Protein AF-A0A2G9TJV5-F1 (afdb_monomer_lite)

InterPro domains:
  IPR003151 PIK-related kinase, FAT [PF02259] (12-321)

Radius of gyration: 30.34 Å; chains: 1; bounding box: 84×63×87 Å

Sequence (437 aa):
GDPEEVPVTHPKKMVEEVTQALVVGWRVLPPILTPAHTKLLQQMTMIREVGDVLDLKRALDAGNQNCGAVMQEMKTVIKIWRSRAYSLSDDMSFISLMYDWRSQIHTMMVQQFHEWERSGIVMPPGMNPQSILPIHSAATGQLFLARAARERGMDQVAIRTLNKLHTLITLPMMDCHQKIIDHLKTLRRMAKKHTTTAQQKMDLLHEALLMTEAARIEDFSRDQCCRLFYQKGSILSQLDKNDDAMHAFSAAATMVDPNSSPQLNTACSMFKNWAHHLDNLFFSEKHEASALSRGLPAINCYFEAARVENETRARKYIARLPQLMTELQERPTSEFTSIVQRIAEAYPLQIVSALRPLLDPVLIDDVIEAVATNIPLPLLPDDHKCAALCKVLERACRSRLTDVRMWNRLLSGFSTMREFWAERHIRYASQLKDEIL

Foldseek 3Di:
DPDPPPPPDDQVVVLVVVLVVLVVVVVPDDPDDDVVVVVSVLVNLVSVLSVLVVVLVVVLVVDPPCVPSSLVSVVVSLVVCVVVDDDLPDDLVSLVVVLVVLLVVLVVLLVSVVVCVVVVPDDPPPCVCSSCSSLASNLVSLLSSLVSCLVVVVLVVSVVSLVCNVVRPDDDVVSVLSSLLSLLVSLCSVLPDPPADPVRNVVSLVVNLVSLVPDDLVSDDLLSLLSSLLSNLLSCLSVVVLVSSVVSLVSSQVSQDPPDPVSLQSLLVSLQSLLVSLVVVLVVDPDQVSNLVRNLSSLVSLVSNLPPPDNVRNVVSLVVLLVLLVVCLVDVDVRSLVSLLVVLLVCVLSLLVSCVVVDDLVLLVQLLVCLVVVHDGDDDDSPHSCPSVSSSNNSNCVNPSPVSVVSSVVVVVVVPPDDDPVRVVVVVVVVVVVVVD

Secondary structure (DSSP, 8-state):
----------HHHHHHHHHHHHHHHHHHS-SS--HHHHHHHHHHHHHHHHHHHHHHHHHHHT-SS-HHHHHHHHHHHHHHHHHSPPPTTS-HHHHHHHHHHHHHHHHHHHHHHHHHHHTT--PPTT-GGGTHHHHHHHHHHHHHHHHHHHHTT-HHHHHHHHHGGGGSSS--HHHHHHHHHHHHHHHHHHHT-TTS-HHHHHHHHHHHHHHHHSS-GGGS-HHHHHHHHHHHHHHHTTTT-HHHHHHHHHHHHHT--TT-HHHHHHHHHHHHHHHHHHHHHHHH---HHHHHHHHHHHHHHHHHHHT-S-HHHHHHHHTHHHHHHHHHHH---HHHHHHHHHHHHH-HHHHHHHHTTTS-HHHHHHHHHHHHHTPPPP---TTSTTHHHHHHHHHHHHH-HHHHHHHHHHHHHHHH-PPPHHHHHHHHHHHHHHHH-

Organism: Teladorsagia circumcincta (NCBI:txid45464)

Structure (mmCIF, N/CA/C/O backbone):
data_AF-A0A2G9TJV5-F1
#
_entry.id   AF-A0A2G9TJV5-F1
#
loop_
_atom_site.group_PDB
_atom_site.id
_atom_site.type_symbol
_atom_site.label_atom_id
_atom_site.label_alt_id
_atom_site.label_comp_id
_atom_site.label_asym_id
_atom_site.label_entity_id
_atom_site.label_seq_id
_atom_site.pdbx_PDB_ins_code
_atom_site.Cartn_x
_atom_site.Cartn_y
_atom_site.Cartn_z
_atom_site.occupancy
_atom_site.B_iso_or_equiv
_atom_site.auth_seq_id
_atom_site.auth_comp_id
_atom_site.auth_asym_id
_atom_site.auth_atom_id
_atom_site.pdbx_PDB_model_num
ATOM 1 N N . GLY A 1 1 ? -48.821 1.910 30.332 1.00 33.28 1 GLY A N 1
ATOM 2 C CA . GLY A 1 1 ? -48.286 0.587 30.669 1.00 33.28 1 GLY A CA 1
ATOM 3 C C . GLY A 1 1 ? -46.798 0.739 30.669 1.00 33.28 1 GLY A C 1
ATOM 4 O O . GLY A 1 1 ? -46.273 1.149 29.640 1.00 33.28 1 GLY A O 1
ATOM 5 N N . ASP A 1 2 ? -46.175 0.546 31.827 1.00 30.94 2 ASP A N 1
ATOM 6 C CA . ASP A 1 2 ? -44.720 0.465 31.925 1.00 30.94 2 ASP A CA 1
ATOM 7 C C . ASP A 1 2 ? -44.197 -0.576 30.928 1.00 30.94 2 ASP A C 1
ATOM 9 O O . ASP A 1 2 ? -44.863 -1.600 30.728 1.00 30.94 2 ASP A O 1
ATOM 13 N N . PRO A 1 3 ? -43.054 -0.328 30.268 1.00 41.53 3 PRO A N 1
ATOM 14 C CA . PRO A 1 3 ? -42.403 -1.363 29.490 1.00 41.53 3 PRO A CA 1
ATOM 15 C C . PRO A 1 3 ? -42.037 -2.486 30.459 1.00 41.53 3 PRO A C 1
ATOM 17 O O . PRO A 1 3 ? -41.296 -2.258 31.413 1.00 41.53 3 PRO A O 1
ATOM 20 N N . GLU A 1 4 ? -42.607 -3.672 30.238 1.00 40.84 4 GLU A N 1
ATOM 21 C CA . GLU A 1 4 ? -42.260 -4.888 30.966 1.00 40.84 4 GLU A CA 1
ATOM 22 C C . GLU A 1 4 ? -40.734 -4.985 31.071 1.00 40.84 4 GLU A C 1
ATOM 24 O O . GLU A 1 4 ? -40.031 -5.025 30.056 1.00 40.84 4 GLU A O 1
ATOM 29 N N . GLU A 1 5 ? -40.225 -4.985 32.305 1.00 40.97 5 GLU A N 1
ATOM 30 C CA . GLU A 1 5 ? -38.844 -5.330 32.614 1.00 40.97 5 GLU A CA 1
ATOM 31 C C . GLU A 1 5 ? -38.614 -6.772 32.157 1.00 40.97 5 GLU A C 1
ATOM 33 O O . GLU A 1 5 ? -38.815 -7.736 32.896 1.00 40.97 5 GLU A O 1
ATOM 38 N N . VAL A 1 6 ? -38.212 -6.926 30.895 1.00 44.09 6 VAL A N 1
ATOM 39 C CA . VAL A 1 6 ? -37.638 -8.168 30.394 1.00 44.09 6 VAL A CA 1
ATOM 40 C C . VAL A 1 6 ? -36.474 -8.489 31.333 1.00 44.09 6 VAL A C 1
ATOM 42 O O . VAL A 1 6 ? -35.576 -7.650 31.468 1.00 44.09 6 VAL A O 1
ATOM 45 N N . PRO A 1 7 ? -36.467 -9.651 32.013 1.00 45.09 7 PRO A N 1
ATOM 46 C CA . PRO A 1 7 ? -35.389 -9.990 32.926 1.00 45.09 7 PRO A CA 1
ATOM 47 C C . PRO A 1 7 ? -34.087 -9.917 32.140 1.00 45.09 7 PRO A C 1
ATOM 49 O O . PRO A 1 7 ? -33.946 -10.601 31.126 1.00 45.09 7 PRO A O 1
ATOM 52 N N . VAL A 1 8 ? -33.177 -9.039 32.571 1.00 51.84 8 VAL A N 1
ATOM 53 C CA . VAL A 1 8 ? -31.924 -8.746 31.871 1.00 51.84 8 VAL A CA 1
ATOM 54 C C . VAL A 1 8 ? -31.158 -10.055 31.716 1.00 51.84 8 VAL A C 1
ATOM 56 O O . VAL A 1 8 ? -30.496 -10.530 32.640 1.00 51.84 8 VAL A O 1
ATOM 59 N N . THR A 1 9 ? -31.281 -10.681 30.546 1.00 59.06 9 THR A N 1
ATOM 60 C CA . THR A 1 9 ? -30.531 -11.879 30.198 1.00 59.06 9 THR A CA 1
ATOM 61 C C . THR A 1 9 ? -29.062 -11.548 30.358 1.00 59.06 9 THR A C 1
ATOM 63 O O . THR A 1 9 ? -28.572 -10.582 29.773 1.00 59.06 9 THR A O 1
ATOM 66 N N . HIS A 1 10 ? -28.363 -12.331 31.183 1.00 81.75 10 HIS A N 1
ATOM 67 C CA . HIS A 1 10 ? -26.954 -12.097 31.467 1.00 81.75 10 HIS A CA 1
ATOM 68 C C . HIS A 1 10 ? -26.191 -11.924 30.135 1.00 81.75 10 HIS A C 1
ATOM 70 O O . HIS A 1 10 ? -26.286 -12.814 29.287 1.00 81.75 10 HIS A O 1
ATOM 76 N N . PRO A 1 11 ? -25.428 -10.834 29.921 1.00 85.00 11 PRO A N 1
ATOM 77 C CA . PRO A 1 11 ? -24.898 -10.470 28.601 1.00 85.00 11 PRO A CA 1
ATOM 78 C C . PRO A 1 11 ? -24.106 -11.582 27.895 1.00 85.00 11 PRO A C 1
ATOM 80 O O . PRO A 1 11 ? -24.166 -11.710 26.676 1.00 85.00 11 PRO A O 1
ATOM 83 N N . LYS A 1 12 ? -23.408 -12.445 28.652 1.00 86.44 12 LYS A N 1
ATOM 84 C CA . LYS A 1 12 ? -22.733 -13.632 28.086 1.00 86.44 12 LYS A CA 1
ATOM 85 C C . LYS A 1 12 ? -23.691 -14.654 27.486 1.00 86.44 12 LYS A C 1
ATOM 87 O O . LYS A 1 12 ? -23.386 -15.213 26.442 1.00 86.44 12 LYS A O 1
ATOM 92 N N . LYS A 1 13 ? -24.842 -14.870 28.121 1.00 89.94 13 LYS A N 1
ATOM 93 C CA . LYS A 1 13 ? -25.850 -15.808 27.632 1.00 89.94 13 LYS A CA 1
ATOM 94 C C . LYS A 1 13 ? -26.409 -15.335 26.288 1.00 89.94 13 LYS A C 1
ATOM 96 O O . LYS A 1 13 ? -26.530 -16.134 25.372 1.00 89.94 13 LYS A O 1
ATOM 101 N N . MET A 1 14 ? -26.630 -14.026 26.128 1.00 91.38 14 MET A N 1
ATOM 102 C CA . MET A 1 14 ? -27.037 -13.457 24.836 1.00 91.38 14 MET A CA 1
ATOM 103 C C . MET A 1 14 ? -25.966 -13.658 23.754 1.00 91.38 14 MET A C 1
ATOM 105 O O . MET A 1 14 ? -26.295 -14.005 22.625 1.00 91.38 14 MET A O 1
ATOM 109 N N . VAL A 1 15 ? -24.679 -13.482 24.084 1.00 93.62 15 VAL A N 1
ATOM 110 C CA . VAL A 1 15 ? -23.574 -13.752 23.143 1.00 93.62 15 VAL A CA 1
ATOM 111 C C . VAL A 1 15 ? -23.580 -15.216 22.689 1.00 93.62 15 VAL A C 1
ATOM 113 O O . VAL A 1 15 ? -23.420 -15.481 21.497 1.00 93.62 15 VAL A O 1
ATOM 116 N N . GLU A 1 16 ? -23.797 -16.163 23.603 1.00 93.31 16 GLU A N 1
ATOM 117 C CA . GLU A 1 16 ? -23.894 -17.596 23.291 1.00 93.31 16 GLU A CA 1
ATOM 118 C C . GLU A 1 16 ? -25.123 -17.923 22.430 1.00 93.31 16 GLU A C 1
ATOM 120 O O . GLU A 1 16 ? -24.995 -18.606 21.413 1.00 93.31 16 GLU A O 1
ATOM 125 N N . GLU A 1 17 ? -26.294 -17.386 22.780 1.00 94.75 17 GLU A N 1
ATOM 126 C CA . GLU A 1 17 ? -27.543 -17.573 22.032 1.00 94.75 17 GLU A CA 1
ATOM 127 C C . GLU A 1 17 ? -27.430 -17.033 20.599 1.00 94.75 17 GLU A C 1
ATOM 129 O O . GLU A 1 17 ? -27.763 -17.735 19.640 1.00 94.75 17 GLU A O 1
ATOM 134 N N . VAL A 1 18 ? -26.882 -15.825 20.423 1.00 95.06 18 VAL A N 1
ATOM 135 C CA . VAL A 1 18 ? -26.662 -15.244 19.089 1.00 95.06 18 VAL A CA 1
ATOM 136 C C . VAL A 1 18 ? -25.602 -16.029 18.317 1.00 95.06 18 VAL A C 1
ATOM 138 O O . VAL A 1 18 ? -25.773 -16.276 17.125 1.00 95.06 18 VAL A O 1
ATOM 141 N N . THR A 1 19 ? -24.533 -16.479 18.978 1.00 95.12 19 THR A N 1
ATOM 142 C CA . THR A 1 19 ? -23.517 -17.333 18.344 1.00 95.12 19 THR A CA 1
ATOM 143 C C . THR A 1 19 ? -24.147 -18.613 17.794 1.00 95.12 19 THR A C 1
ATOM 145 O O . THR A 1 19 ? -23.909 -18.978 16.642 1.00 95.12 19 THR A O 1
ATOM 148 N N . GLN A 1 20 ? -25.003 -19.268 18.580 1.00 95.81 20 GLN A N 1
ATOM 149 C CA . GLN A 1 20 ? -25.713 -20.465 18.144 1.00 95.81 20 GLN A CA 1
ATOM 150 C C . GLN A 1 20 ? -26.670 -20.165 16.983 1.00 95.81 20 GLN A C 1
ATOM 152 O O . GLN A 1 20 ? -26.717 -20.931 16.019 1.00 95.81 20 GLN A O 1
ATOM 157 N N . ALA A 1 21 ? -27.386 -19.038 17.025 1.00 95.88 21 ALA A N 1
ATOM 158 C CA . ALA A 1 21 ? -28.257 -18.607 15.934 1.00 95.88 21 ALA A CA 1
ATOM 159 C C . ALA A 1 21 ? -27.479 -18.375 14.624 1.00 95.88 21 ALA A C 1
ATOM 161 O O . ALA A 1 21 ? -27.931 -18.803 13.563 1.00 95.88 21 ALA A O 1
ATOM 162 N N . LEU A 1 22 ? -26.281 -17.780 14.688 1.00 96.12 22 LEU A N 1
ATOM 163 C CA . LEU A 1 22 ? -25.406 -17.600 13.523 1.00 96.12 22 LEU A CA 1
ATOM 164 C C . LEU A 1 22 ? -24.909 -18.940 12.959 1.00 96.12 22 LEU A C 1
ATOM 166 O O . LEU A 1 22 ? -24.865 -19.109 11.740 1.00 96.12 22 LEU A O 1
ATOM 170 N N . VAL A 1 23 ? -24.591 -19.916 13.818 1.00 96.12 23 VAL A N 1
ATOM 171 C CA . VAL A 1 23 ? -24.212 -21.278 13.393 1.00 96.12 23 VAL A CA 1
ATOM 172 C C . VAL A 1 23 ? -25.378 -21.992 12.711 1.00 96.12 23 VAL A C 1
ATOM 174 O O . VAL A 1 23 ? -25.182 -22.658 11.694 1.00 96.12 23 VAL A O 1
ATOM 177 N N . VAL A 1 24 ? -26.596 -21.853 13.238 1.00 96.62 24 VAL A N 1
ATOM 178 C CA . VAL A 1 24 ? -27.802 -22.385 12.588 1.00 96.62 24 VAL A CA 1
ATOM 179 C C . VAL A 1 24 ? -28.012 -21.705 11.236 1.00 96.62 24 VAL A C 1
ATOM 181 O O . VAL A 1 24 ? -28.184 -22.401 10.239 1.00 96.62 24 VAL A O 1
ATOM 184 N N . GLY A 1 25 ? -27.903 -20.375 11.174 1.00 95.00 25 GLY A N 1
ATOM 185 C CA . GLY A 1 25 ? -27.994 -19.610 9.929 1.00 95.00 25 GLY A CA 1
ATOM 186 C C . GLY A 1 25 ? -26.979 -20.063 8.878 1.00 95.00 25 GLY A C 1
ATOM 187 O O . GLY A 1 25 ? -27.334 -20.219 7.714 1.00 95.00 25 GLY A O 1
ATOM 188 N N . TRP A 1 26 ? -25.746 -20.370 9.290 1.00 96.19 26 TRP A N 1
ATOM 189 C CA . TRP A 1 26 ? -24.719 -20.918 8.401 1.00 96.19 26 TRP A CA 1
ATOM 190 C C . TRP A 1 26 ? -25.121 -22.274 7.814 1.00 96.19 26 TRP A C 1
ATOM 192 O O . TRP A 1 26 ? -24.948 -22.502 6.623 1.00 96.19 26 TRP A O 1
ATOM 202 N N . ARG A 1 27 ? -25.685 -23.175 8.629 1.00 95.62 27 ARG A N 1
ATOM 203 C CA . ARG A 1 27 ? -26.106 -24.519 8.184 1.00 95.62 27 ARG A CA 1
ATOM 204 C C . ARG A 1 27 ? -27.316 -24.504 7.249 1.00 95.62 27 ARG A C 1
ATOM 206 O O . ARG A 1 27 ? -27.517 -25.476 6.530 1.00 95.62 27 ARG A O 1
ATOM 213 N N . VAL A 1 28 ? -28.126 -23.445 7.287 1.00 96.06 28 VAL A N 1
ATOM 214 C CA . VAL A 1 28 ? -29.278 -23.264 6.387 1.00 96.06 28 VAL A CA 1
ATOM 215 C C . VAL A 1 28 ? -28.831 -22.842 4.983 1.00 96.06 28 VAL A C 1
ATOM 217 O O . VAL A 1 28 ? -29.537 -23.106 4.010 1.00 96.06 28 VAL A O 1
ATOM 220 N N . LEU A 1 29 ? -27.672 -22.191 4.857 1.00 95.00 29 LEU A N 1
ATOM 221 C CA . LEU A 1 29 ? -27.157 -21.768 3.560 1.00 95.00 29 LEU A CA 1
ATOM 222 C C . LEU A 1 29 ? -26.639 -22.960 2.729 1.00 95.00 29 LEU A C 1
ATOM 224 O O . LEU A 1 29 ? -26.243 -23.986 3.285 1.00 95.00 29 LEU A O 1
ATOM 228 N N . PRO A 1 30 ? -26.615 -22.836 1.384 1.00 94.94 30 PRO A N 1
ATOM 229 C CA . PRO A 1 30 ? -26.021 -23.849 0.518 1.00 94.94 30 PRO A CA 1
ATOM 230 C C . PRO A 1 30 ? -24.554 -24.121 0.884 1.00 94.94 30 PRO A C 1
ATOM 232 O O . PRO A 1 30 ? -23.856 -23.196 1.290 1.00 94.94 30 PRO A O 1
ATOM 235 N N . PRO A 1 31 ? -24.026 -25.334 0.639 1.00 92.75 31 PRO A N 1
ATOM 236 C CA . PRO A 1 31 ? -22.627 -25.664 0.939 1.00 92.75 31 PRO A CA 1
ATOM 237 C C . PRO A 1 31 ? -21.611 -24.873 0.093 1.00 92.75 31 PRO A C 1
ATOM 239 O O . PRO A 1 31 ? -20.410 -24.921 0.351 1.00 92.75 31 PRO A O 1
ATOM 242 N N . ILE A 1 32 ? -22.079 -24.156 -0.931 1.00 92.94 32 ILE A N 1
ATOM 243 C CA . ILE A 1 32 ? -21.271 -23.292 -1.788 1.00 92.94 32 ILE A CA 1
ATOM 244 C C . ILE A 1 32 ? -21.186 -21.905 -1.145 1.00 92.94 32 ILE A C 1
ATOM 246 O O . ILE A 1 32 ? -22.203 -21.327 -0.761 1.00 92.94 32 ILE A O 1
ATOM 250 N N . LEU A 1 33 ? -19.978 -21.342 -1.074 1.00 93.25 33 LEU A N 1
ATOM 251 C CA . LEU A 1 33 ? -19.754 -20.007 -0.522 1.00 93.25 33 LEU A CA 1
ATOM 252 C C . LEU A 1 33 ? -20.485 -18.935 -1.344 1.00 93.25 33 LEU A C 1
ATOM 254 O O . LEU A 1 33 ? -20.311 -18.816 -2.555 1.00 93.25 33 LEU A O 1
ATOM 258 N N . THR A 1 34 ? -21.273 -18.118 -0.652 1.00 93.44 34 THR A N 1
ATOM 259 C CA . THR A 1 34 ? -22.054 -17.003 -1.212 1.00 93.44 34 THR A CA 1
ATOM 260 C C . THR A 1 34 ? -21.831 -15.734 -0.383 1.00 93.44 34 THR A C 1
ATOM 262 O O . THR A 1 34 ? -21.413 -15.834 0.771 1.00 93.44 34 THR A O 1
ATOM 265 N N . PRO A 1 35 ? -22.168 -14.531 -0.888 1.00 91.12 35 PRO A N 1
ATOM 266 C CA . PRO A 1 35 ? -22.060 -13.289 -0.110 1.00 91.12 35 PRO A CA 1
ATOM 267 C C . PRO A 1 35 ? -22.845 -13.294 1.216 1.00 91.12 35 PRO A C 1
ATOM 269 O O . PRO A 1 35 ? -22.483 -12.584 2.154 1.00 91.12 35 PRO A O 1
ATOM 272 N N . ALA A 1 36 ? -23.890 -14.123 1.332 1.00 92.56 36 ALA A N 1
ATOM 273 C CA . ALA A 1 36 ? -24.623 -14.320 2.584 1.00 92.56 36 ALA A CA 1
ATOM 274 C C . ALA A 1 36 ? -23.735 -14.929 3.685 1.00 92.56 36 ALA A C 1
ATOM 276 O O . ALA A 1 36 ? -23.804 -14.507 4.839 1.00 92.56 36 ALA A O 1
ATOM 277 N N . HIS A 1 37 ? -22.833 -15.846 3.322 1.00 94.44 37 HIS A N 1
ATOM 278 C CA . HIS A 1 37 ? -21.844 -16.401 4.246 1.00 94.44 37 HIS A CA 1
ATOM 279 C C . HIS A 1 37 ? -20.894 -15.315 4.763 1.00 94.44 37 HIS A C 1
ATOM 281 O O . HIS A 1 37 ? -20.602 -15.270 5.955 1.00 94.44 37 HIS A O 1
ATOM 287 N N . THR A 1 38 ? -20.462 -14.385 3.903 1.00 92.69 38 THR A N 1
ATOM 288 C CA . THR A 1 38 ? -19.622 -13.248 4.313 1.00 92.69 38 THR A CA 1
ATOM 289 C C . THR A 1 38 ? -20.312 -12.394 5.377 1.00 92.69 38 THR A C 1
ATOM 291 O O . THR A 1 38 ? -19.677 -12.020 6.361 1.00 92.69 38 THR A O 1
ATOM 294 N N . LYS A 1 39 ? -21.619 -12.135 5.235 1.00 92.25 39 LYS A N 1
ATOM 295 C CA . LYS A 1 39 ? -22.397 -11.383 6.234 1.00 92.25 39 LYS A CA 1
ATOM 296 C C . LYS A 1 39 ? -22.480 -12.104 7.577 1.00 92.25 39 LYS A C 1
ATOM 298 O O . LYS A 1 39 ? -22.283 -11.464 8.608 1.00 92.25 39 LYS A O 1
ATOM 303 N N . LEU A 1 40 ? -22.686 -13.421 7.572 1.00 94.62 40 LEU A N 1
ATOM 304 C CA . LEU A 1 40 ? -22.672 -14.219 8.801 1.00 94.62 40 LEU A CA 1
ATOM 305 C C . LEU A 1 40 ? -21.295 -14.205 9.479 1.00 94.62 40 LEU A C 1
ATOM 307 O O . LEU A 1 40 ? -21.221 -14.062 10.695 1.00 94.62 40 LEU A O 1
ATOM 311 N N . LEU A 1 41 ? -20.198 -14.283 8.717 1.00 93.06 41 LEU A N 1
ATOM 312 C CA . LEU A 1 41 ? -18.838 -14.193 9.271 1.00 93.06 41 LEU A CA 1
ATOM 313 C C . LEU A 1 41 ? -18.545 -12.813 9.871 1.00 93.06 41 LEU A C 1
ATOM 315 O O . LEU A 1 41 ? -17.931 -12.717 10.937 1.00 93.06 41 LEU A O 1
ATOM 319 N N . GLN A 1 42 ? -19.012 -11.746 9.219 1.00 93.38 42 GLN A N 1
ATOM 320 C CA . GLN A 1 42 ? -18.924 -10.377 9.735 1.00 93.38 42 GLN A CA 1
ATOM 321 C C . GLN A 1 42 ? -19.676 -10.246 11.072 1.00 93.38 42 GLN A C 1
ATOM 323 O O . GLN A 1 42 ? -19.117 -9.750 12.051 1.00 93.38 42 GLN A O 1
ATOM 328 N N . GLN A 1 43 ? -20.901 -10.771 11.156 1.00 93.19 43 GLN A N 1
ATOM 329 C CA . GLN A 1 43 ? -21.690 -10.793 12.394 1.00 93.19 43 GLN A CA 1
ATOM 330 C C . GLN A 1 43 ? -21.042 -11.651 13.489 1.00 93.19 43 GLN A C 1
ATOM 332 O O . GLN A 1 43 ? -20.976 -11.234 14.642 1.00 93.19 43 GLN A O 1
ATOM 337 N N . MET A 1 44 ? -20.500 -12.816 13.134 1.00 93.50 44 MET A N 1
ATOM 338 C CA . MET A 1 44 ? -19.786 -13.693 14.065 1.00 93.50 44 MET A CA 1
ATOM 339 C C . MET A 1 44 ? -18.551 -13.000 14.655 1.00 93.50 44 MET A C 1
ATOM 341 O O . MET A 1 44 ? -18.285 -13.107 15.852 1.00 93.50 44 MET A O 1
ATOM 345 N N . THR A 1 45 ? -17.822 -12.241 13.831 1.00 92.12 45 THR A N 1
ATOM 346 C CA . THR A 1 45 ? -16.678 -11.430 14.276 1.00 92.12 45 THR A CA 1
ATOM 347 C C . THR A 1 45 ? -17.119 -10.375 15.288 1.00 92.12 45 THR A C 1
ATOM 349 O O . THR A 1 45 ? -16.509 -10.245 16.347 1.00 92.12 45 THR A O 1
ATOM 352 N N . MET A 1 46 ? -18.217 -9.673 15.001 1.00 92.00 46 MET A N 1
ATOM 353 C CA . MET A 1 46 ? -18.781 -8.654 15.887 1.00 92.00 46 MET A CA 1
ATOM 354 C C . MET A 1 46 ? -19.208 -9.242 17.238 1.00 92.00 46 MET A C 1
ATOM 356 O O . MET A 1 46 ? -18.806 -8.736 18.281 1.00 92.00 46 MET A O 1
ATOM 360 N N . ILE A 1 47 ? -19.959 -10.348 17.237 1.00 93.69 47 ILE A N 1
ATOM 361 C CA . ILE A 1 47 ? -20.418 -11.022 18.464 1.00 93.69 47 ILE A CA 1
ATOM 362 C C . ILE A 1 47 ? -19.249 -11.539 19.297 1.00 93.69 47 ILE A C 1
ATOM 364 O O . ILE A 1 47 ? -19.262 -11.435 20.526 1.00 93.69 47 ILE A O 1
ATOM 368 N N . ARG A 1 48 ? -18.196 -12.031 18.640 1.00 91.44 48 ARG A N 1
ATOM 369 C CA . ARG A 1 48 ? -16.973 -12.428 19.331 1.00 91.44 48 ARG A CA 1
ATOM 370 C C . ARG A 1 48 ? -16.299 -11.239 20.020 1.00 91.44 48 ARG A C 1
ATOM 372 O O . ARG A 1 48 ? -15.890 -11.382 21.169 1.00 91.44 48 ARG A O 1
ATOM 379 N N . GLU A 1 49 ? -16.219 -10.082 19.363 1.00 90.94 49 GLU A N 1
ATOM 380 C CA . GLU A 1 49 ? -15.682 -8.865 19.987 1.00 90.94 49 GLU A CA 1
ATOM 381 C C . GLU A 1 49 ? -16.543 -8.382 21.156 1.00 90.94 49 GLU A C 1
ATOM 383 O O . GLU A 1 49 ? -15.986 -7.967 22.169 1.00 90.94 49 GLU A O 1
ATOM 388 N N . VAL A 1 50 ? -17.874 -8.503 21.082 1.00 91.69 50 VAL A N 1
ATOM 389 C CA . VAL A 1 50 ? -18.752 -8.210 22.230 1.00 91.69 50 VAL A CA 1
ATOM 390 C C . VAL A 1 50 ? -18.384 -9.082 23.431 1.00 91.69 50 VAL A C 1
ATOM 392 O O . VAL A 1 50 ? -18.236 -8.567 24.537 1.00 91.69 50 VAL A O 1
ATOM 395 N N . GLY A 1 51 ? -18.187 -10.386 23.218 1.00 90.56 51 GLY A N 1
ATOM 396 C CA . GLY A 1 51 ? -17.751 -11.310 24.268 1.00 90.56 51 GLY A CA 1
ATOM 397 C C . GLY A 1 51 ? -16.424 -10.895 24.909 1.00 90.56 51 GLY A C 1
ATOM 398 O O . GLY A 1 51 ? -16.352 -10.771 26.133 1.00 90.56 51 GLY A O 1
ATOM 399 N N . ASP A 1 52 ? -15.416 -10.602 24.081 1.00 89.25 52 ASP A N 1
ATOM 400 C CA . ASP A 1 52 ? -14.086 -10.178 24.539 1.00 89.25 52 ASP A CA 1
ATOM 401 C C . ASP A 1 52 ? -14.167 -8.843 25.341 1.00 89.25 52 ASP A C 1
ATOM 403 O O . ASP A 1 52 ? -13.458 -8.645 26.329 1.00 89.25 52 ASP A O 1
ATOM 407 N N . VAL A 1 53 ? -15.087 -7.937 24.983 1.00 89.56 53 VAL A N 1
ATOM 408 C CA . VAL A 1 53 ? -15.308 -6.648 25.676 1.00 89.56 53 VAL A CA 1
ATOM 409 C C . VAL A 1 53 ? -16.072 -6.802 26.986 1.00 89.56 53 VAL A C 1
ATOM 411 O O . VAL A 1 53 ? -15.795 -6.078 27.940 1.00 89.56 53 VAL A O 1
ATOM 414 N N . LEU A 1 54 ? -17.012 -7.744 27.073 1.00 89.25 54 LEU A N 1
ATOM 415 C CA . LEU A 1 54 ? -17.698 -8.052 28.329 1.00 89.25 54 LEU A CA 1
ATOM 416 C C . LEU A 1 54 ? -16.721 -8.581 29.385 1.00 89.25 54 LEU A C 1
ATOM 418 O O . LEU A 1 54 ? -16.886 -8.291 30.570 1.00 89.25 54 LEU A O 1
ATOM 422 N N . ASP A 1 55 ? -15.714 -9.349 28.972 1.00 86.75 55 ASP A N 1
ATOM 423 C CA . ASP A 1 55 ? -14.653 -9.814 29.866 1.00 86.75 55 ASP A CA 1
ATOM 424 C C . ASP A 1 55 ? -13.772 -8.648 30.339 1.00 86.75 55 ASP A C 1
ATOM 426 O O . ASP A 1 55 ? -13.561 -8.495 31.545 1.00 86.75 55 ASP A O 1
ATOM 430 N N . LEU A 1 56 ? -13.390 -7.742 29.430 1.00 88.31 56 LEU A N 1
ATOM 431 C CA . LEU A 1 56 ? -12.694 -6.503 29.789 1.00 88.31 56 LEU A CA 1
ATOM 432 C C . LEU A 1 56 ? -13.511 -5.622 30.746 1.00 88.31 56 LEU A C 1
ATOM 434 O O . LEU A 1 56 ? -12.967 -5.097 31.715 1.00 88.31 56 LEU A O 1
ATOM 438 N N . LYS A 1 57 ? -14.814 -5.450 30.497 1.00 86.25 57 LYS A N 1
ATOM 439 C CA . LYS A 1 57 ? -15.692 -4.633 31.342 1.00 86.25 57 LYS A CA 1
ATOM 440 C C . LYS A 1 57 ? -15.788 -5.201 32.756 1.00 86.25 57 LYS A C 1
ATOM 442 O O . LYS A 1 57 ? -15.667 -4.440 33.707 1.00 86.25 57 LYS A O 1
ATOM 447 N N . ARG A 1 58 ? -15.888 -6.528 32.911 1.00 85.69 58 ARG A N 1
ATOM 448 C CA . ARG A 1 58 ? -15.822 -7.152 34.243 1.00 85.69 58 ARG A CA 1
ATOM 449 C C . ARG A 1 58 ? -14.490 -6.898 34.938 1.00 85.69 58 ARG A C 1
ATOM 451 O O . ARG A 1 58 ? -14.495 -6.634 36.133 1.00 85.69 58 ARG A O 1
ATOM 458 N N . ALA A 1 59 ? -13.372 -6.959 34.215 1.00 83.62 59 ALA A N 1
ATOM 459 C CA . ALA A 1 59 ? -12.068 -6.636 34.789 1.00 83.62 59 ALA A CA 1
ATOM 460 C C . ALA A 1 59 ? -11.993 -5.167 35.244 1.00 83.62 59 ALA A C 1
ATOM 462 O O . ALA A 1 59 ? -11.479 -4.893 36.325 1.00 83.62 59 ALA A O 1
ATOM 463 N N . LEU A 1 60 ? -12.547 -4.240 34.453 1.00 81.75 60 LEU A N 1
ATOM 464 C CA . LEU A 1 60 ? -12.637 -2.815 34.790 1.00 81.75 60 LEU A CA 1
ATOM 465 C C . LEU A 1 60 ? -13.503 -2.561 36.030 1.00 81.75 60 LEU A C 1
ATOM 467 O O . LEU A 1 60 ? -13.084 -1.829 36.923 1.00 81.75 60 LEU A O 1
ATOM 471 N N . ASP A 1 61 ? -14.673 -3.196 36.107 1.00 81.94 61 ASP A N 1
ATOM 472 C CA . ASP A 1 61 ? -15.586 -3.072 37.250 1.00 81.94 61 ASP A CA 1
ATOM 473 C C . ASP A 1 61 ? -14.987 -3.675 38.530 1.00 81.94 61 ASP A C 1
ATOM 475 O O . ASP A 1 61 ? -15.241 -3.194 39.633 1.00 81.94 61 ASP A O 1
ATOM 479 N N . ALA A 1 62 ? -14.156 -4.712 38.388 1.00 74.00 62 ALA A N 1
ATOM 480 C CA . ALA A 1 62 ? -13.562 -5.441 39.499 1.00 74.00 62 ALA A CA 1
ATOM 481 C C . ALA A 1 62 ? -12.357 -4.754 40.164 1.00 74.00 62 ALA A C 1
ATOM 483 O O . ALA A 1 62 ? -11.871 -5.284 41.167 1.00 74.00 62 ALA A O 1
ATOM 484 N N . GLY A 1 63 ? -11.833 -3.613 39.688 1.00 57.88 63 GLY A N 1
ATOM 485 C CA . GLY A 1 63 ? -10.669 -3.071 40.394 1.00 57.88 63 GLY A CA 1
ATOM 486 C C . GLY A 1 63 ? -10.123 -1.695 40.042 1.00 57.88 63 GLY A C 1
ATOM 487 O O . GLY A 1 63 ? -9.223 -1.573 39.215 1.00 57.88 63 GLY A O 1
ATOM 488 N N . ASN A 1 64 ? -10.438 -0.736 40.919 1.00 56.12 64 ASN A N 1
ATOM 489 C CA . ASN A 1 64 ? -9.509 0.324 41.344 1.00 56.12 64 ASN A CA 1
ATOM 490 C C . ASN A 1 64 ? -8.325 -0.207 42.194 1.00 56.12 64 ASN A C 1
ATOM 492 O O . ASN A 1 64 ? -7.406 0.549 42.481 1.00 56.12 64 ASN A O 1
ATOM 496 N N . GLN A 1 65 ? -8.317 -1.489 42.597 1.00 61.16 65 GLN A N 1
ATOM 497 C CA . GLN A 1 65 ? -7.283 -2.076 43.473 1.00 61.16 65 GLN A CA 1
ATOM 498 C C . GLN A 1 65 ? -6.240 -2.946 42.738 1.00 61.16 65 GLN A C 1
ATOM 500 O O . GLN A 1 65 ? -5.218 -3.289 43.325 1.00 61.16 65 GLN A O 1
ATOM 505 N N . ASN A 1 66 ? -6.460 -3.309 41.463 1.00 72.19 66 ASN A N 1
ATOM 506 C CA . ASN A 1 66 ? -5.562 -4.199 40.709 1.00 72.19 66 ASN A CA 1
ATOM 507 C C . ASN A 1 66 ? -5.341 -3.731 39.256 1.00 72.19 66 ASN A C 1
ATOM 509 O O . ASN A 1 66 ? -5.645 -4.436 38.291 1.00 72.19 66 ASN A O 1
ATOM 513 N N . CYS A 1 67 ? -4.782 -2.527 39.094 1.00 76.19 67 CYS A N 1
ATOM 514 C CA . CYS A 1 67 ? -4.482 -1.915 37.791 1.00 76.19 67 CYS A CA 1
ATOM 515 C C . CYS A 1 67 ? -3.630 -2.812 36.873 1.00 76.19 67 CYS A C 1
ATOM 517 O O . CYS A 1 67 ? -3.744 -2.743 35.649 1.00 76.19 67 CYS A O 1
ATOM 519 N N . GLY A 1 68 ? -2.793 -3.683 37.451 1.00 79.50 68 GLY A N 1
ATOM 520 C CA . GLY A 1 68 ? -1.990 -4.654 36.707 1.00 79.50 68 GLY A CA 1
ATOM 521 C C . GLY A 1 68 ? -2.836 -5.675 35.942 1.00 79.50 68 GLY A C 1
ATOM 522 O O . GLY A 1 68 ? -2.573 -5.912 34.764 1.00 79.50 68 GLY A O 1
ATOM 523 N N . ALA A 1 69 ? -3.873 -6.236 36.571 1.00 81.50 69 ALA A N 1
ATOM 524 C CA . ALA A 1 69 ? -4.769 -7.198 35.927 1.00 81.50 69 ALA A CA 1
ATOM 525 C C . ALA A 1 69 ? -5.585 -6.549 34.798 1.00 81.50 69 ALA A C 1
ATOM 527 O O . ALA A 1 69 ? -5.598 -7.052 33.676 1.00 81.50 69 ALA A O 1
ATOM 528 N N . VAL A 1 70 ? -6.172 -5.376 35.058 1.00 83.25 70 VAL A N 1
ATOM 529 C CA . VAL A 1 70 ? -6.940 -4.614 34.057 1.00 83.25 70 VAL A CA 1
ATOM 530 C C . VAL A 1 70 ? -6.084 -4.284 32.830 1.00 83.25 70 VAL A C 1
ATOM 532 O O . VAL A 1 70 ? -6.519 -4.443 31.690 1.00 83.25 70 VAL A O 1
ATOM 535 N N . MET A 1 71 ? -4.832 -3.878 33.046 1.00 83.56 71 MET A N 1
ATOM 536 C CA . MET A 1 71 ? -3.882 -3.604 31.970 1.00 83.56 71 MET A CA 1
ATOM 537 C C . MET A 1 71 ? -3.594 -4.842 31.105 1.00 83.56 71 MET A C 1
ATOM 539 O O . MET A 1 71 ? -3.476 -4.728 29.883 1.00 83.56 71 MET A O 1
ATOM 543 N N . GLN A 1 72 ? -3.445 -6.023 31.712 1.00 85.69 72 GLN A N 1
ATOM 544 C CA . GLN A 1 72 ? -3.210 -7.261 30.959 1.00 85.69 72 GLN A CA 1
ATOM 545 C C . GLN A 1 72 ? -4.419 -7.643 30.105 1.00 85.69 72 GLN A C 1
ATOM 547 O O . GLN A 1 72 ? -4.244 -8.045 28.953 1.00 85.69 72 GLN A O 1
ATOM 552 N N . GLU A 1 73 ? -5.632 -7.436 30.611 1.00 87.94 73 GLU A N 1
ATOM 553 C CA . GLU A 1 73 ? -6.854 -7.644 29.830 1.00 87.94 73 GLU A CA 1
ATOM 554 C C . GLU A 1 73 ? -6.941 -6.673 28.647 1.00 87.94 73 GLU A C 1
ATOM 556 O O . GLU A 1 73 ? -7.134 -7.103 27.508 1.00 87.94 73 GLU A O 1
ATOM 561 N N . MET A 1 74 ? -6.675 -5.377 28.860 1.00 89.12 74 MET A N 1
ATOM 562 C CA . MET A 1 74 ? -6.623 -4.394 27.765 1.00 89.12 74 MET A CA 1
ATOM 563 C C . MET A 1 74 ? -5.623 -4.801 26.674 1.00 89.12 74 MET A C 1
ATOM 565 O O . MET A 1 74 ? -5.943 -4.775 25.483 1.00 89.12 74 MET A O 1
ATOM 569 N N . LYS A 1 75 ? -4.412 -5.223 27.066 1.00 88.81 75 LYS A N 1
ATOM 570 C CA . LYS A 1 75 ? -3.389 -5.722 26.131 1.00 88.81 75 LYS A CA 1
ATOM 571 C C . LYS A 1 75 ? -3.865 -6.940 25.358 1.00 88.81 75 LYS A C 1
ATOM 573 O O . LYS A 1 75 ? -3.613 -7.035 24.157 1.00 88.81 75 LYS A O 1
ATOM 578 N N . THR A 1 76 ? -4.524 -7.866 26.043 1.00 90.25 76 THR A N 1
ATOM 579 C CA . THR A 1 76 ? -5.025 -9.107 25.455 1.00 90.25 76 THR A CA 1
ATOM 580 C C . THR A 1 76 ? -6.086 -8.805 24.405 1.00 90.25 76 THR A C 1
ATOM 582 O O . THR A 1 76 ? -5.946 -9.258 23.269 1.00 90.25 76 THR A O 1
ATOM 585 N N . VAL A 1 77 ? -7.059 -7.946 24.719 1.00 91.56 77 VAL A N 1
ATOM 586 C CA . VAL A 1 77 ? -8.089 -7.499 23.767 1.00 91.56 77 VAL A CA 1
ATOM 587 C C . VAL A 1 77 ? -7.464 -6.820 22.545 1.00 91.56 77 VAL A C 1
ATOM 589 O O . VAL A 1 77 ? -7.737 -7.218 21.413 1.00 91.56 77 VAL A O 1
ATOM 592 N N . ILE A 1 78 ? -6.548 -5.865 22.740 1.00 91.44 78 ILE A N 1
ATOM 593 C CA . ILE A 1 78 ? -5.875 -5.169 21.626 1.00 91.44 78 ILE A CA 1
ATOM 594 C C . ILE A 1 78 ? -5.056 -6.150 20.769 1.00 91.44 78 ILE A C 1
ATOM 596 O O . ILE A 1 78 ? -5.047 -6.061 19.538 1.00 91.44 78 ILE A O 1
ATOM 600 N N . LYS A 1 79 ? -4.383 -7.125 21.391 1.00 91.00 79 LYS A N 1
ATOM 601 C CA . LYS A 1 79 ? -3.641 -8.173 20.677 1.00 91.00 79 LYS A CA 1
ATOM 602 C C . LYS A 1 79 ? -4.574 -9.061 19.851 1.00 91.00 79 LYS A C 1
ATOM 604 O O . LYS A 1 79 ? -4.239 -9.370 18.707 1.00 91.00 79 LYS A O 1
ATOM 609 N N . ILE A 1 80 ? -5.732 -9.436 20.396 1.00 90.56 80 ILE A N 1
ATOM 610 C CA . ILE A 1 80 ? -6.764 -10.204 19.686 1.00 90.56 80 ILE A CA 1
ATOM 611 C C . ILE A 1 80 ? -7.295 -9.411 18.488 1.00 90.56 80 ILE A C 1
ATOM 613 O O . ILE A 1 80 ? -7.398 -9.949 17.389 1.00 90.56 80 ILE A O 1
ATOM 617 N N . TRP A 1 81 ? -7.576 -8.119 18.649 1.00 90.12 81 TRP A N 1
ATOM 618 C CA . TRP A 1 81 ? -8.037 -7.277 17.542 1.00 90.12 81 TRP A CA 1
ATOM 619 C C . TRP A 1 81 ? -7.009 -7.130 16.423 1.00 90.12 81 TRP A C 1
ATOM 621 O O . TRP A 1 81 ? -7.386 -7.054 15.253 1.00 90.12 81 TRP A O 1
ATOM 631 N N . ARG A 1 82 ? -5.713 -7.124 16.762 1.00 88.12 82 ARG A N 1
ATOM 632 C CA . ARG A 1 82 ? -4.624 -7.130 15.775 1.00 88.12 82 ARG A CA 1
ATOM 633 C C . ARG A 1 82 ? -4.516 -8.459 15.028 1.00 88.12 82 ARG A C 1
ATOM 635 O O . ARG A 1 82 ? -4.156 -8.439 13.855 1.00 88.12 82 ARG A O 1
ATOM 642 N N . SER A 1 83 ? -4.803 -9.590 15.675 1.00 87.00 83 SER A N 1
ATOM 643 C CA . SER A 1 83 ? -4.779 -10.905 15.017 1.00 87.00 83 SER A CA 1
ATOM 644 C C . SER A 1 83 ? -6.053 -11.200 14.220 1.00 87.00 83 SER A C 1
ATOM 646 O O . SER A 1 83 ? -5.987 -11.902 13.216 1.00 87.00 83 SER A O 1
ATOM 648 N N . ARG A 1 84 ? -7.195 -10.624 14.614 1.00 86.88 84 ARG A N 1
ATOM 649 C CA . ARG A 1 84 ? -8.488 -10.696 13.913 1.00 86.88 84 ARG A CA 1
ATOM 650 C C . ARG A 1 84 ? -8.784 -9.406 13.140 1.00 86.88 84 ARG A C 1
ATOM 652 O O . ARG A 1 84 ? -9.843 -8.798 13.290 1.00 86.88 84 ARG A O 1
ATOM 659 N N . ALA A 1 85 ? -7.820 -8.940 12.353 1.00 81.00 85 ALA A N 1
ATOM 660 C CA . ALA A 1 85 ? -8.008 -7.746 11.538 1.00 81.00 85 ALA A CA 1
ATOM 661 C C . ALA A 1 85 ? -8.949 -8.039 10.357 1.00 81.00 85 ALA A C 1
ATOM 663 O O . ALA A 1 85 ? -8.733 -8.989 9.606 1.00 81.00 85 ALA A O 1
ATOM 664 N N . TYR A 1 86 ? -9.970 -7.202 10.178 1.00 87.94 86 TYR A N 1
ATOM 665 C CA . TYR A 1 86 ? -10.817 -7.218 8.985 1.00 87.94 86 TYR A CA 1
ATOM 666 C C . TYR A 1 86 ? -10.059 -6.689 7.755 1.00 87.94 86 TYR A C 1
ATOM 668 O O . TYR A 1 86 ? -9.063 -5.966 7.868 1.00 87.94 86 TYR A O 1
ATOM 676 N N . SER A 1 87 ? -10.506 -7.080 6.560 1.00 89.50 87 SER A N 1
ATOM 677 C CA . SER A 1 87 ? -9.806 -6.815 5.302 1.00 89.50 87 SER A CA 1
ATOM 678 C C . SER A 1 87 ? -10.205 -5.467 4.707 1.00 89.50 87 SER A C 1
ATOM 680 O O . SER A 1 87 ? -11.329 -5.001 4.857 1.00 89.50 87 SER A O 1
ATOM 682 N N . LEU A 1 88 ? -9.312 -4.851 3.923 1.00 90.38 88 LEU A N 1
ATOM 683 C CA . LEU A 1 88 ? -9.675 -3.683 3.104 1.00 90.38 88 LEU A CA 1
ATOM 684 C C . LEU A 1 88 ? -10.744 -4.013 2.048 1.00 90.38 88 LEU A C 1
ATOM 686 O O . LEU A 1 88 ? -11.358 -3.089 1.510 1.00 90.38 88 LEU A O 1
ATOM 690 N N . SER A 1 89 ? -10.955 -5.304 1.771 1.00 88.56 89 SER A N 1
ATOM 691 C CA . SER A 1 89 ? -11.957 -5.810 0.826 1.00 88.56 89 SER A CA 1
ATOM 692 C C . SER A 1 89 ? -13.363 -5.920 1.428 1.00 88.56 89 SER A C 1
ATOM 694 O O . SER A 1 89 ? -14.314 -6.043 0.667 1.00 88.56 89 SER A O 1
ATOM 696 N N . ASP A 1 90 ? -13.512 -5.861 2.758 1.00 91.94 90 ASP A N 1
ATOM 697 C CA . ASP A 1 90 ? -14.823 -5.900 3.423 1.00 91.94 90 ASP A CA 1
ATOM 698 C C . ASP A 1 90 ? -15.665 -4.659 3.114 1.00 91.94 90 ASP A C 1
ATOM 700 O O . ASP A 1 90 ? -15.139 -3.602 2.781 1.00 91.94 90 ASP A O 1
ATOM 704 N N . ASP A 1 91 ? -16.984 -4.732 3.261 1.00 91.31 91 ASP A N 1
ATOM 705 C CA . ASP A 1 91 ? -17.849 -3.578 3.006 1.00 91.31 91 ASP A CA 1
ATOM 706 C C . ASP A 1 91 ? -17.530 -2.387 3.919 1.00 91.31 91 ASP A C 1
ATOM 708 O O . ASP A 1 91 ? -17.248 -2.536 5.109 1.00 91.31 91 ASP A O 1
ATOM 712 N N . MET A 1 92 ? -17.642 -1.170 3.374 1.00 93.31 92 MET A N 1
ATOM 713 C CA . MET A 1 92 ? -17.345 0.056 4.127 1.00 93.31 92 MET A CA 1
ATOM 714 C C . MET A 1 92 ? -18.246 0.214 5.358 1.00 93.31 92 MET A C 1
ATOM 716 O O . MET A 1 92 ? -17.797 0.719 6.382 1.00 93.31 92 MET A O 1
ATOM 720 N N . SER A 1 93 ? -19.501 -0.238 5.274 1.00 93.19 93 SER A N 1
ATOM 721 C CA . SER A 1 93 ? -20.436 -0.223 6.401 1.00 93.19 93 SER A CA 1
ATOM 722 C C . SER A 1 93 ? -19.953 -1.100 7.554 1.00 93.19 93 SER A C 1
ATOM 724 O O . SER A 1 93 ? -19.988 -0.663 8.699 1.00 93.19 93 SER A O 1
ATOM 726 N N . PHE A 1 94 ? -19.432 -2.294 7.256 1.00 93.88 94 PHE A N 1
ATOM 727 C CA . PHE A 1 94 ? -18.853 -3.182 8.261 1.00 93.88 94 PHE A CA 1
ATOM 728 C C . PHE A 1 94 ? -17.574 -2.589 8.860 1.00 93.88 94 PHE A C 1
ATOM 730 O O . PHE A 1 94 ? -17.444 -2.517 10.078 1.00 93.88 94 PHE A O 1
ATOM 737 N N . ILE A 1 95 ? -16.665 -2.081 8.021 1.00 94.44 95 ILE A N 1
ATOM 738 C CA . ILE A 1 95 ? -15.425 -1.434 8.480 1.00 94.44 95 ILE A CA 1
ATOM 739 C C . ILE A 1 95 ? -15.728 -0.235 9.393 1.00 94.44 95 ILE A C 1
ATOM 741 O O . ILE A 1 95 ? -15.082 -0.081 10.429 1.00 94.44 95 ILE A O 1
ATOM 745 N N . SER A 1 96 ? -16.702 0.605 9.023 1.00 94.31 96 SER A N 1
ATOM 746 C CA . SER A 1 96 ? -17.128 1.754 9.832 1.00 94.31 96 SER A CA 1
ATOM 747 C C . SER A 1 96 ? -17.733 1.307 11.157 1.00 94.31 96 SER A C 1
ATOM 749 O O . SER A 1 96 ? -17.328 1.814 12.194 1.00 94.31 96 SER A O 1
ATOM 751 N N . LEU A 1 97 ? -18.634 0.319 11.137 1.00 94.31 97 LEU A N 1
ATOM 752 C CA . LEU A 1 97 ? -19.263 -0.219 12.344 1.00 94.31 97 LEU A CA 1
ATOM 753 C C . LEU A 1 97 ? -18.223 -0.762 13.330 1.00 94.31 97 LEU A C 1
ATOM 755 O O . LEU A 1 97 ? -18.245 -0.412 14.509 1.00 94.31 97 LEU A O 1
ATOM 759 N N . MET A 1 98 ? -17.286 -1.581 12.844 1.00 93.94 98 MET A N 1
ATOM 760 C CA . MET A 1 98 ? -16.215 -2.134 13.674 1.00 93.94 98 MET A CA 1
ATOM 761 C C . MET A 1 98 ? -15.295 -1.036 14.216 1.00 93.94 98 MET A C 1
ATOM 763 O O . MET A 1 98 ? -14.873 -1.097 15.370 1.00 93.94 98 MET A O 1
ATOM 767 N N . TYR A 1 99 ? -14.998 -0.014 13.408 1.00 93.25 99 TYR A N 1
ATOM 768 C CA . TYR A 1 99 ? -14.226 1.140 13.859 1.00 93.25 99 TYR A CA 1
ATOM 769 C C . TYR A 1 99 ? -14.948 1.917 14.963 1.00 93.25 99 TYR A C 1
ATOM 771 O O . TYR A 1 99 ? -14.341 2.175 15.999 1.00 93.25 99 TYR A O 1
ATOM 779 N N . ASP A 1 100 ? -16.221 2.266 14.771 1.00 93.06 100 ASP A N 1
ATOM 780 C CA . ASP A 1 100 ? -16.998 3.050 15.735 1.00 93.06 100 ASP A CA 1
ATOM 781 C C . ASP A 1 100 ? -17.118 2.298 17.066 1.00 93.06 100 ASP A C 1
ATOM 783 O O . ASP A 1 100 ? -16.910 2.879 18.134 1.00 93.06 100 ASP A O 1
ATOM 787 N N . TRP A 1 101 ? -17.347 0.983 17.000 1.00 91.31 101 TRP A N 1
ATOM 788 C CA . TRP A 1 101 ? -17.379 0.104 18.166 1.00 91.31 101 TRP A CA 1
ATOM 789 C C . TRP A 1 101 ? -16.036 0.093 18.908 1.00 91.31 101 TRP A C 1
ATOM 791 O O . TRP A 1 101 ? -15.970 0.365 20.109 1.00 91.31 101 TRP A O 1
ATOM 801 N N . ARG A 1 102 ? -14.932 -0.171 18.197 1.00 92.88 102 ARG A N 1
ATOM 802 C CA . ARG A 1 102 ? -13.588 -0.172 18.794 1.00 92.88 102 ARG A CA 1
ATOM 803 C C . ARG A 1 102 ? -13.207 1.205 19.333 1.00 92.88 102 ARG A C 1
ATOM 805 O O . ARG A 1 102 ? -12.569 1.287 20.376 1.00 92.88 102 ARG A O 1
ATOM 812 N N . SER A 1 103 ? -13.615 2.286 18.668 1.00 91.00 103 SER A N 1
ATOM 813 C CA . SER A 1 103 ? -13.361 3.660 19.107 1.00 91.00 103 SER A CA 1
ATOM 814 C C . SER A 1 103 ? -13.990 3.938 20.470 1.00 91.00 103 SER A C 1
ATOM 816 O O . SER A 1 103 ? -13.310 4.485 21.333 1.00 91.00 103 SER A O 1
ATOM 818 N N . GLN A 1 104 ? -15.241 3.523 20.698 1.00 91.25 104 GLN A N 1
ATOM 819 C CA . GLN A 1 104 ? -15.906 3.686 21.998 1.00 91.25 104 GLN A CA 1
ATOM 820 C C . GLN A 1 104 ? -15.149 2.961 23.118 1.00 91.25 104 GLN A C 1
ATOM 822 O O . GLN A 1 104 ? -14.944 3.512 24.200 1.00 91.25 104 GLN A O 1
ATOM 827 N N . ILE A 1 105 ? -14.665 1.750 22.842 1.00 91.69 105 ILE A N 1
ATOM 828 C CA . ILE A 1 105 ? -13.903 0.966 23.818 1.00 91.69 105 ILE A CA 1
ATOM 829 C C . ILE A 1 105 ? -12.531 1.586 24.078 1.00 91.69 105 ILE A C 1
ATOM 831 O O . ILE A 1 105 ? -12.114 1.662 25.230 1.00 91.69 105 ILE A O 1
ATOM 835 N N . HIS A 1 106 ? -11.833 2.067 23.046 1.00 90.62 106 HIS A N 1
ATOM 836 C CA . HIS A 1 106 ? -10.577 2.790 23.239 1.00 90.62 106 HIS A CA 1
ATOM 837 C C . HIS A 1 106 ? -10.784 4.043 24.099 1.00 90.62 106 HIS A C 1
ATOM 839 O O . HIS A 1 106 ? -9.987 4.292 24.999 1.00 90.62 106 HIS A O 1
ATOM 845 N N . THR A 1 107 ? -11.866 4.799 23.880 1.00 89.69 107 THR A N 1
ATOM 846 C CA . THR A 1 107 ? -12.219 5.948 24.726 1.00 89.69 107 THR A CA 1
ATOM 847 C C . THR A 1 107 ? -12.444 5.524 26.177 1.00 89.69 107 THR A C 1
ATOM 849 O O . THR A 1 107 ? -11.876 6.148 27.069 1.00 89.69 107 THR A O 1
ATOM 852 N N . MET A 1 108 ? -13.184 4.437 26.419 1.00 89.00 108 MET A N 1
ATOM 853 C CA . MET A 1 108 ? -13.372 3.880 27.765 1.00 89.00 108 MET A CA 1
ATOM 854 C C . MET A 1 108 ? -12.033 3.479 28.410 1.00 89.00 108 MET A C 1
ATOM 856 O O . MET A 1 108 ? -11.788 3.805 29.569 1.00 89.00 108 MET A O 1
ATOM 860 N N . MET A 1 109 ? -11.140 2.814 27.665 1.00 88.44 109 MET A N 1
ATOM 861 C CA . MET A 1 109 ? -9.806 2.446 28.157 1.00 88.44 109 MET A CA 1
ATOM 862 C C . MET A 1 109 ? -8.998 3.687 28.559 1.00 88.44 109 MET A C 1
ATOM 864 O O . MET A 1 109 ? -8.428 3.716 29.645 1.00 88.44 109 MET A O 1
ATOM 868 N N . VAL A 1 110 ? -8.964 4.723 27.712 1.00 85.69 110 VAL A N 1
ATOM 869 C CA . VAL A 1 110 ? -8.227 5.975 27.970 1.00 85.69 110 VAL A CA 1
ATOM 870 C C . VAL A 1 110 ? -8.808 6.743 29.161 1.00 85.69 110 VAL A C 1
ATOM 872 O O . VAL A 1 110 ? -8.052 7.253 29.985 1.00 85.69 110 VAL A O 1
ATOM 875 N N . GLN A 1 111 ? -10.134 6.789 29.308 1.00 86.44 111 GLN A N 1
ATOM 876 C CA . GLN A 1 111 ? -10.785 7.403 30.471 1.00 86.44 111 GLN A CA 1
ATOM 877 C C . GLN A 1 111 ? -10.371 6.726 31.781 1.00 86.44 111 GLN A C 1
ATOM 879 O O . GLN A 1 111 ? -10.076 7.421 32.751 1.00 86.44 111 GLN A O 1
ATOM 884 N N . GLN A 1 112 ? -10.266 5.393 31.794 1.00 85.50 112 GLN A N 1
ATOM 885 C CA . GLN A 1 112 ? -9.797 4.661 32.970 1.00 85.50 112 GLN A CA 1
ATOM 886 C C . GLN A 1 112 ? -8.363 5.050 33.364 1.00 85.50 112 GLN A C 1
ATOM 888 O O . GLN A 1 112 ? -8.064 5.174 34.550 1.00 85.50 112 GLN A O 1
ATOM 893 N N . PHE A 1 113 ? -7.480 5.282 32.386 1.00 81.50 113 PHE A N 1
ATOM 894 C CA . PHE A 1 113 ? -6.119 5.756 32.659 1.00 81.50 113 PHE A CA 1
ATOM 895 C C . PHE A 1 113 ? -6.104 7.124 33.333 1.00 81.50 113 PHE A C 1
ATOM 897 O O . PHE A 1 113 ? -5.386 7.307 34.315 1.00 81.50 113 PHE A O 1
ATOM 904 N N . HIS A 1 114 ? -6.914 8.061 32.840 1.00 82.12 114 HIS A N 1
ATOM 905 C CA . HIS A 1 114 ? -7.036 9.380 33.456 1.00 82.12 114 HIS A CA 1
ATOM 906 C C . HIS A 1 114 ? -7.620 9.310 34.871 1.00 82.12 114 HIS A C 1
ATOM 908 O O . HIS A 1 114 ? -7.219 10.086 35.737 1.00 82.12 114 HIS A O 1
ATOM 914 N N . GLU A 1 115 ? -8.533 8.373 35.132 1.00 84.06 115 GLU A N 1
ATOM 915 C CA . GLU A 1 115 ? -9.093 8.174 36.470 1.00 84.06 115 GLU A CA 1
ATOM 916 C C . GLU A 1 115 ? -8.049 7.624 37.455 1.00 84.06 115 GLU A C 1
ATOM 918 O O . GLU A 1 115 ? -7.959 8.100 38.589 1.00 84.06 115 GLU A O 1
ATOM 923 N N . TRP A 1 116 ? -7.207 6.678 37.025 1.00 80.75 116 TRP A N 1
ATOM 924 C CA . TRP A 1 116 ? -6.090 6.179 37.837 1.00 80.75 116 TRP A CA 1
ATOM 925 C C . TRP A 1 116 ? -5.057 7.265 38.141 1.00 80.75 116 TRP A C 1
ATOM 927 O O . TRP A 1 116 ? -4.603 7.370 39.281 1.00 80.75 116 TRP A O 1
ATOM 937 N N . GLU A 1 117 ? -4.730 8.093 37.147 1.00 79.00 117 GLU A N 1
ATOM 938 C CA . GLU A 1 117 ? -3.827 9.236 37.303 1.00 79.00 117 GLU A CA 1
ATOM 939 C C . GLU A 1 117 ? -4.387 10.252 38.310 1.00 79.00 117 GLU A C 1
ATOM 941 O O . GLU A 1 117 ? -3.688 10.646 39.244 1.00 79.00 117 GLU A O 1
ATOM 946 N N . ARG A 1 118 ? -5.676 10.607 38.192 1.00 81.81 118 ARG A N 1
ATOM 947 C CA . ARG A 1 118 ? -6.362 11.503 39.139 1.00 81.81 118 ARG A CA 1
ATOM 948 C C . ARG A 1 118 ? -6.425 10.922 40.553 1.00 81.81 118 ARG A C 1
ATOM 950 O O . ARG A 1 118 ? -6.296 11.665 41.521 1.00 81.81 118 ARG A O 1
ATOM 957 N N . SER A 1 119 ? -6.605 9.609 40.672 1.00 82.00 119 SER A N 1
ATOM 958 C CA . SER A 1 119 ? -6.679 8.901 41.956 1.00 82.00 119 SER A CA 1
ATOM 959 C C . SER A 1 119 ? -5.313 8.720 42.633 1.00 82.00 119 SER A C 1
ATOM 961 O O . SER A 1 119 ? -5.242 8.134 43.712 1.00 82.00 119 SER A O 1
ATOM 963 N N . GLY A 1 120 ? -4.220 9.189 42.017 1.00 71.94 120 GLY A N 1
ATOM 964 C CA . GLY A 1 120 ? -2.868 9.065 42.561 1.00 71.94 120 GLY A CA 1
ATOM 965 C C . GLY A 1 120 ? -2.329 7.632 42.557 1.00 71.94 120 GLY A C 1
ATOM 966 O O . GLY A 1 120 ? -1.355 7.343 43.254 1.00 71.94 120 GLY A O 1
ATOM 967 N N . ILE A 1 121 ? -2.939 6.724 41.785 1.00 70.69 121 ILE A N 1
ATOM 968 C CA . ILE A 1 121 ? -2.453 5.352 41.650 1.00 70.69 121 ILE A CA 1
ATOM 969 C C . ILE A 1 121 ? -1.208 5.384 40.761 1.00 70.69 121 ILE A C 1
ATOM 971 O O . ILE A 1 121 ? -1.286 5.439 39.533 1.00 70.69 121 ILE A O 1
ATOM 975 N N . VAL A 1 122 ? -0.036 5.368 41.397 1.00 60.72 122 VAL A N 1
ATOM 976 C CA . VAL A 1 122 ? 1.246 5.322 40.692 1.00 60.72 122 VAL A CA 1
ATOM 977 C C . VAL A 1 122 ? 1.404 3.942 40.064 1.00 60.72 122 VAL A C 1
ATOM 979 O O . VAL A 1 122 ? 1.575 2.934 40.750 1.00 60.72 122 VAL A O 1
ATOM 982 N N . MET A 1 123 ? 1.347 3.901 38.735 1.00 62.16 123 MET A N 1
ATOM 983 C CA . MET A 1 123 ? 1.627 2.689 37.977 1.00 62.16 123 MET A CA 1
ATOM 984 C C . MET A 1 123 ? 3.067 2.223 38.263 1.00 62.16 123 MET A C 1
ATOM 986 O O . MET A 1 123 ? 3.974 3.058 38.316 1.00 62.16 123 MET A O 1
ATOM 990 N N . PRO A 1 124 ? 3.314 0.910 38.430 1.00 57.66 124 PRO A N 1
ATOM 991 C CA . PRO A 1 124 ? 4.650 0.380 38.681 1.00 57.66 124 PRO A CA 1
ATOM 992 C C . PRO A 1 124 ? 5.691 0.888 37.664 1.00 57.66 124 PRO A C 1
ATOM 994 O O . PRO A 1 124 ? 5.375 1.021 36.473 1.00 57.66 124 PRO A O 1
ATOM 997 N N . PRO A 1 125 ? 6.945 1.142 38.081 1.00 46.84 125 PRO A N 1
ATOM 998 C CA . PRO A 1 125 ? 8.004 1.557 37.164 1.00 46.84 125 PRO A CA 1
ATOM 999 C C . PRO A 1 125 ? 8.176 0.515 36.040 1.00 46.84 125 PRO A C 1
ATOM 1001 O O . PRO A 1 125 ? 8.322 -0.676 36.298 1.00 46.84 125 PRO A O 1
ATOM 1004 N N . GLY A 1 126 ? 8.088 0.965 34.780 1.00 54.81 126 GLY A N 1
ATOM 1005 C CA . GLY A 1 126 ? 8.034 0.116 33.575 1.00 54.81 126 GLY A CA 1
ATOM 1006 C C . GLY A 1 126 ? 6.649 0.006 32.907 1.00 54.81 126 GLY A C 1
ATOM 1007 O O . GLY A 1 126 ? 6.558 -0.429 31.757 1.00 54.81 126 GLY A O 1
ATOM 1008 N N . MET A 1 127 ? 5.571 0.452 33.569 1.00 53.97 127 MET A N 1
ATOM 1009 C CA . MET A 1 127 ? 4.202 0.468 33.016 1.00 53.97 127 MET A CA 1
ATOM 1010 C C . MET A 1 127 ? 3.760 1.815 32.412 1.00 53.97 127 MET A C 1
ATOM 1012 O O . MET A 1 127 ? 2.764 1.836 31.694 1.00 53.97 127 MET A O 1
ATOM 1016 N N . ASN A 1 128 ? 4.510 2.908 32.589 1.00 50.03 128 ASN A N 1
ATOM 1017 C CA . ASN A 1 128 ? 4.193 4.220 31.991 1.00 50.03 128 ASN A CA 1
ATOM 1018 C C . ASN A 1 128 ? 4.097 4.245 30.445 1.00 50.03 128 ASN A C 1
ATOM 1020 O O . ASN A 1 128 ? 3.236 4.954 29.935 1.00 50.03 128 ASN A O 1
ATOM 1024 N N . PRO A 1 129 ? 4.858 3.448 29.663 1.00 56.34 129 PRO A N 1
ATOM 1025 C CA . PRO A 1 129 ? 4.658 3.363 28.210 1.00 56.34 129 PRO A CA 1
ATOM 1026 C C . PRO A 1 129 ? 3.355 2.658 27.792 1.00 56.34 129 PRO A C 1
ATOM 1028 O O . PRO A 1 129 ? 3.054 2.585 26.606 1.00 56.34 129 PRO A O 1
ATOM 1031 N N . GLN A 1 130 ? 2.600 2.070 28.727 1.00 60.81 130 GLN A N 1
ATOM 1032 C CA . GLN A 1 130 ? 1.465 1.195 28.410 1.00 60.81 130 GLN A CA 1
ATOM 1033 C C . GLN A 1 130 ? 0.141 1.953 28.234 1.00 60.81 130 GLN A C 1
ATOM 1035 O O . GLN A 1 130 ? -0.747 1.442 27.556 1.00 60.81 130 GLN A O 1
ATOM 1040 N N . SER A 1 131 ? 0.021 3.183 28.752 1.00 65.31 131 SER A N 1
ATOM 1041 C CA . SER A 1 131 ? -1.105 4.086 28.442 1.00 65.31 131 SER A CA 1
ATOM 1042 C C . SER A 1 131 ? -1.124 4.506 26.966 1.00 65.31 131 SER A C 1
ATOM 1044 O O . SER A 1 131 ? -2.169 4.859 26.424 1.00 65.31 131 SER A O 1
ATOM 1046 N N . ILE A 1 132 ? 0.020 4.396 26.281 1.00 79.06 132 ILE A N 1
ATOM 1047 C CA . ILE A 1 132 ? 0.156 4.657 24.845 1.00 79.06 132 ILE A CA 1
ATOM 1048 C C . ILE A 1 132 ? -0.527 3.562 24.014 1.00 79.06 132 ILE A C 1
ATOM 1050 O O . ILE A 1 132 ? -0.932 3.815 22.883 1.00 79.06 132 ILE A O 1
ATOM 1054 N N . LEU A 1 133 ? -0.693 2.343 24.541 1.00 85.31 133 LEU A N 1
ATOM 1055 C CA . LEU A 1 133 ? -1.170 1.211 23.746 1.00 85.31 133 LEU A CA 1
ATOM 1056 C C . LEU A 1 133 ? -2.612 1.389 23.221 1.00 85.31 133 LEU A C 1
ATOM 1058 O O . LEU A 1 133 ? -2.801 1.205 22.015 1.00 85.31 133 LEU A O 1
ATOM 1062 N N . PRO A 1 134 ? -3.622 1.765 24.035 1.00 87.69 134 PRO A N 1
ATOM 1063 C CA . PRO A 1 134 ? -4.967 2.038 23.523 1.00 87.69 134 PRO A CA 1
ATOM 1064 C C . PRO A 1 134 ? -5.001 3.220 22.555 1.00 87.69 134 PRO A C 1
ATOM 1066 O O . PRO A 1 134 ? -5.728 3.175 21.567 1.00 87.69 134 PRO A O 1
ATOM 1069 N N . ILE A 1 135 ? -4.183 4.246 22.805 1.00 88.19 135 ILE A N 1
ATOM 1070 C CA . ILE A 1 135 ? -4.071 5.436 21.953 1.00 88.19 135 ILE A CA 1
ATOM 1071 C C . ILE A 1 135 ? -3.514 5.054 20.577 1.00 88.19 135 ILE A C 1
ATOM 1073 O O . ILE A 1 135 ? -4.109 5.381 19.551 1.00 88.19 135 ILE A O 1
ATOM 1077 N N . HIS A 1 136 ? -2.418 4.294 20.549 1.00 90.38 136 HIS A N 1
ATOM 1078 C CA . HIS A 1 136 ? -1.838 3.745 19.327 1.00 90.38 136 HIS A CA 1
ATOM 1079 C C . HIS A 1 136 ? -2.844 2.844 18.597 1.00 90.38 136 HIS A C 1
ATOM 1081 O O . HIS A 1 136 ? -3.064 2.987 17.397 1.00 90.38 136 HIS A O 1
ATOM 1087 N N . SER A 1 137 ? -3.522 1.945 19.318 1.00 91.19 137 SER A N 1
ATOM 1088 C CA . SER A 1 137 ? -4.550 1.068 18.745 1.00 91.19 137 SER A CA 1
ATOM 1089 C C . SER A 1 137 ? -5.692 1.868 18.100 1.00 91.19 137 SER A C 1
ATOM 1091 O O . SER A 1 137 ? -6.047 1.612 16.946 1.00 91.19 137 SER A O 1
ATOM 1093 N N . ALA A 1 138 ? -6.200 2.906 18.771 1.00 91.62 138 ALA A N 1
ATOM 1094 C CA . ALA A 1 138 ? -7.209 3.810 18.221 1.00 91.62 138 ALA A CA 1
ATOM 1095 C C . ALA A 1 138 ? -6.716 4.521 16.952 1.00 91.62 138 ALA A C 1
ATOM 1097 O O . ALA A 1 138 ? -7.402 4.502 15.925 1.00 91.62 138 ALA A O 1
ATOM 1098 N N . ALA A 1 139 ? -5.497 5.067 16.987 1.00 92.94 139 ALA A N 1
ATOM 1099 C CA . ALA A 1 139 ? -4.887 5.731 15.843 1.00 92.94 139 ALA A CA 1
ATOM 1100 C C . ALA A 1 139 ? -4.733 4.782 14.643 1.00 92.94 139 ALA A C 1
ATOM 1102 O O . ALA A 1 139 ? -5.095 5.141 13.521 1.00 92.94 139 ALA A O 1
ATOM 1103 N N . THR A 1 140 ? -4.276 3.543 14.861 1.00 92.56 140 THR A N 1
ATOM 1104 C CA . THR A 1 140 ? -4.163 2.542 13.786 1.00 92.56 140 THR A CA 1
ATOM 1105 C C . THR A 1 140 ? -5.517 2.172 13.179 1.00 92.56 140 THR A C 1
ATOM 1107 O O . THR A 1 140 ? -5.618 2.056 11.955 1.00 92.56 140 THR A O 1
ATOM 1110 N N . GLY A 1 141 ? -6.573 2.054 13.993 1.00 92.88 141 GLY A N 1
ATOM 1111 C CA . GLY A 1 141 ? -7.939 1.828 13.511 1.00 92.88 141 GLY A CA 1
ATOM 1112 C C . GLY A 1 141 ? -8.444 2.979 12.639 1.00 92.88 141 GLY A C 1
ATOM 1113 O O . GLY A 1 141 ? -9.014 2.758 11.570 1.00 92.88 141 GLY A O 1
ATOM 1114 N N . GLN A 1 142 ? -8.161 4.216 13.041 1.00 94.50 142 GLN A N 1
ATOM 1115 C CA . GLN A 1 142 ? -8.551 5.413 12.300 1.00 94.50 142 GLN A CA 1
ATOM 1116 C C . GLN A 1 142 ? -7.772 5.571 10.986 1.00 94.50 142 GLN A C 1
ATOM 1118 O O . GLN A 1 142 ? -8.356 5.882 9.944 1.00 94.50 142 GLN A O 1
ATOM 1123 N N . LEU A 1 143 ? -6.467 5.283 11.000 1.00 95.12 143 LEU A N 1
ATOM 1124 C CA . LEU A 1 143 ? -5.631 5.206 9.798 1.00 95.12 143 LEU A CA 1
ATOM 1125 C C . LEU A 1 143 ? -6.139 4.127 8.830 1.00 95.12 143 LEU A C 1
ATOM 1127 O O . LEU A 1 143 ? -6.165 4.341 7.615 1.00 95.12 143 LEU A O 1
ATOM 1131 N N . PHE A 1 144 ? -6.584 2.980 9.352 1.00 95.06 144 PHE A N 1
ATOM 1132 C CA . PHE A 1 144 ? -7.183 1.922 8.543 1.00 95.06 144 PHE A CA 1
ATOM 1133 C C . PHE A 1 144 ? -8.500 2.372 7.899 1.00 95.06 14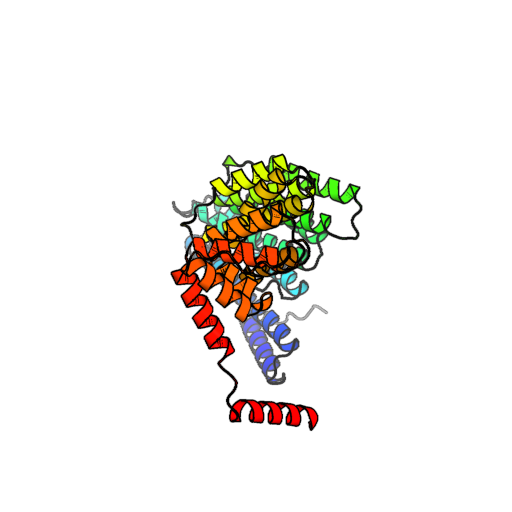4 PHE A C 1
ATOM 1135 O O . PHE A 1 144 ? -8.678 2.179 6.695 1.00 95.06 144 PHE A O 1
ATOM 1142 N N . LEU A 1 145 ? -9.392 3.026 8.651 1.00 95.44 145 LEU A N 1
ATOM 1143 C CA . LEU A 1 145 ? -10.647 3.566 8.119 1.00 95.44 145 LEU A CA 1
ATOM 1144 C C . LEU A 1 145 ? -10.392 4.587 6.999 1.00 95.44 145 LEU A C 1
ATOM 1146 O O . LEU A 1 145 ? -11.019 4.524 5.940 1.00 95.44 145 LEU A O 1
ATOM 1150 N N . ALA A 1 146 ? -9.428 5.493 7.193 1.00 96.19 146 ALA A N 1
ATOM 1151 C CA . ALA A 1 146 ? -9.028 6.451 6.165 1.00 96.19 146 ALA A CA 1
ATOM 1152 C C . ALA A 1 146 ? -8.499 5.751 4.903 1.00 96.19 146 ALA A C 1
ATOM 1154 O O . ALA A 1 146 ? -8.855 6.120 3.781 1.00 96.19 146 ALA A O 1
ATOM 1155 N N . ARG A 1 147 ? -7.688 4.699 5.069 1.00 95.50 147 ARG A N 1
ATOM 1156 C CA . ARG A 1 147 ? -7.195 3.879 3.955 1.00 95.50 147 ARG A CA 1
ATOM 1157 C C . ARG A 1 147 ? -8.335 3.179 3.215 1.00 95.50 147 ARG A C 1
ATOM 1159 O O . ARG A 1 147 ? -8.353 3.215 1.988 1.00 95.50 147 ARG A O 1
ATOM 1166 N N . ALA A 1 148 ? -9.291 2.591 3.932 1.00 95.75 148 ALA A N 1
ATOM 1167 C CA . ALA A 1 148 ? -10.458 1.934 3.346 1.00 95.75 148 ALA A CA 1
ATOM 1168 C C . ALA A 1 148 ? -11.335 2.912 2.542 1.00 95.75 148 ALA A C 1
ATOM 1170 O O . ALA A 1 148 ? -11.773 2.574 1.439 1.00 95.75 148 ALA A O 1
ATOM 1171 N N . ALA A 1 149 ? -11.538 4.131 3.054 1.00 95.38 149 ALA A N 1
ATOM 1172 C CA . ALA A 1 149 ? -12.245 5.197 2.346 1.00 95.38 149 ALA A CA 1
ATOM 1173 C C . ALA A 1 149 ? -11.497 5.632 1.073 1.00 95.38 149 ALA A C 1
ATOM 1175 O O . ALA A 1 149 ? -12.107 5.753 0.007 1.00 95.38 149 ALA A O 1
ATOM 1176 N N . ARG A 1 150 ? -10.167 5.793 1.154 1.00 94.69 150 ARG A N 1
ATOM 1177 C CA . ARG A 1 150 ? -9.318 6.129 0.001 1.00 94.69 150 ARG A CA 1
ATOM 1178 C C . ARG A 1 150 ? -9.412 5.072 -1.094 1.00 94.69 150 ARG A C 1
ATOM 1180 O O . ARG A 1 150 ? -9.592 5.436 -2.250 1.00 94.69 150 ARG A O 1
ATOM 1187 N N . GLU A 1 151 ? -9.326 3.780 -0.761 1.00 92.38 151 GLU A N 1
ATOM 1188 C CA . GLU A 1 151 ? -9.389 2.708 -1.770 1.00 92.38 151 GLU A CA 1
ATOM 1189 C C . GLU A 1 151 ? -10.707 2.704 -2.557 1.00 92.38 151 GLU A C 1
ATOM 1191 O O . GLU A 1 151 ? -10.690 2.481 -3.768 1.00 92.38 151 GLU A O 1
ATOM 1196 N N . ARG A 1 152 ? -11.812 3.094 -1.912 1.00 92.31 152 ARG A N 1
ATOM 1197 C CA . ARG A 1 152 ? -13.147 3.249 -2.519 1.00 92.31 152 ARG A CA 1
ATOM 1198 C C . ARG A 1 152 ? -13.361 4.586 -3.238 1.00 92.31 152 ARG A C 1
ATOM 1200 O O . ARG A 1 152 ? -14.449 4.847 -3.736 1.00 92.31 152 ARG A O 1
ATOM 1207 N N . GLY A 1 153 ? -12.348 5.453 -3.288 1.00 91.69 153 GLY A N 1
ATOM 1208 C CA . GLY A 1 153 ? -12.424 6.764 -3.939 1.00 91.69 153 GLY A CA 1
ATOM 1209 C C . GLY A 1 153 ? -13.160 7.847 -3.140 1.00 91.69 153 GLY A C 1
ATOM 1210 O O . GLY A 1 153 ? -13.394 8.930 -3.682 1.00 91.69 153 GLY A O 1
ATOM 1211 N N . MET A 1 154 ? -13.485 7.589 -1.866 1.00 93.94 154 MET A N 1
ATOM 1212 C CA . MET A 1 154 ? -14.132 8.525 -0.937 1.00 93.94 154 MET A CA 1
ATOM 1213 C C . MET A 1 154 ? -13.094 9.457 -0.283 1.00 93.94 154 MET A C 1
ATOM 1215 O O . MET A 1 154 ? -12.948 9.496 0.940 1.00 93.94 154 MET A O 1
ATOM 1219 N N . ASP A 1 155 ? -12.346 10.209 -1.092 1.00 94.06 155 ASP A N 1
ATOM 1220 C CA . ASP A 1 155 ? -11.147 10.930 -0.629 1.00 94.06 155 ASP A CA 1
ATOM 1221 C C . ASP A 1 155 ? -11.449 11.999 0.436 1.00 94.06 155 ASP A C 1
ATOM 1223 O O . ASP A 1 155 ? -10.721 12.125 1.416 1.00 94.06 155 ASP A O 1
ATOM 1227 N N . GLN A 1 156 ? -12.576 12.707 0.311 1.00 93.44 156 GLN A N 1
ATOM 1228 C CA . GLN A 1 156 ? -13.007 13.701 1.304 1.00 93.44 156 GLN A CA 1
ATOM 1229 C C . GLN A 1 156 ? -13.338 13.073 2.664 1.00 93.44 156 GLN A C 1
ATOM 1231 O O . GLN A 1 156 ? -13.178 13.695 3.713 1.00 93.44 156 GLN A O 1
ATOM 1236 N N . VAL A 1 157 ? -13.816 11.825 2.676 1.00 94.88 157 VAL A N 1
ATOM 1237 C CA . VAL A 1 157 ? -14.013 11.076 3.924 1.00 94.88 157 VAL A CA 1
ATOM 1238 C C . VAL A 1 157 ? -12.660 10.652 4.483 1.00 94.88 157 VAL A C 1
ATOM 1240 O O . VAL A 1 157 ? -12.437 10.812 5.678 1.00 94.88 157 VAL A O 1
ATOM 1243 N N . ALA A 1 158 ? -11.730 10.206 3.634 1.00 95.75 158 ALA A N 1
ATOM 1244 C CA . ALA A 1 158 ? -10.380 9.853 4.061 1.00 95.75 158 ALA A CA 1
ATOM 1245 C C . ALA A 1 158 ? -9.649 11.038 4.722 1.00 95.75 158 ALA A C 1
ATOM 1247 O O . ALA A 1 158 ? -9.138 10.877 5.828 1.00 95.75 158 ALA A O 1
ATOM 1248 N N . ILE A 1 159 ? -9.663 12.233 4.115 1.00 95.00 159 ILE A N 1
ATOM 1249 C CA . ILE A 1 159 ? -9.039 13.444 4.686 1.00 95.00 159 ILE A CA 1
ATOM 1250 C C . ILE A 1 159 ? -9.687 13.822 6.019 1.00 95.00 159 ILE A C 1
ATOM 1252 O O . ILE A 1 159 ? -8.982 14.030 7.005 1.00 95.00 159 ILE A O 1
ATOM 1256 N N . ARG A 1 160 ? -11.026 13.850 6.096 1.00 95.31 160 ARG A N 1
ATOM 1257 C CA . ARG A 1 160 ? -11.733 14.139 7.356 1.00 95.31 160 ARG A CA 1
ATOM 1258 C C . ARG A 1 160 ? -11.363 13.146 8.456 1.00 95.31 160 ARG A C 1
ATOM 1260 O O . ARG A 1 160 ? -11.097 13.557 9.583 1.00 95.31 160 ARG A O 1
ATOM 1267 N N . THR A 1 161 ? -11.301 11.857 8.133 1.00 94.19 161 THR A N 1
ATOM 1268 C CA . THR A 1 161 ? -10.887 10.816 9.079 1.00 94.19 161 THR A CA 1
ATOM 1269 C C . THR A 1 161 ? -9.429 10.984 9.505 1.00 94.19 161 THR A C 1
ATOM 1271 O O . THR A 1 161 ? -9.133 10.828 10.684 1.00 94.19 161 THR A O 1
ATOM 1274 N N . LEU A 1 162 ? -8.518 11.368 8.608 1.00 94.88 162 LEU A N 1
ATOM 1275 C CA . LEU A 1 162 ? -7.126 11.662 8.969 1.00 94.88 162 LEU A CA 1
ATOM 1276 C C . LEU A 1 162 ? -7.008 12.901 9.862 1.00 94.88 162 LEU A C 1
ATOM 1278 O O . LEU A 1 162 ? -6.227 12.895 10.808 1.00 94.88 162 LEU A O 1
ATOM 1282 N N . ASN A 1 163 ? -7.782 13.952 9.596 1.00 93.56 163 ASN A N 1
ATOM 1283 C CA . ASN A 1 163 ? -7.731 15.191 10.372 1.00 93.56 163 ASN A CA 1
ATOM 1284 C C . ASN A 1 163 ? -8.279 15.011 11.789 1.00 93.56 163 ASN A C 1
ATOM 1286 O O . ASN A 1 163 ? -7.749 15.610 12.721 1.00 93.56 163 ASN A O 1
ATOM 1290 N N . LYS A 1 164 ? -9.252 14.112 11.982 1.00 91.56 164 LYS A N 1
ATOM 1291 C CA . LYS A 1 164 ? -9.714 13.714 13.318 1.00 91.56 164 LYS A CA 1
ATOM 1292 C C . LYS A 1 164 ? -8.586 13.151 14.203 1.00 91.56 164 LYS A C 1
ATOM 1294 O O . LYS A 1 164 ? -8.740 13.153 15.409 1.00 91.56 164 LYS A O 1
ATOM 1299 N N . LEU A 1 165 ? -7.448 12.687 13.668 1.00 89.00 165 LEU A N 1
ATOM 1300 C CA . LEU A 1 165 ? -6.333 12.224 14.515 1.00 89.00 165 LEU A CA 1
ATOM 1301 C C . LEU A 1 165 ? -5.723 13.364 15.342 1.00 89.00 165 LEU A C 1
ATOM 1303 O O . LEU A 1 165 ? -5.142 13.104 16.387 1.00 89.00 165 LEU A O 1
ATOM 1307 N N . HIS A 1 166 ? -5.881 14.620 14.908 1.00 83.94 166 HIS A N 1
ATOM 1308 C CA . HIS A 1 166 ? -5.440 15.788 15.675 1.00 83.94 166 HIS A CA 1
ATOM 1309 C C . HIS A 1 166 ? -6.257 16.024 16.948 1.00 83.94 166 HIS A C 1
ATOM 1311 O O . HIS A 1 166 ? -5.829 16.801 17.793 1.00 83.94 166 HIS A O 1
ATOM 1317 N N . THR A 1 167 ? -7.420 15.381 17.099 1.00 83.25 167 THR A N 1
ATOM 1318 C CA . THR A 1 167 ? -8.220 15.496 18.325 1.00 83.25 167 THR A CA 1
ATOM 1319 C C . THR A 1 167 ? -7.735 14.554 19.425 1.00 83.25 167 THR A C 1
ATOM 1321 O O . THR A 1 167 ? -8.232 14.628 20.545 1.00 83.25 167 THR A O 1
ATOM 1324 N N . LEU A 1 168 ? -6.802 13.643 19.124 1.00 78.31 168 LEU A N 1
ATOM 1325 C CA . LEU A 1 168 ? -6.179 12.792 20.131 1.00 78.31 168 LEU A CA 1
ATOM 1326 C C . LEU A 1 168 ? -5.148 13.619 20.909 1.00 78.31 168 LEU A C 1
ATOM 1328 O O . LEU A 1 168 ? -4.262 14.225 20.313 1.00 78.31 168 LEU A O 1
ATOM 1332 N N . ILE A 1 169 ? -5.281 13.636 22.239 1.00 70.19 169 ILE A N 1
ATOM 1333 C CA . ILE A 1 169 ? -4.483 14.476 23.154 1.00 70.19 169 ILE A CA 1
ATOM 1334 C C . ILE A 1 169 ? -2.983 14.196 23.004 1.00 70.19 169 ILE A C 1
ATOM 1336 O O . ILE A 1 169 ? -2.166 15.113 23.005 1.00 70.19 169 ILE A O 1
ATOM 1340 N N . THR A 1 170 ? -2.619 12.926 22.843 1.00 78.88 170 THR A N 1
ATOM 1341 C CA . THR A 1 170 ? -1.256 12.492 22.547 1.00 78.88 170 THR A CA 1
ATOM 1342 C C . THR A 1 170 ? -1.298 11.522 21.374 1.00 78.88 170 THR A C 1
ATOM 1344 O O . THR A 1 170 ? -2.139 10.629 21.327 1.00 78.88 170 THR A O 1
ATOM 1347 N N . LEU A 1 171 ? -0.411 11.706 20.395 1.00 84.19 171 LEU A N 1
ATOM 1348 C CA . LEU A 1 171 ? -0.294 10.814 19.242 1.00 84.19 171 LEU A CA 1
ATOM 1349 C C . LEU A 1 171 ? 1.160 10.340 19.131 1.00 84.19 171 LEU A C 1
ATOM 1351 O O . LEU A 1 171 ? 2.061 11.180 19.047 1.00 84.19 171 LEU A O 1
ATOM 1355 N N . PRO A 1 172 ? 1.425 9.021 19.143 1.00 87.25 172 PRO A N 1
ATOM 1356 C CA . PRO A 1 172 ? 2.773 8.501 18.962 1.00 87.25 172 PRO A CA 1
ATOM 1357 C C . PRO A 1 172 ? 3.377 8.959 17.638 1.00 87.25 172 PRO A C 1
ATOM 1359 O O . PRO A 1 172 ? 2.704 8.991 16.607 1.00 87.25 172 PRO A O 1
ATOM 1362 N N . MET A 1 173 ? 4.681 9.237 17.635 1.00 87.88 173 MET A N 1
ATOM 1363 C CA . MET A 1 173 ? 5.358 9.774 16.451 1.00 87.88 173 MET A CA 1
ATOM 1364 C C . MET A 1 173 ? 5.258 8.846 15.227 1.00 87.88 173 MET A C 1
ATOM 1366 O O . MET A 1 173 ? 5.134 9.307 14.091 1.00 87.88 173 MET A O 1
ATOM 1370 N N . MET A 1 174 ? 5.222 7.527 15.453 1.00 88.38 174 MET A N 1
ATOM 1371 C CA . MET A 1 174 ? 4.978 6.534 14.400 1.00 88.38 174 MET A CA 1
ATOM 1372 C C . MET A 1 174 ? 3.632 6.741 13.689 1.00 88.38 174 MET A C 1
ATOM 1374 O O . MET A 1 174 ? 3.563 6.635 12.462 1.00 88.38 174 MET A O 1
ATOM 1378 N N . ASP A 1 175 ? 2.585 7.088 14.438 1.00 91.81 175 ASP A N 1
ATOM 1379 C CA . ASP A 1 175 ? 1.241 7.317 13.907 1.00 91.81 175 ASP A CA 1
ATOM 1380 C C . ASP A 1 175 ? 1.127 8.698 13.254 1.00 91.81 175 ASP A C 1
ATOM 1382 O O . ASP A 1 175 ? 0.506 8.822 12.196 1.00 91.81 175 ASP A O 1
ATOM 1386 N N . CYS A 1 176 ? 1.796 9.719 13.808 1.00 91.25 176 CYS A N 1
ATOM 1387 C CA . CYS A 1 176 ? 1.954 11.031 13.169 1.00 91.25 176 CYS A CA 1
ATOM 1388 C C . CYS A 1 176 ? 2.578 10.895 11.776 1.00 91.25 176 CYS A C 1
ATOM 1390 O O . CYS A 1 176 ? 2.047 11.413 10.791 1.00 91.25 176 CYS A O 1
ATOM 1392 N N . HIS A 1 177 ? 3.676 10.141 11.680 1.00 93.69 177 HIS A N 1
ATOM 1393 C CA . HIS A 1 177 ? 4.323 9.848 10.410 1.00 93.69 177 HIS A CA 1
ATOM 1394 C C . HIS A 1 177 ? 3.364 9.140 9.443 1.00 93.69 177 HIS A C 1
ATOM 1396 O O . HIS A 1 177 ? 3.184 9.575 8.303 1.00 93.69 177 HIS A O 1
ATOM 1402 N N . GLN A 1 178 ? 2.705 8.066 9.890 1.00 93.44 178 GLN A N 1
ATOM 1403 C CA . GLN A 1 178 ? 1.803 7.294 9.035 1.00 93.44 178 GLN A CA 1
ATOM 1404 C C . GLN A 1 178 ? 0.604 8.126 8.553 1.00 93.44 178 GLN A C 1
ATOM 1406 O O . GLN A 1 178 ? 0.204 7.998 7.392 1.00 93.44 178 GLN A O 1
ATOM 1411 N N . LYS A 1 179 ? 0.078 9.019 9.401 1.00 94.56 179 LYS A N 1
ATOM 1412 C CA . LYS A 1 179 ? -0.942 10.007 9.034 1.00 94.56 179 LYS A CA 1
ATOM 1413 C C . LYS A 1 179 ? -0.459 10.903 7.903 1.00 94.56 179 LYS A C 1
ATOM 1415 O O . LYS A 1 179 ? -1.185 11.044 6.922 1.00 94.56 179 LYS A O 1
ATOM 1420 N N . ILE A 1 180 ? 0.738 11.490 8.018 1.00 94.56 180 ILE A N 1
ATOM 1421 C CA . ILE A 1 180 ? 1.315 12.344 6.966 1.00 94.56 180 ILE A CA 1
ATOM 1422 C C . ILE A 1 180 ? 1.386 11.552 5.659 1.00 94.56 180 ILE A C 1
ATOM 1424 O O . ILE A 1 180 ? 0.819 11.970 4.655 1.00 94.56 180 ILE A O 1
ATOM 1428 N N . ILE A 1 181 ? 1.979 10.356 5.677 1.00 94.81 181 ILE A N 1
ATOM 1429 C CA . ILE A 1 181 ? 2.116 9.519 4.477 1.00 94.81 181 ILE A CA 1
ATOM 1430 C C . ILE A 1 181 ? 0.760 9.184 3.838 1.00 94.81 181 ILE A C 1
ATOM 1432 O O . ILE A 1 181 ? 0.624 9.250 2.613 1.00 94.81 181 ILE A O 1
ATOM 1436 N N . ASP A 1 182 ? -0.247 8.802 4.627 1.00 94.50 182 ASP A N 1
ATOM 1437 C CA . ASP A 1 182 ? -1.568 8.477 4.087 1.00 94.50 182 ASP A CA 1
ATOM 1438 C C . ASP A 1 182 ? -2.334 9.722 3.605 1.00 94.50 182 ASP A C 1
ATOM 1440 O O . ASP A 1 182 ? -3.060 9.617 2.610 1.00 94.50 182 ASP A O 1
ATOM 1444 N N . HIS A 1 183 ? -2.096 10.896 4.196 1.00 95.38 183 HIS A N 1
ATOM 1445 C CA . HIS A 1 183 ? -2.614 12.177 3.709 1.00 95.38 183 HIS A CA 1
ATOM 1446 C C . HIS A 1 183 ? -1.995 12.538 2.348 1.00 95.38 183 HIS A C 1
ATOM 1448 O O . HIS A 1 183 ? -2.728 12.745 1.380 1.00 95.38 183 HIS A O 1
ATOM 1454 N N . LEU A 1 184 ? -0.662 12.479 2.219 1.00 95.25 184 LEU A N 1
ATOM 1455 C CA . LEU A 1 184 ? 0.051 12.735 0.957 1.00 95.25 184 LEU A CA 1
ATOM 1456 C C . LEU A 1 184 ? -0.436 11.818 -0.171 1.00 95.25 184 LEU A C 1
ATOM 1458 O O . LEU A 1 184 ? -0.676 12.260 -1.294 1.00 95.25 184 LEU A O 1
ATOM 1462 N N . LYS A 1 185 ? -0.630 10.526 0.119 1.00 93.94 185 LYS A N 1
ATOM 1463 C CA . LYS A 1 185 ? -1.189 9.570 -0.850 1.00 93.94 185 LYS A CA 1
ATOM 1464 C C . LYS A 1 185 ? -2.613 9.930 -1.274 1.00 93.94 185 LYS A C 1
ATOM 1466 O O . LYS A 1 185 ? -2.963 9.695 -2.428 1.00 93.94 185 LYS A O 1
ATOM 1471 N N . THR A 1 186 ? -3.424 10.457 -0.359 1.00 94.94 186 THR A N 1
ATOM 1472 C CA . THR A 1 186 ? -4.810 10.856 -0.643 1.00 94.94 186 THR A CA 1
ATOM 1473 C C . THR A 1 186 ? -4.840 12.074 -1.564 1.00 94.94 186 THR A C 1
ATOM 1475 O O . THR A 1 186 ? -5.464 11.999 -2.620 1.00 94.94 186 THR A O 1
ATOM 1478 N N . LEU A 1 187 ? -4.065 13.123 -1.264 1.00 94.62 187 LEU A N 1
ATOM 1479 C CA . LEU A 1 187 ? -3.952 14.304 -2.133 1.00 94.62 187 LEU A CA 1
ATOM 1480 C C . LEU A 1 187 ? -3.411 13.950 -3.521 1.00 94.62 187 LEU A C 1
ATOM 1482 O O . LEU A 1 187 ? -3.992 14.330 -4.534 1.00 94.62 187 LEU A O 1
ATOM 1486 N N . ARG A 1 188 ? -2.359 13.124 -3.593 1.00 93.19 188 ARG A N 1
ATOM 1487 C CA . ARG A 1 188 ? -1.822 12.637 -4.876 1.00 93.19 188 ARG A CA 1
ATOM 1488 C C . ARG A 1 188 ? -2.846 11.830 -5.678 1.00 93.19 188 ARG A C 1
ATOM 1490 O O . ARG A 1 188 ? -2.824 11.877 -6.904 1.00 93.19 188 ARG A O 1
ATOM 1497 N N . ARG A 1 189 ? -3.723 11.058 -5.025 1.00 91.94 189 ARG A N 1
ATOM 1498 C CA . ARG A 1 189 ? -4.800 10.318 -5.707 1.00 91.94 189 ARG A CA 1
ATOM 1499 C C . ARG A 1 189 ? -5.862 11.277 -6.244 1.00 91.94 189 ARG A C 1
ATOM 1501 O O . ARG A 1 189 ? -6.272 11.113 -7.388 1.00 91.94 189 ARG A O 1
ATOM 1508 N N . MET A 1 190 ? -6.250 12.288 -5.465 1.00 91.38 190 MET A N 1
ATOM 1509 C CA . MET A 1 190 ? -7.184 13.335 -5.898 1.00 91.38 190 MET A CA 1
ATOM 1510 C C . MET A 1 190 ? -6.642 14.133 -7.092 1.00 91.38 190 MET A C 1
ATOM 1512 O O . MET A 1 190 ? -7.368 14.362 -8.057 1.00 91.38 190 MET A O 1
ATOM 1516 N N . ALA A 1 191 ? -5.349 14.466 -7.075 1.00 90.62 191 ALA A N 1
ATOM 1517 C CA . ALA A 1 191 ? -4.661 15.169 -8.159 1.00 90.62 191 ALA A CA 1
ATOM 1518 C C . ALA A 1 191 ? -4.598 14.371 -9.480 1.00 90.62 191 ALA A C 1
ATOM 1520 O O . ALA A 1 191 ? -4.439 14.955 -10.548 1.00 90.62 191 ALA A O 1
ATOM 1521 N N . LYS A 1 192 ? -4.728 13.037 -9.426 1.00 88.25 192 LYS A N 1
ATOM 1522 C CA . LYS A 1 192 ? -4.731 12.151 -10.605 1.00 88.25 192 LYS A CA 1
ATOM 1523 C C . LYS A 1 192 ? -6.116 11.909 -11.207 1.00 88.25 192 LYS A C 1
ATOM 1525 O O . LYS A 1 192 ? -6.202 11.295 -12.267 1.00 88.25 192 LYS A O 1
ATOM 1530 N N . LYS A 1 193 ? -7.199 12.317 -10.540 1.00 87.56 193 LYS A N 1
ATOM 1531 C CA . LYS A 1 193 ? -8.558 12.114 -11.057 1.00 87.56 193 LYS A CA 1
ATOM 1532 C C . LYS A 1 193 ? -8.795 13.002 -12.282 1.00 87.56 193 LYS A C 1
ATOM 1534 O O . LYS A 1 193 ? -8.525 14.195 -12.240 1.00 87.56 193 LYS A O 1
ATOM 1539 N N . HIS A 1 194 ? -9.374 12.431 -13.339 1.00 76.12 194 HIS A N 1
ATOM 1540 C CA . HIS A 1 194 ? -9.698 13.152 -14.581 1.00 76.12 194 HIS A CA 1
ATOM 1541 C C . HIS A 1 194 ? -10.699 14.302 -14.394 1.00 76.12 194 HIS A C 1
ATOM 1543 O O . HIS A 1 194 ? -10.764 15.202 -15.219 1.00 76.12 194 HIS A O 1
ATOM 1549 N N . THR A 1 195 ? -11.481 14.273 -13.314 1.00 82.31 195 THR A N 1
ATOM 1550 C CA . THR A 1 195 ? -12.473 15.302 -12.974 1.00 82.31 195 THR A CA 1
ATOM 1551 C C . THR A 1 195 ? -11.859 16.573 -12.384 1.00 82.31 195 THR A C 1
ATOM 1553 O O . THR A 1 195 ? -12.570 17.555 -12.200 1.00 82.31 195 THR A O 1
ATOM 1556 N N . THR A 1 196 ? -10.576 16.549 -12.021 1.00 83.06 196 THR A N 1
ATOM 1557 C CA . THR A 1 196 ? -9.892 17.653 -11.339 1.00 83.06 196 THR A CA 1
ATOM 1558 C C . THR A 1 196 ? -9.344 18.646 -12.363 1.00 83.06 196 THR A C 1
ATOM 1560 O O . THR A 1 196 ? -8.671 18.249 -13.315 1.00 83.06 196 THR A O 1
ATOM 1563 N N . THR A 1 197 ? -9.604 19.943 -12.178 1.00 89.12 197 THR A N 1
ATOM 1564 C CA . THR A 1 197 ? -9.050 20.977 -13.068 1.00 89.12 197 THR A CA 1
ATOM 1565 C C . THR A 1 197 ? -7.539 21.126 -12.870 1.00 89.12 197 THR A C 1
ATOM 1567 O O . THR A 1 197 ? -6.993 20.758 -11.828 1.00 89.12 197 THR A O 1
ATOM 1570 N N . ALA A 1 198 ? -6.838 21.692 -13.859 1.00 86.81 198 ALA A N 1
ATOM 1571 C CA . ALA A 1 198 ? -5.390 21.904 -13.772 1.00 86.81 198 ALA A CA 1
ATOM 1572 C C . ALA A 1 198 ? -4.993 22.748 -12.546 1.00 86.81 198 ALA A C 1
ATOM 1574 O O . ALA A 1 198 ? -4.043 22.395 -11.851 1.00 86.81 198 ALA A O 1
ATOM 1575 N N . GLN A 1 199 ? -5.766 23.794 -12.232 1.00 88.00 199 GLN A N 1
ATOM 1576 C CA . GLN A 1 199 ? -5.528 24.633 -11.055 1.00 88.00 199 GLN A CA 1
ATOM 1577 C C . GLN A 1 199 ? -5.680 23.837 -9.753 1.00 88.00 199 GLN A C 1
ATOM 1579 O O . GLN A 1 199 ? -4.766 23.809 -8.937 1.00 88.00 199 GLN A O 1
ATOM 1584 N N . GLN A 1 200 ? -6.782 23.096 -9.605 1.00 89.88 200 GLN A N 1
ATOM 1585 C CA . GLN A 1 200 ? -7.020 22.263 -8.422 1.00 89.88 200 GLN A CA 1
ATOM 1586 C C . GLN A 1 200 ? -5.937 21.194 -8.243 1.00 89.88 200 GLN A C 1
ATOM 1588 O O . GLN A 1 200 ? -5.543 20.888 -7.120 1.00 89.88 200 GLN A O 1
ATOM 1593 N N . LYS A 1 201 ? -5.429 20.624 -9.344 1.00 90.56 201 LYS A N 1
ATOM 1594 C CA . LYS A 1 201 ? -4.295 19.695 -9.304 1.00 90.56 201 LYS A CA 1
ATOM 1595 C C . LYS A 1 201 ? -3.061 20.372 -8.701 1.00 90.56 201 LYS A C 1
ATOM 1597 O O . LYS A 1 201 ? -2.413 19.762 -7.852 1.00 90.56 201 LYS A O 1
ATOM 1602 N N . MET A 1 202 ? -2.735 21.592 -9.130 1.00 91.50 202 MET A N 1
ATOM 1603 C CA . MET A 1 202 ? -1.588 22.329 -8.590 1.00 91.50 202 MET A CA 1
ATOM 1604 C C . MET A 1 202 ? -1.782 22.647 -7.108 1.00 91.50 202 MET A C 1
ATOM 1606 O O . MET A 1 202 ? -0.887 22.354 -6.320 1.00 91.50 202 MET A O 1
ATOM 1610 N N . ASP A 1 203 ? -2.959 23.140 -6.719 1.00 93.25 203 ASP A N 1
ATOM 1611 C CA . ASP A 1 203 ? -3.270 23.491 -5.329 1.00 93.25 203 ASP A CA 1
ATOM 1612 C C . ASP A 1 203 ? -3.108 22.279 -4.391 1.00 93.25 203 ASP A C 1
ATOM 1614 O O . ASP A 1 203 ? -2.406 22.360 -3.383 1.00 93.25 203 ASP A O 1
ATOM 1618 N N . LEU A 1 204 ? -3.655 21.114 -4.770 1.00 93.69 204 LEU A N 1
ATOM 1619 C CA . LEU A 1 204 ? -3.543 19.867 -3.996 1.00 93.69 204 LEU A CA 1
ATOM 1620 C C . LEU A 1 204 ? -2.092 19.374 -3.863 1.00 93.69 204 LEU A C 1
ATOM 1622 O O . LEU A 1 204 ? -1.705 18.811 -2.837 1.00 93.69 204 LEU A O 1
ATOM 1626 N N . LEU A 1 205 ? -1.281 19.531 -4.912 1.00 93.69 205 LEU A N 1
ATOM 1627 C CA . LEU A 1 205 ? 0.125 19.125 -4.893 1.00 93.69 205 LEU A CA 1
ATOM 1628 C C . LEU A 1 205 ? 0.987 20.100 -4.081 1.00 93.69 205 LEU A C 1
ATOM 1630 O O . LEU A 1 205 ? 1.897 19.656 -3.380 1.00 93.69 205 LEU A O 1
ATOM 1634 N N . HIS A 1 206 ? 0.686 21.399 -4.127 1.00 94.12 206 HIS A N 1
ATOM 1635 C CA . HIS A 1 206 ? 1.319 22.400 -3.270 1.00 94.12 206 HIS A CA 1
ATOM 1636 C C . HIS A 1 206 ? 0.963 22.189 -1.796 1.00 94.12 206 HIS A C 1
ATOM 1638 O O . HIS A 1 206 ? 1.861 22.198 -0.958 1.00 94.12 206 HIS A O 1
ATOM 1644 N N . GLU A 1 207 ? -0.301 21.897 -1.478 1.00 94.31 207 GLU A N 1
ATOM 1645 C CA . GLU A 1 207 ? -0.725 21.508 -0.127 1.00 94.31 207 GLU A CA 1
ATOM 1646 C C . GLU A 1 207 ? 0.046 20.272 0.366 1.00 94.31 207 GLU A C 1
ATOM 1648 O O . GLU A 1 207 ? 0.569 20.248 1.484 1.00 94.31 207 GLU A O 1
ATOM 1653 N N . ALA A 1 208 ? 0.193 19.257 -0.492 1.00 94.75 208 ALA A N 1
ATOM 1654 C CA . ALA A 1 208 ? 0.971 18.068 -0.168 1.00 94.75 208 ALA A CA 1
ATOM 1655 C C . ALA A 1 208 ? 2.449 18.398 0.108 1.00 94.75 208 ALA A C 1
ATOM 1657 O O . ALA A 1 208 ? 3.032 17.847 1.042 1.00 94.75 208 ALA A O 1
ATOM 1658 N N . LEU A 1 209 ? 3.053 19.302 -0.667 1.00 94.19 209 LEU A N 1
ATOM 1659 C CA . LEU A 1 209 ? 4.436 19.735 -0.464 1.00 94.19 209 LEU A CA 1
ATOM 1660 C C . LEU A 1 209 ? 4.605 20.476 0.871 1.00 94.19 209 LEU A C 1
ATOM 1662 O O . LEU A 1 209 ? 5.492 20.115 1.646 1.00 94.19 209 LEU A O 1
ATOM 1666 N N . LEU A 1 210 ? 3.708 21.413 1.193 1.00 94.50 210 LEU A N 1
ATOM 1667 C CA . LEU A 1 210 ? 3.726 22.151 2.461 1.00 94.50 210 LEU A CA 1
ATOM 1668 C C . LEU A 1 210 ? 3.662 21.211 3.671 1.00 94.50 210 LEU A C 1
ATOM 1670 O O . LEU A 1 210 ? 4.409 21.382 4.631 1.00 94.50 210 LEU A O 1
ATOM 1674 N N . MET A 1 211 ? 2.837 20.161 3.613 1.00 92.38 211 MET A N 1
ATOM 1675 C CA . MET A 1 211 ? 2.797 19.155 4.681 1.00 92.38 211 MET A CA 1
ATOM 1676 C C . MET A 1 211 ? 4.103 18.370 4.828 1.00 92.38 211 MET A C 1
ATOM 1678 O O . MET A 1 211 ? 4.440 17.969 5.941 1.00 92.38 211 MET A O 1
ATOM 1682 N N . THR A 1 212 ? 4.833 18.117 3.735 1.00 92.25 212 THR A N 1
ATOM 1683 C CA . THR A 1 212 ? 6.156 17.477 3.837 1.00 92.25 212 THR A CA 1
ATOM 1684 C C . THR A 1 212 ? 7.204 18.399 4.446 1.00 92.25 212 THR A C 1
ATOM 1686 O O . THR A 1 212 ? 8.092 17.914 5.137 1.00 92.25 212 THR A O 1
ATOM 1689 N N . GLU A 1 213 ? 7.100 19.706 4.209 1.00 90.31 213 GLU A N 1
ATOM 1690 C CA . GLU A 1 213 ? 8.046 20.716 4.698 1.00 90.31 213 GLU A CA 1
ATOM 1691 C C . GLU A 1 213 ? 7.778 21.113 6.151 1.00 90.31 213 GLU A C 1
ATOM 1693 O O . GLU A 1 213 ? 8.714 21.357 6.904 1.00 90.31 213 GLU A O 1
ATOM 1698 N N . ALA A 1 214 ? 6.514 21.091 6.577 1.00 89.88 214 ALA A N 1
ATOM 1699 C CA . ALA A 1 214 ? 6.124 21.301 7.970 1.00 89.88 214 ALA A CA 1
ATOM 1700 C C . ALA A 1 214 ? 6.492 20.122 8.894 1.00 89.88 214 ALA A C 1
ATOM 1702 O O . ALA A 1 214 ? 6.396 20.233 10.117 1.00 89.88 214 ALA A O 1
ATOM 1703 N N . ALA A 1 215 ? 6.874 18.971 8.334 1.00 89.69 215 ALA A N 1
ATOM 1704 C CA . ALA A 1 215 ? 7.204 17.786 9.108 1.00 89.69 215 ALA A CA 1
ATOM 1705 C C . ALA A 1 215 ? 8.618 17.891 9.708 1.00 89.69 215 ALA A C 1
ATOM 1707 O O . ALA A 1 215 ? 9.601 18.082 8.994 1.00 89.69 215 ALA A O 1
ATOM 1708 N N . ARG A 1 216 ? 8.737 17.708 11.028 1.00 89.19 216 ARG A N 1
ATOM 1709 C CA . ARG A 1 216 ? 10.024 17.716 11.739 1.00 89.19 216 ARG A CA 1
ATOM 1710 C C . ARG A 1 216 ? 10.780 16.409 11.495 1.00 89.19 216 ARG A C 1
ATOM 1712 O O . ARG A 1 216 ? 10.518 15.400 12.137 1.00 89.19 216 ARG A O 1
ATOM 1719 N N . ILE A 1 217 ? 11.715 16.431 10.548 1.00 87.44 217 ILE A N 1
ATOM 1720 C CA . ILE A 1 217 ? 12.456 15.241 10.088 1.00 87.44 217 ILE A CA 1
ATOM 1721 C C . ILE A 1 217 ? 13.286 14.608 11.221 1.00 87.44 217 ILE A C 1
ATOM 1723 O O . ILE A 1 217 ? 13.442 13.392 11.256 1.00 87.44 217 ILE A O 1
ATOM 1727 N N . GLU A 1 218 ? 13.768 15.418 12.165 1.00 89.12 218 GLU A N 1
ATOM 1728 C CA . GLU A 1 218 ? 14.562 14.985 13.327 1.00 89.12 218 GLU A CA 1
ATOM 1729 C C . GLU A 1 218 ? 13.805 14.036 14.267 1.00 89.12 218 GLU A C 1
ATOM 1731 O O . GLU A 1 218 ? 14.423 13.207 14.931 1.00 89.12 218 GLU A O 1
ATOM 1736 N N . ASP A 1 219 ? 12.472 14.117 14.293 1.00 88.31 219 ASP A N 1
ATOM 1737 C CA . ASP A 1 219 ? 11.631 13.289 15.160 1.00 88.31 219 ASP A CA 1
ATOM 1738 C C . ASP A 1 219 ? 11.386 11.883 14.568 1.00 88.31 219 ASP A C 1
ATOM 1740 O O . ASP A 1 219 ? 10.802 11.010 15.218 1.00 88.31 219 ASP A O 1
ATOM 1744 N N . PHE A 1 220 ? 11.801 11.642 13.320 1.00 90.31 220 PHE A N 1
ATOM 1745 C CA . PHE A 1 220 ? 11.528 10.409 12.591 1.00 90.31 220 PHE A CA 1
ATOM 1746 C C . PHE A 1 220 ? 12.744 9.484 12.505 1.00 90.31 220 PHE A C 1
ATOM 1748 O O . PHE A 1 220 ? 13.892 9.893 12.351 1.00 90.31 220 PHE A O 1
ATOM 1755 N N . SER A 1 221 ? 12.469 8.180 12.532 1.00 91.19 221 SER A N 1
ATOM 1756 C CA . SER A 1 221 ? 13.472 7.157 12.230 1.00 91.19 221 SER A CA 1
ATOM 1757 C C . SER A 1 221 ? 13.930 7.221 10.768 1.00 91.19 221 SER A C 1
ATOM 1759 O O . SER A 1 221 ? 13.220 7.706 9.888 1.00 91.19 221 SER A O 1
ATOM 1761 N N . ARG A 1 222 ? 15.093 6.634 10.470 1.00 89.19 222 ARG A N 1
ATOM 1762 C CA . ARG A 1 222 ? 15.662 6.596 9.112 1.00 89.19 222 ARG A CA 1
ATOM 1763 C C . ARG A 1 222 ? 14.706 6.012 8.052 1.00 89.19 222 ARG A C 1
ATOM 1765 O O . ARG A 1 222 ? 14.600 6.581 6.968 1.00 89.19 222 ARG A O 1
ATOM 1772 N N . ASP A 1 223 ? 13.967 4.937 8.363 1.00 88.12 223 ASP A N 1
ATOM 1773 C CA . ASP A 1 223 ? 12.960 4.350 7.448 1.00 88.12 223 ASP A CA 1
ATOM 1774 C C . ASP A 1 223 ? 11.800 5.320 7.183 1.00 88.12 223 ASP A C 1
ATOM 1776 O O . ASP A 1 223 ? 11.344 5.473 6.049 1.00 88.12 223 ASP A O 1
ATOM 1780 N N . GLN A 1 224 ? 11.342 6.019 8.219 1.00 91.31 224 GLN A N 1
ATOM 1781 C CA . GLN A 1 224 ? 10.282 7.014 8.097 1.00 91.31 224 GLN A CA 1
ATOM 1782 C C . GLN A 1 224 ? 10.743 8.225 7.285 1.00 91.31 224 GLN A C 1
ATOM 1784 O O . GLN A 1 224 ? 10.023 8.675 6.394 1.00 91.31 224 GLN A O 1
ATOM 1789 N N . CYS A 1 225 ? 11.963 8.710 7.511 1.00 92.12 225 CYS A N 1
ATOM 1790 C CA . CYS A 1 225 ? 12.559 9.754 6.685 1.00 92.12 225 CYS A CA 1
ATOM 1791 C C . CYS A 1 225 ? 12.626 9.314 5.219 1.00 92.12 225 CYS A C 1
ATOM 1793 O O . CYS A 1 225 ? 12.114 10.023 4.353 1.00 92.12 225 CYS A O 1
ATOM 1795 N N . CYS A 1 226 ? 13.129 8.106 4.936 1.00 91.69 226 CYS A N 1
ATOM 1796 C CA . CYS A 1 226 ? 13.136 7.537 3.585 1.00 91.69 226 CYS A CA 1
ATOM 1797 C C . CYS A 1 226 ? 11.731 7.565 2.955 1.00 91.69 226 CYS A C 1
ATOM 1799 O O . CYS A 1 226 ? 11.559 8.038 1.825 1.00 91.69 226 CYS A O 1
ATOM 1801 N N . ARG A 1 227 ? 10.701 7.132 3.705 1.00 91.62 227 ARG A N 1
ATOM 1802 C CA . ARG A 1 227 ? 9.301 7.169 3.252 1.00 91.62 227 ARG A CA 1
ATOM 1803 C C . ARG A 1 227 ? 8.811 8.565 2.918 1.00 91.62 227 ARG A C 1
ATOM 1805 O O . ARG A 1 227 ? 8.116 8.732 1.917 1.00 91.62 227 ARG A O 1
ATOM 1812 N N . LEU A 1 228 ? 9.147 9.545 3.745 1.00 93.88 228 LEU A N 1
ATOM 1813 C CA . LEU A 1 228 ? 8.752 10.931 3.542 1.00 93.88 228 LEU A CA 1
ATOM 1814 C C . LEU A 1 228 ? 9.434 11.523 2.300 1.00 93.88 228 LEU A C 1
ATOM 1816 O O . LEU A 1 228 ? 8.752 12.089 1.444 1.00 93.88 228 LEU A O 1
ATOM 1820 N N . PHE A 1 229 ? 10.746 11.322 2.150 1.00 93.88 229 PHE A N 1
ATOM 1821 C CA . PHE A 1 229 ? 11.525 11.875 1.040 1.00 93.88 229 PHE A CA 1
ATOM 1822 C C . PHE A 1 229 ? 11.094 11.338 -0.324 1.00 93.88 229 PHE A C 1
ATOM 1824 O O . PHE A 1 229 ? 10.906 12.128 -1.249 1.00 93.88 229 PHE A O 1
ATOM 1831 N N . TYR A 1 230 ? 10.839 10.032 -0.475 1.00 93.81 230 TYR A N 1
ATOM 1832 C CA . TYR A 1 230 ? 10.380 9.535 -1.778 1.00 93.81 230 TYR A CA 1
ATOM 1833 C C . TYR A 1 230 ? 8.940 9.971 -2.099 1.00 93.81 230 TYR A C 1
ATOM 1835 O O . TYR A 1 230 ? 8.585 10.115 -3.273 1.00 93.81 230 TYR A O 1
ATOM 1843 N N . GLN A 1 231 ? 8.085 10.189 -1.087 1.00 94.81 231 GLN A N 1
ATOM 1844 C CA . GLN A 1 231 ? 6.761 10.781 -1.313 1.00 94.81 231 GLN A CA 1
ATOM 1845 C C . GLN A 1 231 ? 6.897 12.234 -1.775 1.00 94.81 231 GLN A C 1
ATOM 1847 O O . GLN A 1 231 ? 6.238 12.596 -2.749 1.00 94.81 231 GLN A O 1
ATOM 1852 N N . LYS A 1 232 ? 7.795 13.017 -1.155 1.00 94.81 232 LYS A N 1
ATOM 1853 C CA . LYS A 1 232 ? 8.155 14.375 -1.596 1.00 94.81 232 LYS A CA 1
ATOM 1854 C C . LYS A 1 232 ? 8.650 14.377 -3.046 1.00 94.81 232 LYS A C 1
ATOM 1856 O O . LYS A 1 232 ? 8.086 15.094 -3.867 1.00 94.81 232 LYS A O 1
ATOM 1861 N N . GLY A 1 233 ? 9.601 13.508 -3.397 1.00 94.44 233 GLY A N 1
ATOM 1862 C CA . GLY A 1 233 ? 10.092 13.364 -4.775 1.00 94.44 233 GLY A CA 1
ATOM 1863 C C . GLY A 1 233 ? 8.976 13.038 -5.772 1.00 94.44 233 GLY A C 1
ATOM 1864 O O . GLY A 1 233 ? 8.906 13.606 -6.858 1.00 94.44 233 GLY A O 1
ATOM 1865 N N . SER A 1 234 ? 8.012 12.200 -5.380 1.00 93.50 234 SER A N 1
ATOM 1866 C CA . SER A 1 234 ? 6.876 11.871 -6.245 1.00 93.50 234 SER A CA 1
ATOM 1867 C C . SER A 1 234 ? 5.812 12.973 -6.368 1.00 93.50 234 SER A C 1
ATOM 1869 O O . SER A 1 234 ? 5.012 12.931 -7.307 1.00 93.50 234 SER A O 1
ATOM 1871 N N . ILE A 1 235 ? 5.759 13.924 -5.430 1.00 94.62 235 ILE A N 1
ATOM 1872 C CA . ILE A 1 235 ? 4.933 15.140 -5.525 1.00 94.62 235 ILE A CA 1
ATOM 1873 C C . ILE A 1 235 ? 5.627 16.146 -6.443 1.00 94.62 235 ILE A C 1
ATOM 1875 O O . ILE A 1 235 ? 5.008 16.622 -7.389 1.00 94.62 235 ILE A O 1
ATOM 1879 N N . LEU A 1 236 ? 6.923 16.387 -6.229 1.00 94.25 236 LEU A N 1
ATOM 1880 C CA . LEU A 1 236 ? 7.743 17.280 -7.055 1.00 94.25 236 LEU A CA 1
ATOM 1881 C C . LEU A 1 236 ? 7.779 16.837 -8.522 1.00 94.25 236 LEU A C 1
ATOM 1883 O O . LEU A 1 236 ? 7.601 17.660 -9.412 1.00 94.25 236 LEU A O 1
ATOM 1887 N N . SER A 1 237 ? 7.871 15.527 -8.771 1.00 92.88 237 SER A N 1
ATOM 1888 C CA . SER A 1 237 ? 7.761 14.959 -10.119 1.00 92.88 237 SER A CA 1
ATOM 1889 C C . SER A 1 237 ? 6.410 15.222 -10.792 1.00 92.88 237 SER A C 1
ATOM 1891 O O . SER A 1 237 ? 6.347 15.168 -12.010 1.00 92.88 237 SER A O 1
ATOM 1893 N N . GLN A 1 238 ? 5.319 15.419 -10.044 1.00 90.56 238 GLN A N 1
ATOM 1894 C CA . GLN A 1 238 ? 4.001 15.738 -10.622 1.00 90.56 238 GLN A CA 1
ATOM 1895 C C . GLN A 1 238 ? 3.788 17.244 -10.818 1.00 90.56 238 GLN A C 1
ATOM 1897 O O . GLN A 1 238 ? 2.833 17.629 -11.493 1.00 90.56 238 GLN A O 1
ATOM 1902 N N . LEU A 1 239 ? 4.648 18.058 -10.200 1.00 91.19 239 LEU A N 1
ATOM 1903 C CA . LEU A 1 239 ? 4.754 19.508 -10.358 1.00 91.19 239 LEU A CA 1
ATOM 1904 C C . LEU A 1 239 ? 5.804 19.899 -11.415 1.00 91.19 239 LEU A C 1
ATOM 1906 O O . LEU A 1 239 ? 6.134 21.075 -11.518 1.00 91.19 239 LEU A O 1
ATOM 1910 N N . ASP A 1 240 ? 6.372 18.924 -12.132 1.00 89.69 240 ASP A N 1
ATOM 1911 C CA . ASP A 1 240 ? 7.434 19.100 -13.132 1.00 89.69 240 ASP A CA 1
ATOM 1912 C C . ASP A 1 240 ? 8.716 19.783 -12.598 1.00 89.69 240 ASP A C 1
ATOM 1914 O O . ASP A 1 240 ? 9.547 20.282 -13.357 1.00 89.69 240 ASP A O 1
ATOM 1918 N N . LYS A 1 241 ? 8.933 19.749 -11.273 1.00 91.81 241 LYS A N 1
ATOM 1919 C CA . LYS A 1 241 ? 10.164 20.211 -10.606 1.00 91.81 241 LYS A CA 1
ATOM 1920 C C . LYS A 1 241 ? 11.199 19.087 -10.562 1.00 91.81 241 LYS A C 1
ATOM 1922 O O . LYS A 1 241 ? 11.413 18.457 -9.525 1.00 91.81 241 LYS A O 1
ATOM 1927 N N . ASN A 1 242 ? 11.785 18.790 -11.718 1.00 90.44 242 ASN A N 1
ATOM 1928 C CA . ASN A 1 242 ? 12.565 17.568 -11.934 1.00 90.44 242 ASN A CA 1
ATOM 1929 C C . ASN A 1 242 ? 13.870 17.506 -11.126 1.00 90.44 242 ASN A C 1
ATOM 1931 O O . ASN A 1 242 ? 14.155 16.469 -10.529 1.00 90.44 242 ASN A O 1
ATOM 1935 N N . ASP A 1 243 ? 14.624 18.603 -11.034 1.00 90.94 243 ASP A N 1
ATOM 1936 C CA . ASP A 1 243 ? 15.890 18.621 -10.285 1.00 90.94 243 ASP A CA 1
ATOM 1937 C C . ASP A 1 243 ? 15.653 18.436 -8.777 1.00 90.94 243 ASP A C 1
ATOM 1939 O O . ASP A 1 243 ? 16.274 17.584 -8.137 1.00 90.94 243 ASP A O 1
ATOM 1943 N N . ASP A 1 244 ? 14.659 19.137 -8.221 1.00 93.56 244 ASP A N 1
ATOM 1944 C CA . ASP A 1 244 ? 14.249 18.977 -6.821 1.00 93.56 244 ASP A CA 1
ATOM 1945 C C . ASP A 1 244 ? 13.737 17.555 -6.540 1.00 93.56 244 ASP A C 1
ATOM 1947 O O . ASP A 1 244 ? 14.008 16.977 -5.480 1.00 93.56 244 ASP A O 1
ATOM 1951 N N . ALA A 1 245 ? 12.995 16.966 -7.486 1.00 93.56 245 ALA A N 1
ATOM 1952 C CA . ALA A 1 245 ? 12.518 15.592 -7.378 1.00 93.56 245 ALA A CA 1
ATOM 1953 C C . ALA A 1 245 ? 13.690 14.601 -7.334 1.00 93.56 245 ALA A C 1
ATOM 1955 O O . ALA A 1 245 ? 13.712 13.722 -6.467 1.00 93.56 245 ALA A O 1
ATOM 1956 N N . MET A 1 246 ? 14.684 14.771 -8.208 1.00 91.81 246 MET A N 1
ATOM 1957 C CA . MET A 1 246 ? 15.900 13.958 -8.242 1.00 91.81 246 MET A CA 1
ATOM 1958 C C . MET A 1 246 ? 16.709 14.070 -6.948 1.00 91.81 246 MET A C 1
ATOM 1960 O O . MET A 1 246 ? 17.153 13.047 -6.414 1.00 91.81 246 MET A O 1
ATOM 1964 N N . HIS A 1 247 ? 16.843 15.275 -6.390 1.00 93.81 247 HIS A N 1
ATOM 1965 C CA . HIS A 1 247 ? 17.471 15.473 -5.083 1.00 93.81 247 HIS A CA 1
ATOM 1966 C C . HIS A 1 247 ? 16.707 14.760 -3.962 1.00 93.81 247 HIS A C 1
ATOM 1968 O O . HIS A 1 247 ? 17.320 14.066 -3.148 1.00 93.81 247 HIS A O 1
ATOM 1974 N N . ALA A 1 248 ? 15.374 14.857 -3.941 1.00 94.12 248 ALA A N 1
ATOM 1975 C CA . ALA A 1 248 ? 14.549 14.188 -2.938 1.00 94.12 248 ALA A CA 1
ATOM 1976 C C . ALA A 1 248 ? 14.632 12.652 -3.032 1.00 94.12 248 ALA A C 1
ATOM 1978 O O . ALA A 1 248 ? 14.725 11.979 -2.003 1.00 94.12 248 ALA A O 1
ATOM 1979 N N . PHE A 1 249 ? 14.639 12.082 -4.242 1.00 94.38 249 PHE A N 1
ATOM 1980 C CA . PHE A 1 249 ? 14.827 10.640 -4.429 1.00 94.38 249 PHE A CA 1
ATOM 1981 C C . PHE A 1 249 ? 16.231 10.180 -4.028 1.00 94.38 249 PHE A C 1
ATOM 1983 O O . PHE A 1 249 ? 16.360 9.172 -3.335 1.00 94.38 249 PHE A O 1
ATOM 1990 N N . SER A 1 250 ? 17.266 10.945 -4.375 1.00 92.81 250 SER A N 1
ATOM 1991 C CA . SER A 1 250 ? 18.649 10.639 -3.987 1.00 92.81 250 SER A CA 1
ATOM 1992 C C . SER A 1 250 ? 18.821 10.665 -2.466 1.00 92.81 250 SER A C 1
ATOM 1994 O O . SER A 1 250 ? 19.403 9.745 -1.893 1.00 92.81 250 SER A O 1
ATOM 1996 N N . ALA A 1 251 ? 18.238 11.661 -1.789 1.00 92.44 251 ALA A N 1
ATOM 1997 C CA . ALA A 1 251 ? 18.207 11.726 -0.328 1.00 92.44 251 ALA A CA 1
ATOM 1998 C C . ALA A 1 251 ? 17.446 10.544 0.297 1.00 92.44 251 ALA A C 1
ATOM 2000 O O . ALA A 1 251 ? 17.854 10.027 1.331 1.00 92.44 251 ALA A O 1
ATOM 2001 N N . ALA A 1 252 ? 16.364 10.069 -0.332 1.00 91.81 252 ALA A N 1
ATOM 2002 C CA . ALA A 1 252 ? 15.669 8.867 0.126 1.00 91.81 252 ALA A CA 1
ATOM 2003 C C . ALA A 1 252 ? 16.529 7.602 -0.045 1.00 91.81 252 ALA A C 1
ATOM 2005 O O . ALA A 1 252 ? 16.498 6.722 0.815 1.00 91.81 252 ALA A O 1
ATOM 2006 N N . ALA A 1 253 ? 17.295 7.508 -1.135 1.00 88.81 253 ALA A N 1
ATOM 2007 C CA . ALA A 1 253 ? 18.135 6.357 -1.448 1.00 88.81 253 ALA A CA 1
ATOM 2008 C C . ALA A 1 253 ? 19.313 6.196 -0.480 1.00 88.81 253 ALA A C 1
ATOM 2010 O O . ALA A 1 253 ? 19.593 5.076 -0.062 1.00 88.81 253 ALA A O 1
ATOM 2011 N N . THR A 1 254 ? 19.945 7.291 -0.041 1.00 89.69 254 THR A N 1
ATOM 2012 C CA . THR A 1 254 ? 21.015 7.221 0.975 1.00 89.69 254 THR A CA 1
ATOM 2013 C C . THR A 1 254 ? 20.511 6.696 2.317 1.00 89.69 254 THR A C 1
ATOM 2015 O O . THR A 1 254 ? 21.287 6.162 3.107 1.00 89.69 254 THR A O 1
ATOM 2018 N N . MET A 1 255 ? 19.209 6.813 2.589 1.00 85.94 255 MET A N 1
ATOM 2019 C CA . MET A 1 255 ? 18.600 6.347 3.832 1.00 85.94 255 MET A CA 1
ATOM 2020 C C . MET A 1 255 ? 18.271 4.851 3.836 1.00 85.94 255 MET A C 1
ATOM 2022 O O . MET A 1 255 ? 18.049 4.313 4.919 1.00 85.94 255 MET A O 1
ATOM 2026 N N . VAL A 1 256 ? 18.276 4.176 2.684 1.00 83.31 256 VAL A N 1
ATOM 2027 C CA . VAL A 1 256 ? 17.974 2.741 2.583 1.00 83.31 256 VAL A CA 1
ATOM 2028 C C . VAL A 1 256 ? 19.129 1.905 3.133 1.00 83.31 256 VAL A C 1
ATOM 2030 O O . VAL A 1 256 ? 20.251 2.009 2.643 1.00 83.31 256 VAL A O 1
ATOM 2033 N N . ASP A 1 257 ? 18.849 1.035 4.108 1.00 74.81 257 ASP A N 1
ATOM 2034 C CA . ASP A 1 257 ? 19.764 -0.034 4.512 1.00 74.81 257 ASP A CA 1
ATOM 2035 C C . ASP A 1 257 ? 19.357 -1.360 3.832 1.00 74.81 257 ASP A C 1
ATOM 2037 O O . ASP A 1 257 ? 18.312 -1.934 4.173 1.00 74.81 257 ASP A O 1
ATOM 2041 N N . PRO A 1 258 ? 20.157 -1.873 2.875 1.00 66.69 258 PRO A N 1
ATOM 2042 C CA . PRO A 1 258 ? 19.825 -3.068 2.101 1.00 66.69 258 PRO A CA 1
ATOM 2043 C C . PRO A 1 258 ? 19.764 -4.361 2.928 1.00 66.69 258 PRO A C 1
ATOM 2045 O O . PRO A 1 258 ? 19.212 -5.347 2.437 1.00 66.69 258 PRO A O 1
ATOM 2048 N N . ASN A 1 259 ? 20.288 -4.372 4.159 1.00 65.94 259 ASN A N 1
ATOM 2049 C CA . ASN A 1 259 ? 20.369 -5.574 4.995 1.00 65.94 259 ASN A CA 1
ATOM 2050 C C . ASN A 1 259 ? 19.178 -5.754 5.948 1.00 65.94 259 ASN A C 1
ATOM 2052 O O . ASN A 1 259 ? 19.077 -6.775 6.628 1.00 65.94 259 ASN A O 1
ATOM 2056 N N . SER A 1 260 ? 18.254 -4.794 6.007 1.00 63.47 260 SER A N 1
ATOM 2057 C CA . SER A 1 260 ? 17.118 -4.856 6.928 1.00 63.47 260 SER A CA 1
ATOM 2058 C C . SER A 1 260 ? 15.806 -5.211 6.209 1.00 63.47 260 SER A C 1
ATOM 2060 O O . SER A 1 260 ? 15.245 -4.443 5.428 1.00 63.47 260 SER A O 1
ATOM 2062 N N . SER A 1 261 ? 15.275 -6.403 6.504 1.00 55.09 261 SER A N 1
ATOM 2063 C CA . SER A 1 261 ? 14.025 -6.937 5.927 1.00 55.09 261 SER A CA 1
ATOM 2064 C C . SER A 1 261 ? 12.817 -5.969 5.960 1.00 55.09 261 SER A C 1
ATOM 2066 O O . SER A 1 261 ? 12.192 -5.782 4.913 1.00 55.09 261 SER A O 1
ATOM 2068 N N . PRO A 1 262 ? 12.480 -5.267 7.068 1.00 56.16 262 PRO A N 1
ATOM 2069 C CA . PRO A 1 262 ? 11.335 -4.346 7.071 1.00 56.16 262 PRO A CA 1
ATOM 2070 C C . PRO A 1 262 ? 11.527 -3.117 6.164 1.00 56.16 262 PRO A C 1
ATOM 2072 O O . PRO A 1 262 ? 10.537 -2.550 5.691 1.00 56.16 262 PRO A O 1
ATOM 2075 N N . GLN A 1 263 ? 12.773 -2.730 5.870 1.00 60.31 263 GLN A N 1
ATOM 2076 C CA . GLN A 1 263 ? 13.080 -1.634 4.948 1.00 60.31 263 GLN A CA 1
ATOM 2077 C C . GLN A 1 263 ? 13.041 -2.079 3.486 1.00 60.31 263 GLN A C 1
ATOM 2079 O O . GLN A 1 263 ? 12.879 -1.233 2.611 1.00 60.31 263 GLN A O 1
ATOM 2084 N N . LEU A 1 264 ? 13.097 -3.384 3.194 1.00 68.81 264 LEU A N 1
ATOM 2085 C CA . LEU A 1 264 ? 13.074 -3.885 1.819 1.00 68.81 264 LEU A CA 1
ATOM 2086 C C . LEU A 1 264 ? 11.799 -3.451 1.082 1.00 68.81 264 LEU A C 1
ATOM 2088 O O . LEU A 1 264 ? 11.863 -2.955 -0.039 1.00 68.81 264 LEU A O 1
ATOM 2092 N N . ASN A 1 265 ? 10.636 -3.523 1.736 1.00 76.62 265 ASN A N 1
ATOM 2093 C CA . ASN A 1 265 ? 9.370 -3.064 1.151 1.00 76.62 265 ASN A CA 1
ATOM 2094 C C . ASN A 1 265 ? 9.330 -1.537 0.929 1.00 76.62 265 ASN A C 1
ATOM 2096 O O . ASN A 1 265 ? 8.726 -1.059 -0.042 1.00 76.62 265 ASN A O 1
ATOM 2100 N N . THR A 1 266 ? 9.964 -0.764 1.818 1.00 81.94 266 THR A N 1
ATOM 2101 C CA . THR A 1 266 ? 10.133 0.691 1.675 1.00 81.94 266 THR A CA 1
ATOM 2102 C C . THR A 1 266 ? 11.030 1.019 0.498 1.00 81.94 266 THR A C 1
ATOM 2104 O O . THR A 1 266 ? 10.624 1.790 -0.370 1.00 81.94 266 THR A O 1
ATOM 2107 N N . ALA A 1 267 ? 12.207 0.399 0.457 1.00 82.69 267 ALA A N 1
ATOM 2108 C CA . ALA A 1 267 ? 13.214 0.555 -0.574 1.00 82.69 267 ALA A CA 1
ATOM 2109 C C . ALA A 1 267 ? 12.629 0.215 -1.942 1.00 82.69 267 ALA A C 1
ATOM 2111 O O . ALA A 1 267 ? 12.653 1.049 -2.840 1.00 82.69 267 ALA A O 1
ATOM 2112 N N . CYS A 1 268 ? 11.967 -0.938 -2.070 1.00 84.50 268 CYS A N 1
ATOM 2113 C CA . CYS A 1 268 ? 11.301 -1.329 -3.308 1.00 84.50 268 CYS A CA 1
ATOM 2114 C C . CYS A 1 268 ? 10.241 -0.304 -3.742 1.00 84.50 268 CYS A C 1
ATOM 2116 O O . CYS A 1 268 ? 10.122 0.030 -4.919 1.00 84.50 268 CYS A O 1
ATOM 2118 N N . SER A 1 269 ? 9.460 0.230 -2.794 1.00 85.62 269 SER A N 1
ATOM 2119 C CA . SER A 1 269 ? 8.464 1.267 -3.089 1.00 85.62 269 SER A CA 1
ATOM 2120 C C . SER A 1 269 ? 9.103 2.593 -3.508 1.00 85.62 269 SER A C 1
ATOM 2122 O O . SER A 1 269 ? 8.551 3.275 -4.372 1.00 85.62 269 SER A O 1
ATOM 2124 N N . MET A 1 270 ? 10.229 2.967 -2.903 1.00 91.12 270 MET A N 1
ATOM 2125 C CA . MET A 1 270 ? 11.009 4.154 -3.249 1.00 91.12 270 MET A CA 1
ATOM 2126 C C . MET A 1 270 ? 11.581 4.016 -4.660 1.00 91.12 270 MET A C 1
ATOM 2128 O O . MET A 1 270 ? 11.216 4.815 -5.524 1.00 91.12 270 MET A O 1
ATOM 2132 N N . PHE A 1 271 ? 12.350 2.951 -4.916 1.00 90.19 271 PHE A N 1
ATOM 2133 C CA . PHE A 1 271 ? 12.972 2.678 -6.210 1.00 90.19 271 PHE A CA 1
ATOM 2134 C C . PHE A 1 271 ? 11.938 2.574 -7.324 1.00 90.19 271 PHE A C 1
ATOM 2136 O O . PHE A 1 271 ? 12.137 3.134 -8.392 1.00 90.19 271 PHE A O 1
ATOM 2143 N N . LYS A 1 272 ? 10.762 1.997 -7.054 1.00 89.69 272 LYS A N 1
ATOM 2144 C CA . LYS A 1 272 ? 9.639 2.025 -7.997 1.00 89.69 272 LYS A CA 1
ATOM 2145 C C . LYS A 1 272 ? 9.239 3.449 -8.398 1.00 89.69 272 LYS A C 1
ATOM 2147 O O . LYS A 1 272 ? 9.031 3.727 -9.574 1.00 89.69 272 LYS A O 1
ATOM 2152 N N . ASN A 1 273 ? 9.015 4.338 -7.426 1.00 90.06 273 ASN A N 1
ATOM 2153 C CA . ASN A 1 273 ? 8.575 5.703 -7.739 1.00 90.06 273 ASN A CA 1
ATOM 2154 C C . ASN A 1 273 ? 9.690 6.505 -8.424 1.00 90.06 273 ASN A C 1
ATOM 2156 O O . ASN A 1 273 ? 9.380 7.321 -9.288 1.00 90.06 273 ASN A O 1
ATOM 2160 N N . TRP A 1 274 ? 10.950 6.251 -8.067 1.00 93.31 274 TRP A N 1
ATOM 2161 C CA . TRP A 1 274 ? 12.097 6.870 -8.720 1.00 93.31 274 TRP A CA 1
ATOM 2162 C C . TRP A 1 274 ? 12.257 6.383 -10.165 1.00 93.31 274 TRP A C 1
ATOM 2164 O O . TRP A 1 274 ? 12.386 7.203 -11.068 1.00 93.31 274 TRP A O 1
ATOM 2174 N N . ALA A 1 275 ? 12.122 5.076 -10.406 1.00 89.69 275 ALA A N 1
ATOM 2175 C CA . ALA A 1 275 ? 12.144 4.480 -11.739 1.00 89.69 275 ALA A CA 1
ATOM 2176 C C . ALA A 1 275 ? 11.065 5.084 -12.646 1.00 89.69 275 ALA A C 1
ATOM 2178 O O . ALA A 1 275 ? 11.365 5.512 -13.753 1.00 89.69 275 ALA A O 1
ATOM 2179 N N . HIS A 1 276 ? 9.829 5.216 -12.150 1.00 88.88 276 HIS A N 1
ATOM 2180 C CA . HIS A 1 276 ? 8.754 5.871 -12.900 1.00 88.88 276 HIS A CA 1
ATOM 2181 C C . HIS A 1 276 ? 9.049 7.343 -13.217 1.00 88.88 276 HIS A C 1
ATOM 2183 O O . HIS A 1 276 ? 8.677 7.820 -14.284 1.00 88.88 276 HIS A O 1
ATOM 2189 N N . HIS A 1 277 ? 9.689 8.076 -12.303 1.00 89.75 277 HIS A N 1
ATOM 2190 C CA . HIS A 1 277 ? 10.089 9.459 -12.561 1.00 89.75 277 HIS A CA 1
ATOM 2191 C C . HIS A 1 277 ? 11.155 9.531 -13.662 1.00 89.75 277 HIS A C 1
ATOM 2193 O O . HIS A 1 277 ? 10.993 10.284 -14.618 1.00 89.75 277 HIS A O 1
ATOM 2199 N N . LEU A 1 278 ? 12.199 8.706 -13.559 1.00 87.69 278 LEU A N 1
ATOM 2200 C CA . LEU A 1 278 ? 13.276 8.636 -14.545 1.00 87.69 278 LEU A CA 1
ATOM 2201 C C . LEU A 1 278 ? 12.778 8.184 -15.923 1.00 87.69 278 LEU A C 1
ATOM 2203 O O . LEU A 1 278 ? 13.205 8.748 -16.923 1.00 87.69 278 LEU A O 1
ATOM 2207 N N . ASP A 1 279 ? 11.842 7.235 -15.977 1.00 85.06 279 ASP A N 1
ATOM 2208 C CA . ASP A 1 279 ? 11.183 6.812 -17.217 1.00 85.06 279 ASP A CA 1
ATOM 2209 C C . ASP A 1 279 ? 10.399 7.956 -17.868 1.00 85.06 279 ASP A C 1
ATOM 2211 O O . ASP A 1 279 ? 10.511 8.181 -19.071 1.00 85.06 279 ASP A O 1
ATOM 2215 N N . ASN A 1 280 ? 9.617 8.706 -17.085 1.00 85.75 280 ASN A N 1
ATOM 2216 C CA . ASN A 1 280 ? 8.876 9.852 -17.614 1.00 85.75 280 ASN A CA 1
ATOM 2217 C C . ASN A 1 280 ? 9.829 10.906 -18.186 1.00 85.75 280 ASN A C 1
ATOM 2219 O O . ASN A 1 280 ? 9.570 11.459 -19.254 1.00 85.75 280 ASN A O 1
ATOM 2223 N N . LEU A 1 281 ? 10.944 11.154 -17.494 1.00 84.62 281 LEU A N 1
ATOM 2224 C CA . LEU A 1 281 ? 11.982 12.054 -17.977 1.00 84.62 281 LEU A CA 1
ATOM 2225 C C . LEU A 1 281 ? 12.618 11.540 -19.265 1.00 84.62 281 LEU A C 1
ATOM 2227 O O . LEU A 1 281 ? 12.728 12.306 -20.218 1.00 84.62 281 LEU A O 1
ATOM 2231 N N . PHE A 1 282 ? 12.962 10.254 -19.310 1.00 81.44 282 PHE A N 1
ATOM 2232 C CA . PHE A 1 282 ? 13.542 9.600 -20.476 1.00 81.44 282 PHE A CA 1
ATOM 2233 C C . PHE A 1 282 ? 12.673 9.788 -21.729 1.00 81.44 282 PHE A C 1
ATOM 2235 O O . PHE A 1 282 ? 13.188 10.172 -22.773 1.00 81.44 282 PHE A O 1
ATOM 2242 N N . PHE A 1 283 ? 11.352 9.612 -21.624 1.00 75.56 283 PHE A N 1
ATOM 2243 C CA . PHE A 1 283 ? 10.444 9.818 -22.760 1.00 75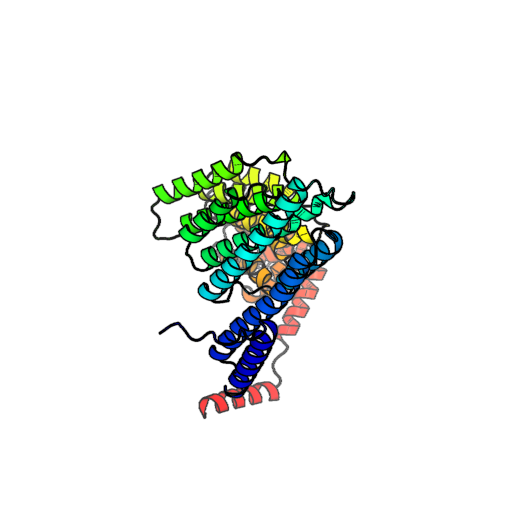.56 283 PHE A CA 1
ATOM 2244 C C . PHE A 1 283 ? 10.183 11.288 -23.111 1.00 75.56 283 PHE A C 1
ATOM 2246 O O . PHE A 1 283 ? 9.779 11.584 -24.235 1.00 75.56 283 PHE A O 1
ATOM 2253 N N . SER A 1 284 ? 10.368 12.206 -22.161 1.00 77.62 284 SER A N 1
ATOM 2254 C CA . SER A 1 284 ? 10.176 13.644 -22.385 1.00 77.62 284 SER A CA 1
ATOM 2255 C C . SER A 1 284 ? 11.390 14.331 -23.021 1.00 77.62 284 SER A C 1
ATOM 2257 O O . SER A 1 284 ? 11.257 15.411 -23.602 1.00 77.62 284 SER A O 1
ATOM 2259 N N . GLU A 1 285 ? 12.577 13.732 -22.903 1.00 73.38 285 GLU A N 1
ATOM 2260 C CA . GLU A 1 285 ? 13.823 14.345 -23.345 1.00 73.38 285 GLU A CA 1
ATOM 2261 C C . GLU A 1 285 ? 14.080 14.182 -24.837 1.00 73.38 285 GLU A C 1
ATOM 2263 O O . GLU A 1 285 ? 13.913 13.116 -25.420 1.00 73.38 285 GLU A O 1
ATOM 2268 N N . LYS A 1 286 ? 14.552 15.273 -25.444 1.00 65.38 286 LYS A N 1
ATOM 2269 C CA . LYS A 1 286 ? 14.981 15.314 -26.847 1.00 65.38 286 LYS A CA 1
ATOM 2270 C C . LYS A 1 286 ? 16.495 15.149 -27.014 1.00 65.38 286 LYS A C 1
ATOM 2272 O O . LYS A 1 286 ? 16.946 14.941 -28.132 1.00 65.38 286 LYS A O 1
ATOM 2277 N N . HIS A 1 287 ? 17.268 15.300 -25.933 1.00 65.88 287 HIS A N 1
ATOM 2278 C CA . HIS A 1 287 ? 18.731 15.266 -25.957 1.00 65.88 287 HIS A CA 1
ATOM 2279 C C . HIS A 1 287 ? 19.281 13.940 -25.427 1.00 65.88 287 HIS A C 1
ATOM 2281 O O . HIS A 1 287 ? 18.947 13.483 -24.335 1.00 65.88 287 HIS A O 1
ATOM 2287 N N . GLU A 1 288 ? 20.197 13.383 -26.204 1.00 61.91 288 GLU A N 1
ATOM 2288 C CA . GLU A 1 288 ? 20.688 12.007 -26.146 1.00 61.91 288 GLU A CA 1
ATOM 2289 C C . GLU A 1 288 ? 21.502 11.685 -24.880 1.00 61.91 288 GLU A C 1
ATOM 2291 O O . GLU A 1 288 ? 21.249 10.703 -24.177 1.00 61.91 288 GLU A O 1
ATOM 2296 N N . ALA A 1 289 ? 22.464 12.552 -24.542 1.00 66.69 289 ALA A N 1
ATOM 2297 C CA . ALA A 1 289 ? 23.327 12.382 -23.373 1.00 66.69 289 ALA A CA 1
ATOM 2298 C C . ALA A 1 289 ? 22.532 12.446 -22.057 1.00 66.69 289 ALA A C 1
ATOM 2300 O O . ALA A 1 289 ? 22.814 11.705 -21.110 1.00 66.69 289 ALA A O 1
ATOM 2301 N N . SER A 1 290 ? 21.501 13.293 -22.016 1.00 69.69 290 SER A N 1
ATOM 2302 C CA . SER A 1 290 ? 20.613 13.420 -20.862 1.00 69.69 290 SER A CA 1
ATOM 2303 C C . SER A 1 290 ? 19.695 12.204 -20.733 1.00 69.69 290 SER A C 1
ATOM 2305 O O . SER A 1 290 ? 19.629 11.619 -19.648 1.00 69.69 290 SER A O 1
ATOM 2307 N N . ALA A 1 291 ? 19.127 11.723 -21.846 1.00 68.25 291 ALA A N 1
ATOM 2308 C CA . ALA A 1 291 ? 18.319 10.505 -21.866 1.00 68.25 291 ALA A CA 1
ATOM 2309 C C . ALA A 1 291 ? 19.117 9.285 -21.362 1.00 68.25 291 ALA A C 1
ATOM 2311 O O . ALA A 1 291 ? 18.630 8.508 -20.536 1.00 68.25 291 ALA A O 1
ATOM 2312 N N . LEU A 1 292 ? 20.389 9.158 -21.760 1.00 65.25 292 LEU A N 1
ATOM 2313 C CA . LEU A 1 292 ? 21.289 8.095 -21.296 1.00 65.25 292 LEU A CA 1
ATOM 2314 C C . LEU A 1 292 ? 21.615 8.196 -19.798 1.00 65.25 292 LEU A C 1
ATOM 2316 O O . LEU A 1 292 ? 21.706 7.172 -19.110 1.00 65.25 292 LEU A O 1
ATOM 2320 N N . SER A 1 293 ? 21.763 9.416 -19.277 1.00 72.81 293 SER A N 1
ATOM 2321 C CA . SER A 1 293 ? 22.001 9.647 -17.848 1.00 72.81 293 SER A CA 1
ATOM 2322 C C . SER A 1 293 ? 20.812 9.237 -16.967 1.00 72.81 293 SER A C 1
ATOM 2324 O O . SER A 1 293 ? 21.012 8.922 -15.797 1.00 72.81 293 SER A O 1
ATOM 2326 N N . ARG A 1 294 ? 19.591 9.177 -17.525 1.00 78.75 294 ARG A N 1
ATOM 2327 C CA . ARG A 1 294 ? 18.350 8.872 -16.790 1.00 78.75 294 ARG A CA 1
ATOM 2328 C C . ARG A 1 294 ? 17.834 7.451 -17.020 1.00 78.75 294 ARG A C 1
ATOM 2330 O O . ARG A 1 294 ? 17.366 6.823 -16.072 1.00 78.75 294 ARG A O 1
ATOM 2337 N N . GLY A 1 295 ? 17.986 6.910 -18.231 1.00 73.94 295 GLY A N 1
ATOM 2338 C CA . GLY A 1 295 ? 17.481 5.583 -18.603 1.00 73.94 295 GLY A CA 1
ATOM 2339 C C . GLY A 1 295 ? 18.182 4.418 -17.894 1.00 73.94 295 GLY A C 1
ATOM 2340 O O . GLY A 1 295 ? 17.519 3.515 -17.384 1.00 73.94 295 GLY A O 1
ATOM 2341 N N . LEU A 1 296 ? 19.519 4.441 -17.788 1.00 73.19 296 LEU A N 1
ATOM 2342 C CA . LEU A 1 296 ? 20.249 3.371 -17.089 1.00 73.19 296 LEU A CA 1
ATOM 2343 C C . LEU A 1 296 ? 19.905 3.327 -15.583 1.00 73.19 296 LEU A C 1
ATOM 2345 O O . LEU A 1 296 ? 19.573 2.246 -15.087 1.00 73.19 296 LEU A O 1
ATOM 2349 N N . PRO A 1 297 ? 19.903 4.457 -14.844 1.00 81.81 297 PRO A N 1
ATOM 2350 C CA . PRO A 1 297 ? 19.427 4.459 -13.463 1.00 81.81 297 PRO A CA 1
ATOM 2351 C C . PRO A 1 297 ? 17.963 4.025 -13.312 1.00 81.81 297 PRO A C 1
ATOM 2353 O O . PRO A 1 297 ? 17.643 3.381 -12.313 1.00 81.81 297 PRO A O 1
ATOM 2356 N N . ALA A 1 298 ? 17.086 4.310 -14.286 1.00 83.69 298 ALA A N 1
ATOM 2357 C CA . ALA A 1 298 ? 15.682 3.889 -14.240 1.00 83.69 298 ALA A CA 1
ATOM 2358 C C . ALA A 1 298 ? 15.548 2.362 -14.178 1.00 83.69 298 ALA A C 1
ATOM 2360 O O . ALA A 1 298 ? 14.822 1.826 -13.340 1.00 83.69 298 ALA A O 1
ATOM 2361 N N . ILE A 1 299 ? 16.301 1.653 -15.019 1.00 78.56 299 ILE A N 1
ATOM 2362 C CA . ILE A 1 299 ? 16.278 0.188 -15.089 1.00 78.56 299 ILE A CA 1
ATOM 2363 C C . ILE A 1 299 ? 16.878 -0.441 -13.835 1.00 78.56 299 ILE A C 1
ATOM 2365 O O . ILE A 1 299 ? 16.279 -1.359 -13.274 1.00 78.56 299 ILE A O 1
ATOM 2369 N N . ASN A 1 300 ? 17.986 0.103 -13.326 1.00 81.25 300 ASN A N 1
ATOM 2370 C CA . ASN A 1 300 ? 18.536 -0.328 -12.039 1.00 81.25 300 ASN A CA 1
ATOM 2371 C C . ASN A 1 300 ? 17.502 -0.166 -10.913 1.00 81.25 300 ASN A C 1
ATOM 2373 O O . ASN A 1 300 ? 17.303 -1.080 -10.114 1.00 81.25 300 ASN A O 1
ATOM 2377 N N . CYS A 1 301 ? 16.773 0.954 -10.889 1.00 85.94 301 CYS A N 1
ATOM 2378 C CA . CYS A 1 301 ? 15.695 1.168 -9.927 1.00 85.94 301 CYS A CA 1
ATOM 2379 C C . CYS A 1 301 ? 14.539 0.164 -10.107 1.00 85.94 301 CYS A C 1
ATOM 2381 O O . CYS A 1 301 ? 13.969 -0.288 -9.114 1.00 85.94 301 CYS A O 1
ATOM 2383 N N . TYR A 1 302 ? 14.191 -0.238 -11.334 1.00 83.94 302 TYR A N 1
ATOM 2384 C CA . TYR A 1 302 ? 13.194 -1.294 -11.543 1.00 83.94 302 TYR A CA 1
ATOM 2385 C C . TYR A 1 302 ? 13.659 -2.662 -11.049 1.00 83.94 302 TYR A C 1
ATOM 2387 O O . TYR A 1 302 ? 12.843 -3.393 -10.486 1.00 83.94 302 TYR A O 1
ATOM 2395 N N . PHE A 1 303 ? 14.941 -3.003 -11.196 1.00 80.69 303 PHE A N 1
ATOM 2396 C CA . PHE A 1 303 ? 15.484 -4.243 -10.640 1.00 80.69 303 PHE A CA 1
ATOM 2397 C C . PHE A 1 303 ? 15.486 -4.246 -9.119 1.00 80.69 303 PHE A C 1
ATOM 2399 O O . PHE A 1 303 ? 15.041 -5.220 -8.513 1.00 80.69 303 PHE A O 1
ATOM 2406 N N . GLU A 1 304 ? 15.884 -3.140 -8.494 1.00 82.62 304 GLU A N 1
ATOM 2407 C CA . GLU A 1 304 ? 15.780 -3.003 -7.042 1.00 82.62 304 GLU A CA 1
ATOM 2408 C C . GLU A 1 304 ? 14.317 -3.064 -6.576 1.00 82.62 304 GLU A C 1
ATOM 2410 O O . GLU A 1 304 ? 14.004 -3.709 -5.577 1.00 82.62 304 GLU A O 1
ATOM 2415 N N . ALA A 1 305 ? 13.380 -2.489 -7.338 1.00 82.94 305 ALA A N 1
ATOM 2416 C CA . ALA A 1 305 ? 11.947 -2.612 -7.074 1.00 82.94 305 ALA A CA 1
ATOM 2417 C C . ALA A 1 305 ? 11.388 -4.028 -7.312 1.00 82.94 305 ALA A C 1
ATOM 2419 O O . ALA A 1 305 ? 10.343 -4.370 -6.754 1.00 82.94 305 ALA A O 1
ATOM 2420 N N . ALA A 1 306 ? 12.054 -4.857 -8.120 1.00 82.25 306 ALA A N 1
ATOM 2421 C CA . ALA A 1 306 ? 11.667 -6.241 -8.383 1.00 82.25 306 ALA A CA 1
ATOM 2422 C C . ALA A 1 306 ? 12.067 -7.203 -7.252 1.00 82.25 306 ALA A C 1
ATOM 2424 O O . ALA A 1 306 ? 11.554 -8.317 -7.210 1.00 82.25 306 ALA A O 1
ATOM 2425 N N . ARG A 1 307 ? 12.885 -6.763 -6.283 1.00 79.25 307 ARG A N 1
ATOM 2426 C CA . ARG A 1 307 ? 13.249 -7.534 -5.076 1.00 79.25 307 ARG A CA 1
ATOM 2427 C C . ARG A 1 307 ? 12.104 -7.691 -4.063 1.00 79.25 307 ARG A C 1
ATOM 2429 O O . ARG A 1 307 ? 12.313 -8.215 -2.973 1.00 79.25 307 ARG A O 1
ATOM 2436 N N . VAL A 1 308 ? 10.898 -7.225 -4.397 1.00 77.88 308 VAL A N 1
ATOM 2437 C CA . VAL A 1 308 ? 9.687 -7.419 -3.588 1.00 77.88 308 VAL A CA 1
ATOM 2438 C C . VAL A 1 308 ? 9.416 -8.914 -3.419 1.00 77.88 308 VAL A C 1
ATOM 2440 O O . VAL A 1 308 ? 9.331 -9.638 -4.404 1.00 77.88 308 VAL A O 1
ATOM 2443 N N . GLU A 1 309 ? 9.179 -9.352 -2.179 1.00 68.62 309 GLU A N 1
ATOM 2444 C CA . GLU A 1 309 ? 8.927 -10.764 -1.826 1.00 68.62 309 GLU A CA 1
ATOM 2445 C C . GLU A 1 309 ? 7.746 -11.391 -2.591 1.00 68.62 309 GLU A C 1
ATOM 2447 O O . GLU A 1 309 ? 7.670 -12.602 -2.774 1.00 68.62 309 GLU A O 1
ATOM 2452 N N . ASN A 1 310 ? 6.802 -10.568 -3.052 1.00 74.12 310 ASN A N 1
ATOM 2453 C CA . ASN A 1 310 ? 5.650 -11.020 -3.817 1.00 74.12 310 ASN A CA 1
ATOM 2454 C C . ASN A 1 310 ? 5.942 -11.041 -5.326 1.00 74.12 310 ASN A C 1
ATOM 2456 O O . ASN A 1 310 ? 5.907 -10.000 -5.991 1.00 74.12 310 ASN A O 1
ATOM 2460 N N . GLU A 1 311 ? 6.099 -12.250 -5.865 1.00 69.81 311 GLU A N 1
ATOM 2461 C CA . GLU A 1 311 ? 6.353 -12.519 -7.283 1.00 69.81 311 GLU A CA 1
ATOM 2462 C C . GLU A 1 311 ? 5.353 -11.812 -8.216 1.00 69.81 311 GLU A C 1
ATOM 2464 O O . GLU A 1 311 ? 5.750 -11.111 -9.148 1.00 69.81 311 GLU A O 1
ATOM 2469 N N . THR A 1 312 ? 4.045 -11.904 -7.939 1.00 72.50 312 THR A N 1
ATOM 2470 C CA . THR A 1 312 ? 3.003 -11.292 -8.792 1.00 72.50 312 THR A CA 1
ATOM 2471 C C . THR A 1 312 ? 3.154 -9.775 -8.896 1.00 72.50 312 THR A C 1
ATOM 2473 O O . THR A 1 312 ? 2.876 -9.184 -9.940 1.00 72.50 312 THR A O 1
ATOM 2476 N N . ARG A 1 313 ? 3.642 -9.128 -7.831 1.00 69.94 313 ARG A N 1
ATOM 2477 C CA . ARG A 1 313 ? 3.883 -7.681 -7.806 1.00 69.94 313 ARG A CA 1
ATOM 2478 C C . ARG A 1 313 ? 5.185 -7.296 -8.501 1.00 69.94 313 ARG A C 1
ATOM 2480 O O . ARG A 1 313 ? 5.249 -6.175 -9.004 1.00 69.94 313 ARG A O 1
ATOM 2487 N N . ALA A 1 314 ? 6.177 -8.185 -8.523 1.00 72.56 314 ALA A N 1
ATOM 2488 C CA . ALA A 1 314 ? 7.467 -7.971 -9.173 1.00 72.56 314 ALA A CA 1
ATOM 2489 C C . ALA A 1 314 ? 7.382 -8.088 -10.707 1.00 72.56 314 ALA A C 1
ATOM 2491 O O . ALA A 1 314 ? 8.039 -7.319 -11.412 1.00 72.56 314 ALA A O 1
ATOM 2492 N N . ARG A 1 315 ? 6.514 -8.971 -11.235 1.00 73.44 315 ARG A N 1
ATOM 2493 C CA . ARG A 1 315 ? 6.363 -9.235 -12.685 1.00 73.44 315 ARG A CA 1
ATOM 2494 C C . ARG A 1 315 ? 6.212 -7.973 -13.539 1.00 73.44 315 ARG A C 1
ATOM 2496 O O . ARG A 1 315 ? 6.823 -7.878 -14.596 1.00 73.44 315 ARG A O 1
ATOM 2503 N N . LYS A 1 316 ? 5.452 -6.977 -13.076 1.00 74.94 316 LYS A N 1
ATOM 2504 C CA . LYS A 1 316 ? 5.236 -5.726 -13.827 1.00 74.94 316 LYS A CA 1
ATOM 2505 C C . LYS A 1 316 ? 6.495 -4.862 -13.988 1.00 74.94 316 LYS A C 1
ATOM 2507 O O . LYS A 1 316 ? 6.555 -4.081 -14.925 1.00 74.94 316 LYS A O 1
ATOM 2512 N N . TYR A 1 317 ? 7.473 -4.974 -13.084 1.00 73.06 317 TYR A N 1
ATOM 2513 C CA . TYR A 1 317 ? 8.743 -4.245 -13.193 1.00 73.06 317 TYR A CA 1
ATOM 2514 C C . TYR A 1 317 ? 9.699 -4.966 -14.139 1.00 73.06 317 TYR A C 1
ATOM 2516 O O . TYR A 1 317 ? 10.362 -4.332 -14.949 1.00 73.06 317 TYR A O 1
ATOM 2524 N N . ILE A 1 318 ? 9.687 -6.301 -14.103 1.00 70.94 318 ILE A N 1
ATOM 2525 C CA . ILE A 1 318 ? 10.443 -7.147 -15.035 1.00 70.94 318 ILE A CA 1
ATOM 2526 C C . ILE A 1 318 ? 9.910 -6.983 -16.470 1.00 70.94 318 ILE A C 1
ATOM 2528 O O . ILE A 1 318 ? 10.693 -6.928 -17.414 1.00 70.94 318 ILE A O 1
ATOM 2532 N N . ALA A 1 319 ? 8.592 -6.820 -16.638 1.00 74.19 319 ALA A N 1
ATOM 2533 C CA . ALA A 1 319 ? 7.948 -6.604 -17.937 1.00 74.19 319 ALA A CA 1
ATOM 2534 C C . ALA A 1 319 ? 8.406 -5.326 -18.669 1.00 74.19 319 ALA A C 1
ATOM 2536 O O . ALA A 1 319 ? 8.207 -5.216 -19.878 1.00 74.19 319 ALA A O 1
ATOM 2537 N N . ARG A 1 320 ? 9.063 -4.383 -17.976 1.00 73.75 320 ARG A N 1
ATOM 2538 C CA . ARG A 1 320 ? 9.633 -3.186 -18.606 1.00 73.75 320 ARG A CA 1
ATOM 2539 C C . ARG A 1 320 ? 10.767 -3.524 -19.581 1.00 73.75 320 ARG A C 1
ATOM 2541 O O . ARG A 1 320 ? 10.915 -2.830 -20.579 1.00 73.75 320 ARG A O 1
ATOM 2548 N N . LEU A 1 321 ? 11.530 -4.594 -19.335 1.00 70.81 321 LEU A N 1
ATOM 2549 C CA . LEU A 1 321 ? 12.637 -5.010 -20.206 1.00 70.81 321 LEU A CA 1
ATOM 2550 C C . LEU A 1 321 ? 12.167 -5.457 -21.604 1.00 70.81 321 LEU A C 1
ATOM 2552 O O . LEU A 1 321 ? 12.676 -4.902 -22.575 1.00 70.81 321 LEU A O 1
ATOM 2556 N N . PRO A 1 322 ? 11.202 -6.394 -21.758 1.00 70.38 322 PRO A N 1
ATOM 2557 C CA . PRO A 1 322 ? 10.628 -6.707 -23.066 1.00 70.38 322 PRO A CA 1
ATOM 2558 C C . PRO A 1 322 ? 10.080 -5.479 -23.792 1.00 70.38 322 PRO A C 1
ATOM 2560 O O . PRO A 1 322 ? 10.345 -5.315 -24.976 1.00 70.38 322 PRO A O 1
ATOM 2563 N N . GLN A 1 323 ? 9.382 -4.588 -23.078 1.00 74.56 323 GLN A N 1
ATOM 2564 C CA . GLN A 1 323 ? 8.863 -3.351 -23.664 1.00 74.56 323 GLN A CA 1
ATOM 2565 C C . GLN A 1 323 ? 9.996 -2.478 -24.229 1.00 74.56 323 GLN A C 1
ATOM 2567 O O . GLN A 1 323 ? 9.884 -1.992 -25.349 1.00 74.56 323 GLN A O 1
ATOM 2572 N N . LEU A 1 324 ? 11.103 -2.335 -23.492 1.00 70.25 324 LEU A N 1
ATOM 2573 C CA . LEU A 1 324 ? 12.296 -1.614 -23.944 1.00 70.25 324 LEU A CA 1
ATOM 2574 C C . LEU A 1 324 ? 12.893 -2.241 -25.221 1.00 70.25 324 LEU A C 1
ATOM 2576 O O . LEU A 1 324 ? 13.338 -1.520 -26.110 1.00 70.25 324 LEU A O 1
ATOM 2580 N N . MET A 1 325 ? 12.891 -3.577 -25.334 1.00 71.81 325 MET A N 1
ATOM 2581 C CA . MET A 1 325 ? 13.383 -4.271 -26.534 1.00 71.81 325 MET A CA 1
ATOM 2582 C C . MET A 1 325 ? 12.459 -4.060 -27.741 1.00 71.81 325 MET A C 1
ATOM 2584 O O . MET A 1 325 ? 12.946 -3.838 -28.848 1.00 71.81 325 MET A O 1
ATOM 2588 N N . THR A 1 326 ? 11.137 -4.092 -27.546 1.00 73.12 326 THR A N 1
ATOM 2589 C CA . THR A 1 326 ? 10.168 -3.784 -28.611 1.00 73.12 326 THR A CA 1
ATOM 2590 C C . THR A 1 326 ? 10.291 -2.328 -29.064 1.00 73.12 326 THR A C 1
ATOM 2592 O O . THR A 1 326 ? 10.315 -2.060 -30.262 1.00 73.12 326 THR A O 1
ATOM 2595 N N . GLU A 1 327 ? 10.452 -1.387 -28.128 1.00 71.62 327 GLU A N 1
ATOM 2596 C CA . GLU A 1 327 ? 10.692 0.028 -28.444 1.00 71.62 327 GLU A CA 1
ATOM 2597 C C . GLU A 1 327 ? 11.978 0.210 -29.276 1.00 71.62 327 GLU A C 1
ATOM 2599 O O . GLU A 1 327 ? 11.998 1.027 -30.196 1.00 71.62 327 GLU A O 1
ATOM 2604 N N . LEU A 1 328 ? 13.023 -0.593 -29.023 1.00 70.25 328 LEU A N 1
ATOM 2605 C CA . LEU A 1 328 ? 14.283 -0.552 -29.781 1.00 70.25 328 LEU A CA 1
ATOM 2606 C C . LEU A 1 328 ? 14.102 -1.072 -31.210 1.00 70.25 328 LEU A C 1
ATOM 2608 O O . LEU A 1 328 ? 14.725 -0.564 -32.138 1.00 70.25 328 LEU A O 1
ATOM 2612 N N . GLN A 1 329 ? 13.232 -2.066 -31.389 1.00 69.81 329 GLN A N 1
ATOM 2613 C CA . GLN A 1 329 ? 12.883 -2.603 -32.701 1.00 69.81 329 GLN A CA 1
ATOM 2614 C C . GLN A 1 329 ? 12.092 -1.594 -33.552 1.00 69.81 329 GLN A C 1
ATOM 2616 O O . GLN A 1 329 ? 12.254 -1.550 -34.772 1.00 69.81 329 GLN A O 1
ATOM 2621 N N . GLU A 1 330 ? 11.221 -0.796 -32.926 1.00 70.12 330 GLU A N 1
ATOM 2622 C CA . GLU A 1 330 ? 10.425 0.227 -33.615 1.00 70.12 330 GLU A CA 1
ATOM 2623 C C . GLU A 1 330 ? 11.202 1.522 -33.870 1.00 70.12 330 GLU A C 1
ATOM 2625 O O . GLU A 1 330 ? 10.963 2.198 -34.872 1.00 70.12 330 GLU A O 1
ATOM 2630 N N . ARG A 1 331 ? 12.131 1.873 -32.974 1.00 67.69 331 ARG A N 1
ATOM 2631 C CA . ARG A 1 331 ? 12.971 3.071 -33.061 1.00 67.69 331 ARG A CA 1
ATOM 2632 C C . ARG A 1 331 ? 14.446 2.687 -32.907 1.00 67.69 331 ARG A C 1
ATOM 2634 O O . ARG A 1 331 ? 15.005 2.866 -31.823 1.00 67.69 331 ARG A O 1
ATOM 2641 N N . PRO A 1 332 ? 15.101 2.205 -33.978 1.00 63.59 332 PRO A N 1
ATOM 2642 C CA . PRO A 1 332 ? 16.529 1.907 -33.969 1.00 63.59 332 PRO A CA 1
ATOM 2643 C C . PRO A 1 332 ? 17.342 3.211 -34.048 1.00 63.59 332 PRO A C 1
ATOM 2645 O O . PRO A 1 332 ? 18.069 3.456 -35.005 1.00 63.59 332 PRO A O 1
ATOM 2648 N N . THR A 1 333 ? 17.197 4.100 -33.063 1.00 64.75 333 THR A N 1
ATOM 2649 C CA . THR A 1 333 ? 18.092 5.253 -32.933 1.00 64.75 333 THR A CA 1
ATOM 2650 C C . THR A 1 333 ? 19.433 4.785 -32.366 1.00 64.75 333 THR A C 1
ATOM 2652 O O . THR A 1 333 ? 19.500 3.888 -31.512 1.00 64.75 333 THR A O 1
ATOM 2655 N N . SER A 1 334 ? 20.525 5.376 -32.857 1.00 61.22 334 SER A N 1
ATOM 2656 C CA . SER A 1 334 ? 21.892 5.009 -32.464 1.00 61.22 334 SER A CA 1
ATOM 2657 C C . SER A 1 334 ? 22.084 5.088 -30.943 1.00 61.22 334 SER A C 1
ATOM 2659 O O . SER A 1 334 ? 22.673 4.190 -30.335 1.00 61.22 334 SER A O 1
ATOM 2661 N N . GLU A 1 335 ? 21.502 6.095 -30.282 1.00 58.12 335 GLU A N 1
ATOM 2662 C CA . GLU A 1 335 ? 21.747 6.273 -28.848 1.00 58.12 335 GLU A CA 1
ATOM 2663 C C . GLU A 1 335 ? 20.895 5.365 -27.970 1.00 58.12 335 GLU A C 1
ATOM 2665 O O . GLU A 1 335 ? 21.391 4.884 -26.950 1.00 58.12 335 GLU A O 1
ATOM 2670 N N . PHE A 1 336 ? 19.654 5.054 -28.356 1.00 64.38 336 PHE A N 1
ATOM 2671 C CA . PHE A 1 336 ? 18.855 4.086 -27.603 1.00 64.38 336 PHE A CA 1
ATOM 2672 C C . PHE A 1 336 ? 19.502 2.700 -27.659 1.00 64.38 336 PHE A C 1
ATOM 2674 O O . PHE A 1 336 ? 19.604 2.014 -26.641 1.00 64.38 336 PHE A O 1
ATOM 2681 N N . THR A 1 337 ? 20.077 2.352 -28.813 1.00 69.75 337 THR A N 1
ATOM 2682 C CA . THR A 1 337 ? 20.899 1.148 -28.978 1.00 69.75 337 THR A CA 1
ATOM 2683 C C . THR A 1 337 ? 22.072 1.131 -27.991 1.00 69.75 337 THR A C 1
ATOM 2685 O O . THR A 1 337 ? 22.305 0.111 -27.343 1.00 69.75 337 THR A O 1
ATOM 2688 N N . SER A 1 338 ? 22.760 2.261 -27.786 1.00 67.94 338 SER A N 1
ATOM 2689 C CA . SER A 1 338 ? 23.872 2.359 -26.823 1.00 67.94 338 SER A CA 1
ATOM 2690 C C . SER A 1 338 ? 23.432 2.168 -25.358 1.00 67.94 338 SER A C 1
ATOM 2692 O O . SER A 1 338 ? 24.149 1.556 -24.560 1.00 67.94 338 SER A O 1
ATOM 2694 N N . ILE A 1 339 ? 22.223 2.625 -25.000 1.00 64.94 339 ILE A N 1
ATOM 2695 C CA . ILE A 1 339 ? 21.632 2.436 -23.666 1.00 64.94 339 ILE A CA 1
ATOM 2696 C C . ILE A 1 339 ? 21.381 0.949 -23.429 1.00 64.94 339 ILE A C 1
ATOM 2698 O O . ILE A 1 339 ? 21.840 0.393 -22.426 1.00 64.94 339 ILE A O 1
ATOM 2702 N N . VAL A 1 340 ? 20.707 0.295 -24.377 1.00 73.56 340 VAL A N 1
ATOM 2703 C CA . VAL A 1 340 ? 20.403 -1.137 -24.306 1.00 73.56 340 VAL A CA 1
ATOM 2704 C C . VAL A 1 340 ? 21.671 -1.986 -24.308 1.00 73.56 340 VAL A C 1
ATOM 2706 O O . VAL A 1 340 ? 21.757 -2.945 -23.546 1.00 73.56 340 VAL A O 1
ATOM 2709 N N . GLN A 1 341 ? 22.699 -1.599 -25.061 1.00 76.25 341 GLN A N 1
ATOM 2710 C CA . GLN A 1 341 ? 24.012 -2.243 -25.021 1.00 76.25 341 GLN A CA 1
ATOM 2711 C C . GLN A 1 341 ? 24.644 -2.198 -23.626 1.00 76.25 341 GLN A C 1
ATOM 2713 O O . GLN A 1 341 ? 25.141 -3.216 -23.147 1.00 76.25 341 GLN A O 1
ATOM 2718 N N . ARG A 1 342 ? 24.578 -1.056 -22.933 1.00 71.25 342 ARG A N 1
ATOM 2719 C CA . ARG A 1 342 ? 25.134 -0.931 -21.578 1.00 71.25 342 ARG A CA 1
ATOM 2720 C C . ARG A 1 342 ? 24.348 -1.746 -20.544 1.00 71.25 342 ARG A C 1
ATOM 2722 O O . ARG A 1 342 ? 24.929 -2.285 -19.607 1.00 71.25 342 ARG A O 1
ATOM 2729 N N . ILE A 1 343 ? 23.037 -1.895 -20.737 1.00 69.38 343 ILE A N 1
ATOM 2730 C CA . ILE A 1 343 ? 22.197 -2.792 -19.924 1.00 69.38 343 ILE A CA 1
ATOM 2731 C C . ILE A 1 343 ? 22.534 -4.258 -20.219 1.00 69.38 343 ILE A C 1
ATOM 2733 O O . ILE A 1 343 ? 22.610 -5.069 -19.300 1.00 69.38 343 ILE A O 1
ATOM 2737 N N . ALA A 1 344 ? 22.782 -4.593 -21.484 1.00 75.19 344 ALA A N 1
ATOM 2738 C CA . ALA A 1 344 ? 23.179 -5.923 -21.931 1.00 75.19 344 ALA A CA 1
ATOM 2739 C C . ALA A 1 344 ? 24.542 -6.357 -21.376 1.00 75.19 344 ALA A C 1
ATOM 2741 O O . ALA A 1 344 ? 24.737 -7.539 -21.103 1.00 75.19 344 ALA A O 1
ATOM 2742 N N . GLU A 1 345 ? 25.460 -5.417 -21.134 1.00 77.81 345 GLU A N 1
ATOM 2743 C CA . GLU A 1 345 ? 26.707 -5.692 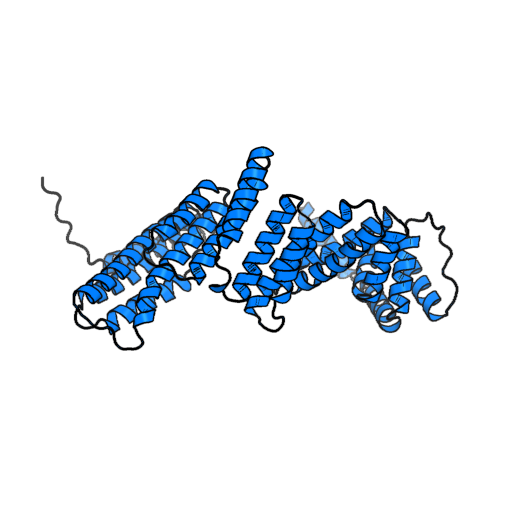-20.410 1.00 77.81 345 GLU A CA 1
ATOM 2744 C C . GLU A 1 345 ? 26.462 -6.087 -18.951 1.00 77.81 345 GLU A C 1
ATOM 2746 O O . GLU A 1 345 ? 27.088 -7.031 -18.464 1.00 77.81 345 GLU A O 1
ATOM 2751 N N . ALA A 1 346 ? 25.561 -5.373 -18.267 1.00 71.38 346 ALA A N 1
ATOM 2752 C CA . ALA A 1 346 ? 25.266 -5.571 -16.850 1.00 71.38 346 ALA A CA 1
ATOM 2753 C C . ALA A 1 346 ? 24.390 -6.812 -16.591 1.00 71.38 346 ALA A C 1
ATOM 2755 O O . ALA A 1 346 ? 24.626 -7.546 -15.630 1.00 71.38 346 ALA A O 1
ATOM 2756 N N . TYR A 1 347 ? 23.406 -7.072 -17.460 1.00 75.62 347 TYR A N 1
ATOM 2757 C CA . TYR A 1 347 ? 22.400 -8.130 -17.307 1.00 75.62 347 TYR A CA 1
ATOM 2758 C C . TYR A 1 347 ? 22.219 -8.965 -18.593 1.00 75.62 347 TYR A C 1
ATOM 2760 O O . TYR A 1 347 ? 21.118 -9.025 -19.154 1.00 75.62 347 TYR A O 1
ATOM 2768 N N . PRO A 1 348 ? 23.268 -9.667 -19.064 1.00 79.94 348 PRO A N 1
ATOM 2769 C CA . PRO A 1 348 ? 23.265 -10.332 -20.371 1.00 79.94 348 PRO A CA 1
ATOM 2770 C C . PRO A 1 348 ? 22.172 -11.406 -20.509 1.00 79.94 348 PRO A C 1
ATOM 2772 O O . PRO A 1 348 ? 21.499 -11.478 -21.533 1.00 79.94 348 PRO A O 1
ATOM 2775 N N . LEU A 1 349 ? 21.924 -12.202 -19.464 1.00 82.00 349 LEU A N 1
ATOM 2776 C CA . LEU A 1 349 ? 20.945 -13.302 -19.492 1.00 82.00 349 LEU A CA 1
ATOM 2777 C C . LEU A 1 349 ? 19.493 -12.824 -19.634 1.00 82.00 349 LEU A C 1
ATOM 2779 O O . LEU A 1 349 ? 18.683 -13.433 -20.336 1.00 82.00 349 LEU A O 1
ATOM 2783 N N . GLN A 1 350 ? 19.154 -11.722 -18.965 1.00 78.94 350 GLN A N 1
ATOM 2784 C CA . GLN A 1 350 ? 17.803 -11.166 -19.001 1.00 78.94 350 GLN A CA 1
ATOM 2785 C C . GLN A 1 350 ? 17.520 -10.511 -20.352 1.00 78.94 350 GLN A C 1
ATOM 2787 O O . GLN A 1 350 ? 16.436 -10.699 -20.900 1.00 78.94 350 GLN A O 1
ATOM 2792 N N . ILE A 1 351 ? 18.514 -9.823 -20.924 1.00 80.06 351 ILE A N 1
ATOM 2793 C CA . ILE A 1 351 ? 18.408 -9.245 -22.265 1.00 80.06 351 ILE A CA 1
ATOM 2794 C C . ILE A 1 351 ? 18.262 -10.341 -23.321 1.00 80.06 351 ILE A C 1
ATOM 2796 O O . ILE A 1 351 ? 17.342 -10.272 -24.126 1.00 80.06 351 ILE A O 1
ATOM 2800 N N . VAL A 1 352 ? 19.065 -11.408 -23.273 1.00 82.25 352 VAL A N 1
ATOM 2801 C CA . VAL A 1 352 ? 18.921 -12.551 -24.199 1.00 82.25 352 VAL A CA 1
ATOM 2802 C C . VAL A 1 352 ? 17.527 -13.183 -24.106 1.00 82.25 352 VAL A C 1
ATOM 2804 O O . VAL A 1 352 ? 16.919 -13.494 -25.128 1.00 82.25 352 VAL A O 1
ATOM 2807 N N . SER A 1 353 ? 16.978 -13.310 -22.895 1.00 81.62 353 SER A N 1
ATOM 2808 C CA . SER A 1 353 ? 15.610 -13.813 -22.694 1.00 81.62 353 SER A CA 1
ATOM 2809 C C . SER A 1 353 ? 14.551 -12.892 -23.306 1.00 81.62 353 SER A C 1
ATOM 2811 O O . SER A 1 353 ? 13.586 -13.374 -23.892 1.00 81.62 353 SER A O 1
ATOM 2813 N N . ALA A 1 354 ? 14.732 -11.573 -23.186 1.00 79.62 354 ALA A N 1
ATOM 2814 C CA . ALA A 1 354 ? 13.823 -10.573 -23.745 1.00 79.62 354 ALA A CA 1
ATOM 2815 C C . ALA A 1 354 ? 13.950 -10.432 -25.274 1.00 79.62 354 ALA A C 1
ATOM 2817 O O . ALA A 1 354 ? 12.974 -10.084 -25.933 1.00 79.62 354 ALA A O 1
ATOM 2818 N N . LEU A 1 355 ? 15.124 -10.728 -25.840 1.00 80.88 355 LEU A N 1
ATOM 2819 C CA . LEU A 1 355 ? 15.392 -10.700 -27.281 1.00 80.88 355 LEU A CA 1
ATOM 2820 C C . LEU A 1 355 ? 14.879 -11.943 -28.016 1.00 80.88 355 LEU A C 1
ATOM 2822 O O . LEU A 1 355 ? 14.528 -11.851 -29.190 1.00 80.88 355 LEU A O 1
ATOM 2826 N N . ARG A 1 356 ? 14.798 -13.097 -27.341 1.00 80.38 356 ARG A N 1
ATOM 2827 C CA . ARG A 1 356 ? 14.355 -14.370 -27.933 1.00 80.38 356 ARG A CA 1
ATOM 2828 C C . ARG A 1 356 ? 13.012 -14.319 -28.686 1.00 80.38 356 ARG A C 1
ATOM 2830 O O . ARG A 1 356 ? 12.941 -14.945 -29.735 1.00 80.38 356 ARG A O 1
ATOM 2837 N N . PRO A 1 357 ? 11.948 -13.643 -28.210 1.00 79.25 357 PRO A N 1
ATOM 2838 C CA . PRO A 1 357 ? 10.701 -13.537 -28.972 1.00 79.25 357 PRO A CA 1
ATOM 2839 C C . PRO A 1 357 ? 10.768 -12.551 -30.152 1.00 79.25 357 PRO A C 1
ATOM 2841 O O . PRO A 1 357 ? 9.860 -12.551 -30.977 1.00 79.25 357 PRO A O 1
ATOM 2844 N N . LEU A 1 358 ? 11.795 -11.697 -30.222 1.00 77.81 358 LEU A N 1
ATOM 2845 C CA . LEU A 1 358 ? 11.914 -10.624 -31.220 1.00 77.81 358 LEU A CA 1
ATOM 2846 C C . LEU A 1 358 ? 12.893 -10.959 -32.354 1.00 77.81 358 LEU A C 1
ATOM 2848 O O . LEU A 1 358 ? 12.749 -10.436 -33.457 1.00 77.81 358 LEU A O 1
ATOM 2852 N N . LEU A 1 359 ? 13.890 -11.804 -32.081 1.00 79.44 359 LEU A N 1
ATOM 2853 C CA . LEU A 1 359 ? 14.895 -12.257 -33.040 1.00 79.44 359 LEU A CA 1
ATOM 2854 C C . LEU A 1 359 ? 14.658 -13.718 -33.434 1.00 79.44 359 LEU A C 1
ATOM 2856 O O . LEU A 1 359 ? 14.293 -14.546 -32.602 1.00 79.44 359 LEU A O 1
ATOM 2860 N N . ASP A 1 360 ? 14.926 -14.037 -34.701 1.00 79.19 360 ASP A N 1
ATOM 2861 C CA . ASP A 1 360 ? 14.923 -15.417 -35.188 1.00 79.19 360 ASP A CA 1
ATOM 2862 C C . ASP A 1 360 ? 15.996 -16.239 -34.438 1.00 79.19 360 ASP A C 1
ATOM 2864 O O . ASP A 1 360 ? 17.141 -15.782 -34.342 1.00 79.19 360 ASP A O 1
ATOM 2868 N N . PRO A 1 361 ? 15.669 -17.434 -33.905 1.00 77.00 361 PRO A N 1
ATOM 2869 C CA . PRO A 1 361 ? 16.640 -18.347 -33.308 1.00 77.00 361 PRO A CA 1
ATOM 2870 C C . PRO A 1 361 ? 17.922 -18.547 -34.124 1.00 77.00 361 PRO A C 1
ATOM 2872 O O . PRO A 1 361 ? 18.994 -18.607 -33.527 1.00 77.00 361 PRO A O 1
ATOM 2875 N N . VAL A 1 362 ? 17.825 -18.595 -35.459 1.00 78.25 362 VAL A N 1
ATOM 2876 C CA . VAL A 1 362 ? 18.989 -18.776 -36.346 1.00 78.25 362 VAL A CA 1
ATOM 2877 C C . VAL A 1 362 ? 19.925 -17.566 -36.277 1.00 78.25 362 VAL A C 1
ATOM 2879 O O . VAL A 1 362 ? 21.123 -17.719 -36.065 1.00 78.25 362 VAL A O 1
ATOM 2882 N N . LEU A 1 363 ? 19.367 -16.352 -36.326 1.00 77.94 363 LEU A N 1
ATOM 2883 C CA . LEU A 1 363 ? 20.1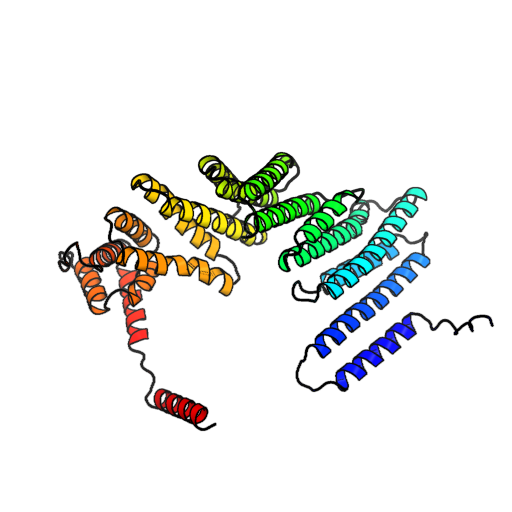39 -15.110 -36.212 1.00 77.94 363 LEU A CA 1
ATOM 2884 C C . LEU A 1 363 ? 20.818 -14.971 -34.842 1.00 77.94 363 LEU A C 1
ATOM 2886 O O . LEU A 1 363 ? 21.897 -14.390 -34.742 1.00 77.94 363 LEU A O 1
ATOM 2890 N N . ILE A 1 364 ? 20.199 -15.482 -33.774 1.00 80.25 364 ILE A N 1
ATOM 2891 C CA . ILE A 1 364 ? 20.803 -15.479 -32.433 1.00 80.25 364 ILE A CA 1
ATOM 2892 C C . ILE A 1 364 ? 22.034 -16.393 -32.402 1.00 80.25 364 ILE A C 1
ATOM 2894 O O . ILE A 1 364 ? 23.069 -16.001 -31.858 1.00 80.25 364 ILE A O 1
ATOM 2898 N N . ASP A 1 365 ? 21.930 -17.588 -32.987 1.00 82.31 365 ASP A N 1
ATOM 2899 C CA . ASP A 1 365 ? 23.033 -18.548 -33.059 1.00 82.31 365 ASP A CA 1
ATOM 2900 C C . ASP A 1 365 ? 24.191 -18.008 -33.915 1.00 82.31 365 ASP A C 1
ATOM 2902 O O . ASP A 1 365 ? 25.339 -18.036 -33.459 1.00 82.31 365 ASP A O 1
ATOM 2906 N N . ASP A 1 366 ? 23.886 -17.397 -35.065 1.00 80.94 366 ASP A N 1
ATOM 2907 C CA . ASP A 1 366 ? 24.870 -16.769 -35.957 1.00 80.94 366 ASP A CA 1
ATOM 2908 C C . ASP A 1 366 ? 25.648 -15.642 -35.257 1.00 80.94 366 ASP A C 1
ATOM 2910 O O . ASP A 1 366 ? 26.872 -15.549 -35.369 1.00 80.94 366 ASP A O 1
ATOM 2914 N N . VAL A 1 367 ? 24.965 -14.787 -34.484 1.00 79.88 367 VAL A N 1
ATOM 2915 C CA . VAL A 1 367 ? 25.610 -13.700 -33.723 1.00 79.88 367 VAL A CA 1
ATOM 2916 C C . VAL A 1 367 ? 26.505 -14.257 -32.611 1.00 79.88 367 VAL A C 1
ATOM 2918 O O . VAL A 1 367 ? 27.618 -13.766 -32.410 1.00 79.88 367 VAL A O 1
ATOM 2921 N N . ILE A 1 368 ? 26.058 -15.291 -31.889 1.00 82.06 368 ILE A N 1
ATOM 2922 C CA . ILE A 1 368 ? 26.860 -15.937 -30.837 1.00 82.06 368 ILE A CA 1
ATOM 2923 C C . ILE A 1 368 ? 28.108 -16.597 -31.440 1.00 82.06 368 ILE A C 1
ATOM 2925 O O . ILE A 1 368 ? 29.189 -16.534 -30.846 1.00 82.06 368 ILE A O 1
ATOM 2929 N N . GLU A 1 369 ? 27.981 -17.239 -32.601 1.00 82.00 369 GLU A N 1
ATOM 2930 C CA . GLU A 1 369 ? 29.092 -17.888 -33.296 1.00 82.00 369 GLU A CA 1
ATOM 2931 C C . GLU A 1 369 ? 30.079 -16.879 -33.890 1.00 82.00 369 GLU A C 1
ATOM 2933 O O . GLU A 1 369 ? 31.289 -17.045 -33.711 1.00 82.00 369 GLU A O 1
ATOM 2938 N N . ALA A 1 370 ? 29.589 -15.789 -34.486 1.00 79.06 370 ALA A N 1
ATOM 2939 C CA . ALA A 1 370 ? 30.420 -14.698 -34.991 1.00 79.06 370 ALA A CA 1
ATOM 2940 C C . ALA A 1 370 ? 31.251 -14.047 -33.872 1.00 79.06 370 ALA A C 1
ATOM 2942 O O . ALA A 1 370 ? 32.456 -13.839 -34.027 1.00 79.06 370 ALA A O 1
ATOM 2943 N N . VAL A 1 371 ? 30.651 -13.808 -32.697 1.00 80.00 371 VAL A N 1
ATOM 2944 C CA . VAL A 1 371 ? 31.379 -13.286 -31.526 1.00 80.00 371 VAL A CA 1
ATOM 2945 C C . VAL A 1 371 ? 32.380 -14.309 -30.981 1.00 80.00 371 VAL A C 1
ATOM 2947 O O . VAL A 1 371 ? 33.474 -13.930 -30.572 1.00 80.00 371 VAL A O 1
ATOM 2950 N N . ALA A 1 372 ? 32.049 -15.603 -30.988 1.00 78.50 372 ALA A N 1
ATOM 2951 C CA . ALA A 1 372 ? 32.960 -16.650 -30.522 1.00 78.50 372 ALA A CA 1
ATOM 2952 C C . ALA A 1 372 ? 34.180 -16.848 -31.438 1.00 78.50 372 ALA A C 1
ATOM 2954 O O . ALA A 1 372 ? 35.244 -17.235 -30.959 1.00 78.50 372 ALA A O 1
ATOM 2955 N N . THR A 1 373 ? 34.021 -16.605 -32.739 1.00 79.88 373 THR A N 1
ATOM 2956 C CA . THR A 1 373 ? 35.058 -16.797 -33.766 1.00 79.88 373 THR A CA 1
ATOM 2957 C C . THR A 1 373 ? 35.766 -15.497 -34.172 1.00 79.88 373 THR A C 1
ATOM 2959 O O . THR A 1 373 ? 36.695 -15.545 -34.974 1.00 79.88 373 THR A O 1
ATOM 2962 N N . ASN A 1 374 ? 35.388 -14.349 -33.589 1.00 73.94 374 ASN A N 1
ATOM 2963 C CA . ASN A 1 374 ? 35.870 -13.005 -33.953 1.00 73.94 374 ASN A CA 1
ATOM 2964 C C . ASN A 1 374 ? 35.669 -12.652 -35.443 1.00 73.94 374 ASN A C 1
ATOM 2966 O O . ASN A 1 374 ? 36.450 -11.900 -36.027 1.00 73.94 374 ASN A O 1
ATOM 2970 N N . ILE A 1 375 ? 34.612 -13.180 -36.059 1.00 73.06 375 ILE A N 1
ATOM 2971 C CA . ILE A 1 375 ? 34.233 -12.889 -37.448 1.00 73.06 375 ILE A CA 1
ATOM 2972 C C . ILE A 1 375 ? 33.323 -11.641 -37.464 1.00 73.06 375 ILE A C 1
ATOM 2974 O O . ILE A 1 375 ? 32.544 -11.447 -36.524 1.00 73.06 375 ILE A O 1
ATOM 2978 N N . PRO A 1 376 ? 33.400 -10.762 -38.487 1.00 59.19 376 PRO A N 1
ATOM 2979 C CA . PRO A 1 37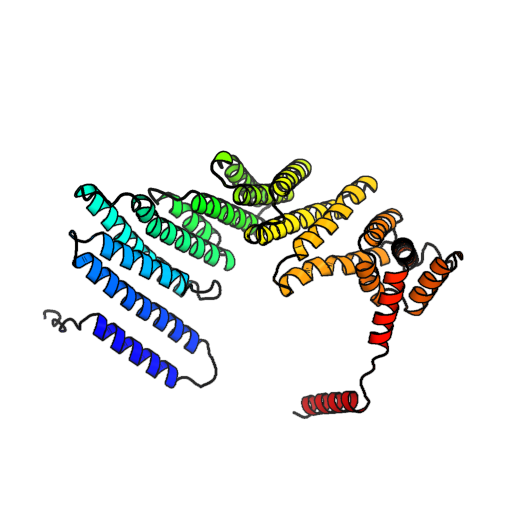6 ? 32.452 -9.658 -38.632 1.00 59.19 376 PRO A CA 1
ATOM 2980 C C . PRO A 1 376 ? 31.012 -10.181 -38.738 1.00 59.19 376 PRO A C 1
ATOM 2982 O O . PRO A 1 376 ? 30.749 -11.151 -39.447 1.00 59.19 376 PRO A O 1
ATOM 2985 N N . LEU A 1 377 ? 30.087 -9.540 -38.015 1.00 61.91 377 LEU A N 1
ATOM 2986 C CA . LEU A 1 377 ? 28.682 -9.954 -37.944 1.00 61.91 377 LEU A CA 1
ATOM 2987 C C . LEU A 1 377 ? 28.025 -10.030 -39.328 1.00 61.91 377 LEU A C 1
ATOM 2989 O O . LEU A 1 377 ? 28.418 -9.278 -40.226 1.00 61.91 377 LEU A O 1
ATOM 2993 N N . PRO A 1 378 ? 26.979 -10.866 -39.492 1.00 57.12 378 PRO A N 1
ATOM 2994 C CA . PRO A 1 378 ? 26.137 -10.804 -40.679 1.00 57.12 378 PRO A CA 1
ATOM 2995 C C . PRO A 1 378 ? 25.637 -9.363 -40.865 1.00 57.12 378 PRO A C 1
ATOM 2997 O O . PRO A 1 378 ? 24.965 -8.806 -39.995 1.00 57.12 378 PRO A O 1
ATOM 3000 N N . LEU A 1 379 ? 26.036 -8.745 -41.982 1.00 52.72 379 LEU A N 1
ATOM 3001 C CA . LEU A 1 379 ? 25.725 -7.365 -42.361 1.00 52.72 379 LEU A CA 1
ATOM 3002 C C . LEU A 1 379 ? 24.225 -7.234 -42.654 1.00 52.72 379 LEU A C 1
ATOM 3004 O O . LEU A 1 379 ? 23.790 -7.264 -43.804 1.00 52.72 379 LEU A O 1
ATOM 3008 N N . LEU A 1 380 ? 23.418 -7.104 -41.605 1.00 58.72 380 LEU A N 1
ATOM 3009 C CA . LEU A 1 380 ? 22.066 -6.577 -41.733 1.00 58.72 380 LEU A CA 1
ATOM 3010 C C . LEU A 1 380 ? 22.179 -5.074 -42.063 1.00 58.72 380 LEU A C 1
ATOM 3012 O O . LEU A 1 380 ? 22.975 -4.389 -41.418 1.00 58.72 380 LEU A O 1
ATOM 3016 N N . PRO A 1 381 ? 21.422 -4.547 -43.046 1.00 57.69 381 PRO A N 1
ATOM 3017 C CA . PRO A 1 381 ? 21.393 -3.112 -43.335 1.00 57.69 381 PRO A CA 1
ATOM 3018 C C . PRO A 1 381 ? 21.089 -2.310 -42.062 1.00 57.69 381 PRO A C 1
ATOM 3020 O O . PRO A 1 381 ? 20.248 -2.740 -41.275 1.00 57.69 381 PRO A O 1
ATOM 3023 N N . ASP A 1 382 ? 21.724 -1.151 -41.853 1.00 53.78 382 ASP A N 1
ATOM 3024 C CA . ASP A 1 382 ? 21.508 -0.334 -40.641 1.00 53.78 382 ASP A CA 1
ATOM 3025 C C . ASP A 1 382 ? 20.034 0.108 -40.463 1.00 53.78 382 ASP A C 1
ATOM 3027 O O . ASP A 1 382 ? 19.599 0.333 -39.336 1.00 53.78 382 ASP A O 1
ATOM 3031 N N . ASP A 1 383 ? 19.239 0.118 -41.543 1.00 52.03 383 ASP A N 1
ATOM 3032 C CA . ASP A 1 383 ? 17.788 0.382 -41.543 1.00 52.03 383 ASP A CA 1
ATOM 3033 C C . ASP A 1 383 ? 16.920 -0.834 -41.148 1.00 52.03 383 ASP A C 1
ATOM 3035 O O . ASP A 1 383 ? 15.689 -0.752 -41.077 1.00 52.03 383 ASP A O 1
ATOM 3039 N N . HIS A 1 384 ? 17.522 -2.005 -40.921 1.00 62.50 384 HIS A N 1
ATOM 3040 C CA . HIS A 1 384 ? 16.785 -3.212 -40.570 1.00 62.50 384 HIS A CA 1
ATOM 3041 C C . HIS A 1 384 ? 16.387 -3.178 -39.089 1.00 62.50 384 HIS A C 1
ATOM 3043 O O . HIS A 1 384 ? 17.234 -3.032 -38.210 1.00 62.50 384 HIS A O 1
ATOM 3049 N N . LYS A 1 385 ? 15.101 -3.413 -38.791 1.00 63.06 385 LYS A N 1
ATOM 3050 C CA . LYS A 1 385 ? 14.529 -3.419 -37.423 1.00 63.06 385 LYS A CA 1
ATOM 3051 C C . LYS A 1 385 ? 15.299 -4.295 -36.419 1.00 63.06 385 LYS A C 1
ATOM 3053 O O . LYS A 1 385 ? 15.234 -4.070 -35.215 1.00 63.06 385 LYS A O 1
ATOM 3058 N N . CYS A 1 386 ? 16.029 -5.295 -36.912 1.00 67.75 386 CYS A N 1
ATOM 3059 C CA . CYS A 1 386 ? 16.805 -6.235 -36.105 1.00 67.75 386 CYS A CA 1
ATOM 3060 C C . CYS A 1 386 ? 18.289 -5.857 -35.950 1.00 67.75 386 CYS A C 1
ATOM 3062 O O . CYS A 1 386 ? 18.957 -6.436 -35.099 1.00 67.75 386 CYS A O 1
ATOM 3064 N N . ALA A 1 387 ? 18.820 -4.889 -36.707 1.00 72.12 387 ALA A N 1
ATOM 3065 C CA . ALA A 1 387 ? 20.240 -4.525 -36.665 1.00 72.12 387 ALA A CA 1
ATOM 3066 C C . ALA A 1 387 ? 20.651 -3.978 -35.287 1.00 72.12 387 ALA A C 1
ATOM 3068 O O . ALA A 1 387 ? 21.670 -4.385 -34.725 1.00 72.12 387 ALA A O 1
ATOM 3069 N N . ALA A 1 388 ? 19.816 -3.121 -34.691 1.00 72.75 388 ALA A N 1
ATOM 3070 C CA . ALA A 1 388 ? 20.018 -2.618 -33.332 1.00 72.75 388 ALA A CA 1
ATOM 3071 C C . ALA A 1 388 ? 19.970 -3.744 -32.281 1.00 72.75 388 ALA A C 1
ATOM 3073 O O . ALA A 1 388 ? 20.806 -3.795 -31.378 1.00 72.75 388 ALA A O 1
ATOM 3074 N N . LEU A 1 389 ? 19.046 -4.698 -32.434 1.00 76.81 389 LEU A N 1
ATOM 3075 C CA . LEU A 1 389 ? 18.907 -5.854 -31.543 1.00 76.81 389 LEU A CA 1
ATOM 3076 C C . LEU A 1 389 ? 20.115 -6.805 -31.641 1.00 76.81 389 LEU A C 1
ATOM 3078 O O . LEU A 1 389 ? 20.599 -7.291 -30.619 1.00 76.81 389 LEU A O 1
ATOM 3082 N N . CYS A 1 390 ? 20.657 -7.020 -32.843 1.00 78.06 390 CYS A N 1
ATOM 3083 C CA . CYS A 1 390 ? 21.879 -7.799 -33.054 1.00 78.06 390 CYS A CA 1
ATOM 3084 C C . CYS A 1 390 ? 23.107 -7.120 -32.429 1.00 78.06 390 CYS A C 1
ATOM 3086 O O . CYS A 1 390 ? 23.893 -7.794 -31.766 1.00 78.06 390 CYS A O 1
ATOM 3088 N N . LYS A 1 391 ? 23.238 -5.789 -32.545 1.00 79.44 391 LYS A N 1
ATOM 3089 C CA . LYS A 1 391 ? 24.298 -5.002 -31.879 1.00 79.44 391 LYS A CA 1
ATOM 3090 C C . LYS A 1 391 ? 24.201 -5.067 -30.346 1.00 79.44 391 LYS A C 1
ATOM 3092 O O . LYS A 1 391 ? 25.216 -5.012 -29.651 1.00 79.44 391 LYS A O 1
ATOM 3097 N N . VAL A 1 392 ? 22.992 -5.179 -29.793 1.00 81.19 392 VAL A N 1
ATOM 3098 C CA . VAL A 1 392 ? 22.762 -5.407 -28.355 1.00 81.19 392 VAL A CA 1
ATOM 3099 C C . VAL A 1 392 ? 23.165 -6.824 -27.948 1.00 81.19 392 VAL A C 1
ATOM 3101 O O . VAL A 1 392 ? 23.864 -7.005 -26.948 1.00 81.19 392 VAL A O 1
ATOM 3104 N N . LEU A 1 393 ? 22.755 -7.827 -28.728 1.00 81.88 393 LEU A N 1
ATOM 3105 C CA . LEU A 1 393 ? 23.094 -9.228 -28.488 1.00 81.88 393 LEU A CA 1
ATOM 3106 C C . LEU A 1 393 ? 24.608 -9.460 -28.557 1.00 81.88 393 LEU A C 1
ATOM 3108 O O . LEU A 1 393 ? 25.167 -10.128 -27.689 1.00 81.88 393 LEU A O 1
ATOM 3112 N N . GLU A 1 394 ? 25.284 -8.857 -29.533 1.00 83.19 394 GLU A N 1
ATOM 3113 C CA . GLU A 1 394 ? 26.742 -8.864 -29.661 1.00 83.19 394 GLU A CA 1
ATOM 3114 C C . GLU A 1 394 ? 27.409 -8.361 -28.376 1.00 83.19 394 GLU A C 1
ATOM 3116 O O . GLU A 1 394 ? 28.333 -8.987 -27.850 1.00 83.19 394 GLU A O 1
ATOM 3121 N N . ARG A 1 395 ? 26.912 -7.246 -27.828 1.00 82.81 395 ARG A N 1
ATOM 3122 C CA . ARG A 1 395 ? 27.454 -6.656 -26.604 1.00 82.81 395 ARG A CA 1
ATOM 3123 C C . ARG A 1 395 ? 27.234 -7.549 -25.379 1.00 82.81 395 ARG A C 1
ATOM 3125 O O . ARG A 1 395 ? 28.170 -7.724 -24.597 1.00 82.81 395 ARG A O 1
ATOM 3132 N N . ALA A 1 396 ? 26.060 -8.173 -25.245 1.00 81.25 396 ALA A N 1
ATOM 3133 C CA . ALA A 1 396 ? 25.809 -9.188 -24.213 1.00 81.25 396 ALA A CA 1
ATOM 3134 C C . ALA A 1 396 ? 26.783 -10.373 -24.333 1.00 81.25 396 ALA A C 1
ATOM 3136 O O . ALA A 1 396 ? 27.359 -10.814 -23.335 1.00 81.25 396 ALA A O 1
ATOM 3137 N N . CYS A 1 397 ? 26.999 -10.863 -25.559 1.00 82.75 397 CYS A N 1
ATOM 3138 C CA . CYS A 1 397 ? 27.902 -11.978 -25.839 1.00 82.75 397 CYS A CA 1
ATOM 3139 C C . CYS A 1 397 ? 29.357 -11.631 -25.506 1.00 82.75 397 CYS A C 1
ATOM 3141 O O . CYS A 1 397 ? 30.053 -12.450 -24.915 1.00 82.75 397 CYS A O 1
ATOM 3143 N N . ARG A 1 398 ? 29.817 -10.412 -25.816 1.00 85.19 398 ARG A N 1
ATOM 3144 C CA . ARG A 1 398 ? 31.172 -9.951 -25.464 1.00 85.19 398 ARG A CA 1
ATOM 3145 C C . ARG A 1 398 ? 31.393 -9.806 -23.957 1.00 85.19 398 ARG A C 1
ATOM 3147 O O . ARG A 1 398 ? 32.517 -9.986 -23.507 1.00 85.19 398 ARG A O 1
ATOM 3154 N N . SER A 1 399 ? 30.345 -9.501 -23.188 1.00 85.19 399 SER A N 1
ATOM 3155 C CA . SER A 1 399 ? 30.423 -9.428 -21.721 1.00 85.19 399 SER A CA 1
ATOM 3156 C C . SER A 1 399 ? 30.542 -10.821 -21.088 1.00 85.19 399 SER A C 1
ATOM 3158 O O . SER A 1 399 ? 31.454 -11.067 -20.299 1.00 85.19 399 SER A O 1
ATOM 3160 N N . ARG A 1 400 ? 29.640 -11.755 -21.437 1.00 84.44 400 ARG A N 1
ATOM 3161 C CA . ARG A 1 400 ? 29.593 -13.110 -20.849 1.00 84.44 400 ARG A CA 1
ATOM 3162 C C . ARG A 1 400 ? 29.198 -14.189 -21.860 1.00 84.44 400 ARG A C 1
ATOM 3164 O O . ARG A 1 400 ? 28.106 -14.754 -21.799 1.00 84.44 400 ARG A O 1
ATOM 3171 N N . LEU A 1 401 ? 30.108 -14.511 -22.777 1.00 85.00 401 LEU A N 1
ATOM 3172 C CA . LEU A 1 401 ? 29.850 -15.435 -23.888 1.00 85.00 401 LEU A CA 1
ATOM 3173 C C . LEU A 1 401 ? 29.396 -16.833 -23.440 1.00 85.00 401 LEU A C 1
ATOM 3175 O O . LEU A 1 401 ? 28.470 -17.401 -24.019 1.00 85.00 401 LEU A O 1
ATOM 3179 N N . THR A 1 402 ? 30.042 -17.400 -22.419 1.00 84.06 402 THR A N 1
ATOM 3180 C CA . THR A 1 402 ? 29.751 -18.757 -21.924 1.00 84.06 402 THR A CA 1
ATOM 3181 C C . THR A 1 402 ? 28.334 -18.868 -21.381 1.00 84.06 402 THR A C 1
ATOM 3183 O O . THR A 1 402 ? 27.604 -19.790 -21.743 1.00 84.06 402 THR A O 1
ATOM 3186 N N . ASP A 1 403 ? 27.936 -17.895 -20.565 1.00 84.50 403 ASP A N 1
ATOM 3187 C CA . ASP A 1 403 ? 26.638 -17.864 -19.900 1.00 84.50 403 ASP A CA 1
ATOM 3188 C C . ASP A 1 403 ? 25.526 -17.660 -20.932 1.00 84.50 403 ASP A C 1
ATOM 3190 O O . ASP A 1 403 ? 24.534 -18.387 -20.924 1.00 84.50 403 ASP A O 1
ATOM 3194 N N . VAL A 1 404 ? 25.725 -16.735 -21.880 1.00 84.50 404 VAL A N 1
ATOM 3195 C CA . VAL A 1 404 ? 24.775 -16.470 -22.971 1.00 84.50 404 VAL A CA 1
ATOM 3196 C C . VAL A 1 404 ? 24.605 -17.693 -23.873 1.00 84.50 404 VAL A C 1
ATOM 3198 O O . VAL A 1 404 ? 23.475 -18.067 -24.184 1.00 84.50 404 VAL A O 1
ATOM 3201 N N . ARG A 1 405 ? 25.698 -18.370 -24.249 1.00 85.12 405 ARG A N 1
ATOM 3202 C CA . ARG A 1 405 ? 25.645 -19.585 -25.078 1.00 85.12 405 ARG A CA 1
ATOM 3203 C C . ARG A 1 405 ? 24.925 -20.730 -24.364 1.00 85.12 405 ARG A C 1
ATOM 3205 O O . ARG A 1 405 ? 24.105 -21.408 -24.980 1.00 85.12 405 ARG A O 1
ATOM 3212 N N . MET A 1 406 ? 25.213 -20.954 -23.081 1.00 85.25 406 MET A N 1
ATOM 3213 C CA . MET A 1 406 ? 24.533 -21.983 -22.285 1.00 85.25 406 MET A CA 1
ATOM 3214 C C . MET A 1 406 ? 23.047 -21.669 -22.110 1.00 85.25 406 MET A C 1
ATOM 3216 O O . MET A 1 406 ? 22.205 -22.548 -22.283 1.00 85.25 406 MET A O 1
ATOM 3220 N N . TRP A 1 407 ? 22.718 -20.410 -21.831 1.00 86.38 407 TRP A N 1
ATOM 3221 C CA . TRP A 1 407 ? 21.343 -19.958 -21.673 1.00 86.38 407 TRP A CA 1
ATOM 3222 C C . TRP A 1 407 ? 20.540 -20.066 -22.971 1.00 86.38 407 TRP A C 1
ATOM 3224 O O . TRP A 1 407 ? 19.434 -20.600 -22.964 1.00 86.38 407 TRP A O 1
ATOM 3234 N N . ASN A 1 408 ? 21.113 -19.664 -24.107 1.00 83.88 408 ASN A N 1
ATOM 3235 C CA . ASN A 1 408 ? 20.467 -19.812 -25.410 1.00 83.88 408 ASN A CA 1
ATOM 3236 C C . ASN A 1 408 ? 20.247 -21.290 -25.780 1.00 83.88 408 ASN A C 1
ATOM 3238 O O . ASN A 1 408 ? 19.177 -21.644 -26.264 1.00 83.88 408 ASN A O 1
ATOM 3242 N N . ARG A 1 409 ? 21.197 -22.185 -25.467 1.00 84.06 409 ARG A N 1
ATOM 3243 C CA . ARG A 1 409 ?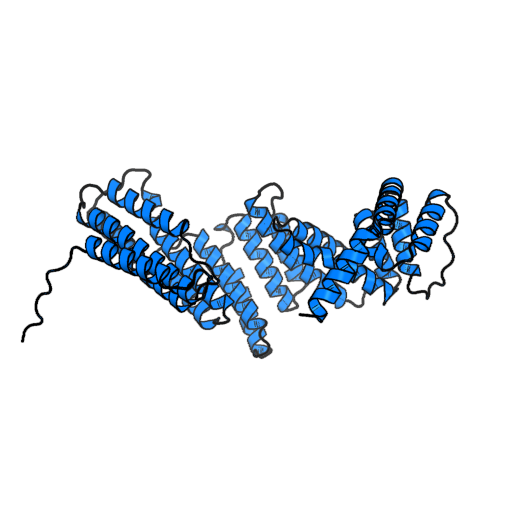 21.003 -23.639 -25.633 1.00 84.06 409 ARG A CA 1
ATOM 3244 C C . ARG A 1 409 ? 19.851 -24.175 -24.786 1.00 84.06 409 ARG A C 1
ATOM 3246 O O . ARG A 1 409 ? 19.067 -24.973 -25.289 1.00 84.06 409 ARG A O 1
ATOM 3253 N N . LEU A 1 410 ? 19.732 -23.733 -23.533 1.00 83.81 410 LEU A N 1
ATOM 3254 C CA . LEU A 1 410 ? 18.611 -24.102 -22.663 1.00 83.81 410 LEU A CA 1
ATOM 3255 C C . LEU A 1 410 ? 17.275 -23.603 -23.229 1.00 83.81 410 LEU A C 1
ATOM 3257 O O . LEU A 1 410 ? 16.332 -24.383 -23.327 1.00 83.81 410 LEU A O 1
ATOM 3261 N N . LEU A 1 411 ? 17.204 -22.341 -23.661 1.00 81.12 411 LEU A N 1
ATOM 3262 C CA . LEU A 1 411 ? 16.003 -21.765 -24.278 1.00 81.12 411 LEU A CA 1
ATOM 3263 C C . LEU A 1 411 ? 15.616 -22.481 -25.579 1.00 81.12 411 LEU A C 1
ATOM 3265 O O . LEU A 1 411 ? 14.443 -22.792 -25.787 1.00 81.12 411 LEU A O 1
ATOM 3269 N N . SER A 1 412 ? 16.592 -22.799 -26.432 1.00 81.50 412 SER A N 1
ATOM 3270 C CA . SER A 1 412 ? 16.371 -23.611 -27.630 1.00 81.50 412 SER A CA 1
ATOM 3271 C C . SER A 1 412 ? 15.893 -25.020 -27.267 1.00 81.50 412 SER A C 1
ATOM 3273 O O . SER A 1 412 ? 14.944 -25.504 -27.877 1.00 81.50 412 SER A O 1
ATOM 3275 N N . GLY A 1 413 ? 16.452 -25.635 -26.221 1.00 78.25 413 GLY A N 1
ATOM 3276 C CA . GLY A 1 413 ? 15.985 -26.909 -25.671 1.00 78.25 413 GLY A CA 1
ATOM 3277 C C . GLY A 1 413 ? 14.528 -26.867 -25.201 1.00 78.25 413 GLY A C 1
ATOM 3278 O O . GLY A 1 413 ? 13.753 -27.756 -25.533 1.00 78.25 413 GLY A O 1
ATOM 3279 N N . PHE A 1 414 ? 14.109 -25.808 -24.504 1.00 76.75 414 PHE A N 1
ATOM 3280 C CA . PHE A 1 414 ? 12.699 -25.628 -24.142 1.00 76.75 414 PHE A CA 1
ATOM 3281 C C . PHE A 1 414 ? 11.798 -25.449 -25.369 1.00 76.75 414 PHE A C 1
ATOM 3283 O O . PHE A 1 414 ? 10.679 -25.948 -25.376 1.00 76.75 414 PHE A O 1
ATOM 3290 N N . SER A 1 415 ? 12.274 -24.790 -26.430 1.00 71.19 415 SER A N 1
ATOM 3291 C CA . SER A 1 415 ? 11.494 -24.637 -27.668 1.00 71.19 415 SER A CA 1
ATOM 3292 C C . SER A 1 415 ? 11.386 -25.922 -28.500 1.00 71.19 415 SER A C 1
ATOM 3294 O O . SER A 1 415 ? 10.442 -26.078 -29.274 1.00 71.19 415 SER A O 1
ATOM 3296 N N . THR A 1 416 ? 12.329 -26.857 -28.344 1.00 72.88 416 THR A N 1
ATOM 3297 C CA . THR A 1 416 ? 12.279 -28.171 -29.000 1.00 72.88 416 THR A CA 1
ATOM 3298 C C . THR A 1 416 ? 11.480 -29.201 -28.208 1.00 72.88 416 THR A C 1
ATOM 3300 O O . THR A 1 416 ? 11.087 -30.215 -28.790 1.00 72.88 416 THR A O 1
ATOM 3303 N N . MET A 1 417 ? 11.177 -28.939 -26.929 1.00 70.44 417 MET A N 1
ATOM 3304 C CA . MET A 1 417 ? 10.194 -29.703 -26.159 1.00 70.44 417 MET A CA 1
ATOM 3305 C C . MET A 1 417 ? 8.803 -29.487 -26.764 1.00 70.44 417 MET A C 1
ATOM 3307 O O . MET A 1 417 ? 8.063 -28.575 -26.404 1.00 70.44 417 MET A O 1
ATOM 3311 N N . ARG A 1 418 ? 8.461 -30.324 -27.743 1.00 62.44 418 ARG A N 1
ATOM 3312 C CA . ARG A 1 418 ? 7.112 -30.411 -28.297 1.00 62.44 418 ARG A CA 1
ATOM 3313 C C . ARG A 1 418 ? 6.255 -31.269 -27.380 1.00 62.44 418 ARG A C 1
ATOM 3315 O O . ARG A 1 418 ? 6.739 -32.243 -26.810 1.00 62.44 418 ARG A O 1
ATOM 3322 N N . GLU A 1 419 ? 4.974 -30.936 -27.317 1.00 63.22 419 GLU A N 1
ATOM 3323 C CA . GLU A 1 419 ? 3.969 -31.823 -26.739 1.00 63.22 419 GLU A CA 1
ATOM 3324 C C . GLU A 1 419 ? 4.053 -33.204 -27.369 1.00 63.22 419 GLU A C 1
ATOM 3326 O O . GLU A 1 419 ? 4.123 -33.348 -28.599 1.00 63.22 419 GLU A O 1
ATOM 3331 N N . PHE A 1 420 ? 4.018 -34.225 -26.518 1.00 72.62 420 PHE A N 1
ATOM 3332 C CA . PHE A 1 420 ? 3.903 -35.586 -27.006 1.00 72.62 420 PHE A CA 1
ATOM 3333 C C . PHE A 1 420 ? 2.577 -35.741 -27.752 1.00 72.62 420 PHE A C 1
ATOM 3335 O O . PHE A 1 420 ? 1.578 -35.096 -27.429 1.00 72.62 420 PHE A O 1
ATOM 3342 N N . TRP A 1 421 ? 2.553 -36.632 -28.749 1.00 71.31 421 TRP A N 1
ATOM 3343 C CA . TRP A 1 421 ? 1.350 -36.941 -29.534 1.00 71.31 421 TRP A CA 1
ATOM 3344 C C . TRP A 1 421 ? 0.118 -37.130 -28.631 1.00 71.31 421 TRP A C 1
ATOM 3346 O O . TRP A 1 421 ? -0.934 -36.555 -28.894 1.00 71.31 421 TRP A O 1
ATOM 3356 N N . ALA A 1 422 ? 0.285 -37.845 -27.514 1.00 71.19 422 ALA A N 1
ATOM 3357 C CA . ALA A 1 422 ? -0.768 -38.085 -26.533 1.00 71.19 422 ALA A CA 1
ATOM 3358 C C . ALA A 1 422 ? -1.301 -36.795 -25.885 1.00 71.19 422 ALA A C 1
ATOM 3360 O O . ALA A 1 422 ? -2.511 -36.608 -25.817 1.00 71.19 422 ALA A O 1
ATOM 3361 N N . GLU A 1 423 ? -0.430 -35.882 -25.456 1.00 78.88 423 GLU A N 1
ATOM 3362 C CA . GLU A 1 423 ? -0.833 -34.616 -24.829 1.00 78.88 423 GLU A CA 1
ATOM 3363 C C . GLU A 1 423 ? -1.591 -33.722 -25.812 1.00 78.88 423 GLU A C 1
ATOM 3365 O O . GLU A 1 423 ? -2.629 -33.157 -25.465 1.00 78.88 423 GLU A O 1
ATOM 3370 N N . ARG A 1 424 ? -1.126 -33.663 -27.067 1.00 78.31 424 ARG A N 1
ATOM 3371 C CA . ARG A 1 424 ? -1.782 -32.901 -28.134 1.00 78.31 424 ARG A CA 1
ATOM 3372 C C . ARG A 1 424 ? -3.188 -33.428 -28.431 1.00 78.31 424 ARG A C 1
ATOM 3374 O O . ARG A 1 424 ? -4.121 -32.635 -28.547 1.00 78.31 424 ARG A O 1
ATOM 3381 N N . HIS A 1 425 ? -3.356 -34.748 -28.536 1.00 80.25 425 HIS A N 1
ATOM 3382 C CA . HIS A 1 425 ? -4.671 -35.352 -28.791 1.00 80.25 425 HIS A CA 1
ATOM 3383 C C . HIS A 1 425 ? -5.602 -35.284 -27.587 1.00 80.25 425 HIS A C 1
ATOM 3385 O O . HIS A 1 425 ? -6.793 -35.065 -27.772 1.00 80.25 425 HIS A O 1
ATOM 3391 N N . ILE A 1 426 ? -5.084 -35.390 -26.361 1.00 84.81 426 ILE A N 1
ATOM 3392 C CA . ILE A 1 426 ? -5.878 -35.176 -25.143 1.00 84.81 426 ILE A CA 1
ATOM 3393 C C . ILE A 1 426 ? -6.376 -33.730 -25.077 1.00 84.81 426 ILE A C 1
ATOM 3395 O O . ILE A 1 426 ? -7.527 -33.493 -24.716 1.00 84.81 426 ILE A O 1
ATOM 3399 N N . ARG A 1 427 ? -5.552 -32.752 -25.470 1.00 81.50 427 ARG A N 1
ATOM 3400 C CA . ARG A 1 427 ? -5.975 -31.349 -25.489 1.00 81.50 427 ARG A CA 1
ATOM 3401 C C . ARG A 1 427 ? -6.997 -31.066 -26.591 1.00 81.50 427 ARG A C 1
ATOM 3403 O O . ARG A 1 427 ? -7.974 -30.374 -26.328 1.00 81.50 427 ARG A O 1
ATOM 3410 N N . TYR A 1 428 ? -6.822 -31.656 -27.775 1.00 84.19 428 TYR A N 1
ATOM 3411 C CA . TYR A 1 428 ? -7.820 -31.604 -28.848 1.00 84.19 428 TYR A CA 1
ATOM 3412 C C . TYR A 1 428 ? -9.145 -32.257 -28.422 1.00 84.19 428 TYR A C 1
ATOM 3414 O O . TYR A 1 428 ? -10.210 -31.687 -28.629 1.00 84.19 428 TYR A O 1
ATOM 3422 N N . ALA A 1 429 ? -9.086 -33.403 -27.737 1.00 83.12 429 ALA A N 1
ATOM 3423 C CA . ALA A 1 429 ? -10.260 -34.051 -27.159 1.00 83.12 429 ALA A CA 1
ATOM 3424 C C . ALA A 1 429 ? -10.925 -33.195 -26.065 1.00 83.12 429 ALA A C 1
ATOM 3426 O O . ALA A 1 429 ? -12.149 -33.166 -25.978 1.00 83.12 429 ALA A O 1
ATOM 3427 N N . SER A 1 430 ? -10.145 -32.470 -25.254 1.00 83.94 430 SER A N 1
ATOM 3428 C CA . SER A 1 430 ? -10.678 -31.522 -24.267 1.00 83.94 430 SER A CA 1
ATOM 3429 C C . SER A 1 430 ? -11.366 -30.327 -24.929 1.00 83.94 430 SER A C 1
ATOM 3431 O O . SER A 1 430 ? -12.424 -29.926 -24.468 1.00 83.94 430 SER A O 1
ATOM 3433 N N . GLN A 1 431 ? -10.810 -29.794 -26.021 1.00 83.69 431 GLN A N 1
ATOM 3434 C CA . GLN A 1 431 ? -11.437 -28.713 -26.792 1.00 83.69 431 GLN A CA 1
ATOM 3435 C C . GLN A 1 431 ? -12.739 -29.174 -27.456 1.00 83.69 431 GLN A C 1
ATOM 3437 O O . GLN A 1 431 ? -13.751 -28.497 -27.340 1.00 83.69 431 GLN A O 1
ATOM 3442 N N . LEU A 1 432 ? -12.747 -30.364 -28.065 1.00 82.75 432 LEU A N 1
ATOM 3443 C CA . LEU A 1 432 ? -13.961 -30.980 -28.610 1.00 82.75 432 LEU A CA 1
ATOM 3444 C C . LEU A 1 432 ? -15.027 -31.211 -27.536 1.00 82.75 432 LEU A C 1
ATOM 3446 O O . LEU A 1 432 ? -16.208 -31.007 -27.785 1.00 82.75 432 LEU A O 1
ATOM 3450 N N . LYS A 1 433 ? -14.624 -31.631 -26.332 1.00 81.06 433 LYS A N 1
ATOM 3451 C CA . LYS A 1 433 ? -15.542 -31.773 -25.198 1.00 81.06 433 LYS A CA 1
ATOM 3452 C C . LYS A 1 433 ? -16.195 -30.433 -24.836 1.00 81.06 433 LYS A C 1
ATOM 3454 O O . LYS A 1 433 ? -17.391 -30.427 -24.572 1.00 81.06 433 LYS A O 1
ATOM 3459 N N . ASP A 1 434 ? -15.428 -29.346 -24.825 1.00 74.31 434 ASP A N 1
ATOM 3460 C CA . ASP A 1 434 ? -15.931 -28.001 -24.515 1.00 74.31 434 ASP A CA 1
ATOM 3461 C C . ASP A 1 434 ? -16.785 -27.399 -25.654 1.00 74.31 434 ASP A C 1
ATOM 3463 O O . ASP A 1 434 ? -17.540 -26.469 -25.408 1.00 74.31 434 ASP A O 1
ATOM 3467 N N . GLU A 1 435 ? -16.686 -27.915 -26.887 1.00 79.75 435 GLU A N 1
ATOM 3468 C CA . GLU A 1 435 ? -17.554 -27.538 -28.021 1.00 79.75 435 GLU A CA 1
ATOM 3469 C C . GLU A 1 435 ? -18.854 -28.362 -28.104 1.00 79.75 435 GLU A C 1
ATOM 3471 O O . GLU A 1 435 ? -19.831 -27.918 -28.708 1.00 79.75 435 GLU A O 1
ATOM 3476 N N . ILE A 1 436 ? -18.861 -29.580 -27.550 1.00 74.31 436 ILE A N 1
ATOM 3477 C CA . ILE A 1 436 ? -20.015 -30.499 -27.567 1.00 74.31 436 ILE A CA 1
ATOM 3478 C C . ILE A 1 436 ? -20.939 -30.289 -26.353 1.00 74.31 436 ILE A C 1
ATOM 3480 O O . ILE A 1 436 ? -22.135 -30.577 -26.448 1.00 74.31 436 ILE A O 1
ATOM 3484 N N . LEU A 1 437 ? -20.395 -29.835 -25.219 1.00 53.34 437 LEU A N 1
ATOM 3485 C CA . LEU A 1 437 ? -21.147 -29.433 -24.020 1.00 53.34 437 LEU A CA 1
ATOM 3486 C C . LEU A 1 437 ? -21.584 -27.971 -24.115 1.00 53.34 437 LEU A C 1
ATOM 3488 O O . LEU A 1 437 ? -22.709 -27.687 -23.639 1.00 53.34 437 LEU A O 1
#

pLDDT: mean 82.27, std 12.23, range [30.94, 96.62]